Protein 7RD0 (pdb70)

Structure (mmCIF, N/CA/C/O backbone):
data_7RD0
#
_entry.id   7RD0
#
_cell.length_a   85.020
_cell.length_b   114.220
_cell.length_c   154.630
_cell.angle_alpha   90.000
_cell.angle_beta   90.000
_cell.angle_gamma   90.000
#
_symmetry.space_group_name_H-M   'C 2 2 21'
#
loop_
_entity.id
_entity.type
_entity.pdbx_description
1 polymer 'Penicillin-binding protein'
2 non-polymer GLYCEROL
3 non-polymer 'ZINC ION'
4 water water
#
loop_
_atom_site.group_PDB
_atom_site.id
_atom_site.type_symbol
_atom_site.label_atom_id
_atom_site.label_alt_id
_atom_site.label_comp_id
_atom_site.label_asym_id
_atom_site.label_entity_id
_atom_site.label_seq_id
_atom_site.pdbx_PDB_ins_code
_atom_site.Cartn_x
_atom_site.Cartn_y
_atom_site.Cartn_z
_atom_site.occupancy
_atom_site.B_iso_or_equiv
_atom_site.auth_seq_id
_atom_site.auth_comp_id
_atom_site.auth_asym_id
_atom_site.auth_atom_id
_atom_site.pdbx_PDB_model_num
ATOM 1 N N . GLU A 1 14 ? -31.175 1.562 35.705 1.00 94.23 55 GLU A N 1
ATOM 2 C CA . GLU A 1 14 ? -30.343 1.527 34.444 1.00 98.17 55 GLU A CA 1
ATOM 3 C C . GLU A 1 14 ? -28.905 1.051 34.756 1.00 94.38 55 GLU A C 1
ATOM 4 O O . GLU A 1 14 ? -28.211 1.692 35.579 1.00 77.71 55 GLU A O 1
ATOM 10 N N . LYS A 1 15 ? -28.463 -0.014 34.074 1.00 93.47 56 LYS A N 1
ATOM 11 C CA . LYS A 1 15 ? -27.136 -0.686 34.219 1.00 88.74 56 LYS A CA 1
ATOM 12 C C . LYS A 1 15 ? -26.090 0.016 33.335 1.00 78.33 56 LYS A C 1
ATOM 13 O O . LYS A 1 15 ? -26.337 0.166 32.122 1.00 75.83 56 LYS A O 1
ATOM 19 N N . VAL A 1 16 ? -24.968 0.453 33.910 1.00 70.37 57 VAL A N 1
ATOM 20 C CA . VAL A 1 16 ? -23.784 0.931 33.129 1.00 73.24 57 VAL A CA 1
ATOM 21 C C . VAL A 1 16 ? -22.703 -0.160 33.118 1.00 73.47 57 VAL A C 1
ATOM 22 O O . VAL A 1 16 ? -22.179 -0.476 34.214 1.00 68.14 57 VAL A O 1
ATOM 26 N N . GLU A 1 17 ? -22.379 -0.685 31.925 1.00 70.00 58 GLU A N 1
ATOM 27 C CA . GLU A 1 17 ? -21.408 -1.797 31.708 1.00 63.32 58 GLU A CA 1
ATOM 28 C C . GLU A 1 17 ? -19.994 -1.216 31.752 1.00 59.32 58 GLU A C 1
ATOM 29 O O . GLU A 1 17 ? -19.683 -0.363 30.910 1.00 61.64 58 GLU A O 1
ATOM 35 N N . LEU A 1 18 ? -19.184 -1.634 32.729 1.00 60.08 59 LEU A N 1
ATOM 36 C CA . LEU A 1 18 ? -17.772 -1.173 32.853 1.00 63.79 59 LEU A CA 1
ATOM 37 C C . LEU A 1 18 ? -16.802 -2.124 32.130 1.00 59.16 59 LEU A C 1
ATOM 38 O O . LEU A 1 18 ? -15.655 -1.701 31.892 1.00 60.80 59 LEU A O 1
ATOM 43 N N . ASN A 1 19 ? -17.254 -3.335 31.780 1.00 52.50 60 ASN A N 1
ATOM 44 C CA . ASN A 1 19 ? -16.519 -4.308 30.932 1.00 56.38 60 ASN A CA 1
ATOM 45 C C . ASN A 1 19 ? -17.580 -5.100 30.156 1.00 56.33 60 ASN A C 1
ATOM 46 O O . ASN A 1 19 ? -18.770 -4.830 30.404 1.00 55.34 60 ASN A O 1
ATOM 51 N N . SER A 1 20 ? -17.176 -6.025 29.271 1.00 47.54 61 SER A N 1
ATOM 52 C CA . SER A 1 20 ? -18.077 -6.927 28.507 1.00 43.11 61 SER A CA 1
ATOM 53 C C . SER A 1 20 ? -18.712 -7.979 29.412 1.00 44.29 61 SER A C 1
ATOM 54 O O . SER A 1 20 ? -19.509 -8.822 28.917 1.00 45.60 61 SER A O 1
ATOM 57 N N . GLY A 1 21 ? -18.286 -8.051 30.669 1.00 42.22 62 GLY A N 1
ATOM 58 C CA . GLY A 1 21 ? -18.789 -9.096 31.590 1.00 43.37 62 GLY A CA 1
ATOM 59 C C . GLY A 1 21 ? -18.098 -10.441 31.384 1.00 45.55 62 GLY A C 1
ATOM 60 O O . GLY A 1 21 ? -18.383 -11.380 32.159 1.00 41.29 62 GLY A O 1
ATOM 61 N N . ARG A 1 22 ? -17.204 -10.555 30.391 1.00 47.28 63 ARG A N 1
ATOM 62 C CA . ARG A 1 22 ? -16.597 -11.868 30.043 1.00 45.59 63 ARG A CA 1
ATOM 63 C C . ARG A 1 22 ? -15.223 -12.027 30.716 1.00 44.11 63 ARG A C 1
ATOM 64 O O . ARG A 1 22 ? -14.444 -11.048 30.792 1.00 40.14 63 ARG A O 1
ATOM 72 N N . GLY A 1 23 ? -14.954 -13.244 31.177 1.00 41.81 64 GLY A N 1
ATOM 73 C CA . GLY A 1 23 ? -13.627 -13.724 31.572 1.00 42.60 64 GLY A CA 1
ATOM 74 C C . GLY A 1 23 ? -12.559 -13.156 30.674 1.00 40.49 64 GLY A C 1
ATOM 75 O O . GLY A 1 23 ? -12.702 -13.232 29.443 1.00 42.59 64 GLY A O 1
ATOM 76 N N . ILE A 1 24 ? -11.520 -12.587 31.268 1.00 38.18 65 ILE A N 1
ATOM 77 C CA . ILE A 1 24 ? -10.313 -12.163 30.513 1.00 36.66 65 ILE A CA 1
ATOM 78 C C . ILE A 1 24 ? -9.637 -13.403 29.912 1.00 35.46 65 ILE A C 1
ATOM 79 O O . ILE A 1 24 ? -9.660 -14.499 30.519 1.00 36.08 65 ILE A O 1
ATOM 84 N N . ILE A 1 25 ? -9.044 -13.206 28.747 1.00 39.03 66 ILE A N 1
ATOM 85 C CA . ILE A 1 25 ? -8.184 -14.181 28.034 1.00 37.90 66 ILE A CA 1
ATOM 86 C C . ILE A 1 25 ? -6.735 -13.740 28.242 1.00 38.95 66 ILE A C 1
ATOM 87 O O . ILE A 1 25 ? -6.392 -12.577 27.875 1.00 42.13 66 ILE A O 1
ATOM 92 N N . TYR A 1 26 ? -5.936 -14.643 28.819 1.00 33.61 67 TYR A N 1
ATOM 93 C CA . TYR A 1 26 ? -4.519 -14.425 29.172 1.00 36.80 67 TYR A CA 1
ATOM 94 C C . TYR A 1 26 ? -3.641 -15.316 28.305 1.00 33.92 67 TYR A C 1
ATOM 95 O O . TYR A 1 26 ? -4.059 -16.391 27.913 1.00 36.79 67 TYR A O 1
ATOM 104 N N . ASP A 1 27 ? -2.410 -14.880 28.112 1.00 34.74 68 ASP A N 1
ATOM 105 C CA . ASP A 1 27 ? -1.286 -15.652 27.536 1.00 34.62 68 ASP A CA 1
ATOM 106 C C . ASP A 1 27 ? -0.642 -16.494 28.644 1.00 33.20 68 ASP A C 1
ATOM 107 O O . ASP A 1 27 ? -1.067 -16.362 29.806 1.00 37.27 68 ASP A O 1
ATOM 112 N N . ARG A 1 28 ? 0.318 -17.340 28.249 1.00 30.93 69 ARG A N 1
ATOM 113 C CA . ARG A 1 28 ? 0.982 -18.388 29.069 1.00 35.72 69 ARG A CA 1
ATOM 114 C C . ARG A 1 28 ? 1.741 -17.727 30.231 1.00 37.37 69 ARG A C 1
ATOM 115 O O . ARG A 1 28 ? 2.185 -18.458 31.131 1.00 38.91 69 ARG A O 1
ATOM 123 N N . ASN A 1 29 ? 1.935 -16.407 30.185 1.00 42.27 70 ASN A N 1
ATOM 124 C CA . ASN A 1 29 ? 2.774 -15.670 31.163 1.00 44.20 70 ASN A CA 1
ATOM 125 C C . ASN A 1 29 ? 1.895 -14.693 31.938 1.00 41.17 70 ASN A C 1
ATOM 126 O O . ASN A 1 29 ? 2.456 -13.787 32.539 1.00 43.64 70 ASN A O 1
ATOM 131 N N . ASN A 1 30 ? 0.578 -14.900 31.933 1.00 38.17 71 ASN A N 1
ATOM 132 C CA . ASN A 1 30 ? -0.398 -14.102 32.735 1.00 43.86 71 ASN A CA 1
ATOM 133 C C . ASN A 1 30 ? -0.452 -12.634 32.270 1.00 39.69 71 ASN A C 1
ATOM 134 O O . ASN A 1 30 ? -0.807 -11.815 33.079 1.00 41.13 71 ASN A O 1
ATOM 139 N N . LYS A 1 31 ? -0.188 -12.349 30.997 1.00 39.01 72 LYS A N 1
ATOM 140 C CA . LYS A 1 31 ? -0.417 -11.035 30.349 1.00 45.26 72 LYS A CA 1
ATOM 141 C C . LYS A 1 31 ? -1.762 -11.075 29.617 1.00 44.72 72 LYS A C 1
ATOM 142 O O . LYS A 1 31 ? -2.088 -12.089 29.037 1.00 40.09 72 LYS A O 1
ATOM 148 N N . LYS A 1 32 ? -2.530 -9.992 29.702 1.00 44.48 73 LYS A N 1
ATOM 149 C CA . LYS A 1 32 ? -3.894 -9.885 29.153 1.00 42.48 73 LYS A CA 1
ATOM 150 C C . LYS A 1 32 ? -3.819 -9.855 27.625 1.00 41.02 73 LYS A C 1
ATOM 151 O O . LYS A 1 32 ? -2.971 -9.116 27.131 1.00 37.45 73 LYS A O 1
ATOM 157 N N . LEU A 1 33 ? -4.714 -10.576 26.929 1.00 39.05 74 LEU A N 1
ATOM 158 C CA . LEU A 1 33 ? -4.873 -10.519 25.444 1.00 41.07 74 LEU A CA 1
ATOM 159 C C . LEU A 1 33 ? -6.213 -9.867 25.073 1.00 42.49 74 LEU A C 1
ATOM 160 O O . LEU A 1 33 ? -6.414 -9.491 23.901 1.00 48.35 74 LEU A O 1
ATOM 165 N N . THR A 1 34 ? -7.144 -9.849 26.016 1.00 44.56 75 THR A N 1
ATOM 166 C CA . THR A 1 34 ? -8.354 -9.001 25.991 1.00 41.31 75 THR A CA 1
ATOM 167 C C . THR A 1 34 ? -8.305 -8.074 27.218 1.00 49.96 75 THR A C 1
ATOM 168 O O . THR A 1 34 ? -7.482 -8.346 28.129 1.00 45.03 75 THR A O 1
ATOM 172 N N . ASP A 1 35 ? -9.138 -7.024 27.239 1.00 46.60 76 ASP A N 1
ATOM 173 C CA . ASP A 1 35 ? -9.392 -6.186 28.437 1.00 45.28 76 ASP A CA 1
ATOM 174 C C . ASP A 1 35 ? -8.104 -5.433 28.831 1.00 43.80 76 ASP A C 1
ATOM 175 O O . ASP A 1 35 ? -7.789 -5.380 30.021 1.00 47.51 76 ASP A O 1
ATOM 180 N N . THR A 1 36 ? -7.404 -4.834 27.867 1.00 46.48 77 THR A N 1
ATOM 181 C CA . THR A 1 36 ? -6.074 -4.191 28.041 1.00 51.39 77 THR A CA 1
ATOM 182 C C . THR A 1 36 ? -6.197 -2.663 28.052 1.00 57.20 77 THR A C 1
ATOM 183 O O . THR A 1 36 ? -5.543 -2.045 28.890 1.00 67.78 77 THR A O 1
ATOM 187 N N . SER A 1 37 ? -6.943 -2.070 27.113 1.00 66.03 78 SER A N 1
ATOM 188 C CA . SER A 1 37 ? -7.082 -0.596 26.958 1.00 71.78 78 SER A CA 1
ATOM 189 C C . SER A 1 37 ? -8.214 -0.077 27.869 1.00 77.91 78 SER A C 1
ATOM 190 O O . SER A 1 37 ? -9.420 -0.358 27.598 1.00 64.67 78 SER A O 1
ATOM 193 N N . LYS A 1 38 ? -7.819 0.622 28.940 1.00 85.60 79 LYS A N 1
ATOM 194 C CA . LYS A 1 38 ? -8.699 1.430 29.828 1.00 81.33 79 LYS A CA 1
ATOM 195 C C . LYS A 1 38 ? -9.250 2.624 29.043 1.00 72.09 79 LYS A C 1
ATOM 196 O O . LYS A 1 38 ? -8.504 3.268 28.270 1.00 69.28 79 LYS A O 1
ATOM 202 N N . SER A 1 39 ? -10.536 2.888 29.213 1.00 71.69 80 SER A N 1
ATOM 203 C CA . SER A 1 39 ? -11.225 4.072 28.644 1.00 73.07 80 SER A CA 1
ATOM 204 C C . SER A 1 39 ? -12.238 4.606 29.678 1.00 67.09 80 SER A C 1
ATOM 205 O O . SER A 1 39 ? -12.224 4.160 30.849 1.00 53.51 80 SER A O 1
ATOM 208 N N . GLN A 1 40 ? -13.097 5.540 29.279 1.00 67.46 81 GLN A N 1
ATOM 209 C CA . GLN A 1 40 ? -14.025 6.212 30.217 1.00 70.49 81 GLN A CA 1
ATOM 210 C C . GLN A 1 40 ? -15.426 6.207 29.611 1.00 65.92 81 GLN A C 1
ATOM 211 O O . GLN A 1 40 ? -15.546 6.297 28.378 1.00 69.11 81 GLN A O 1
ATOM 217 N N . VAL A 1 41 ? -16.430 6.035 30.467 1.00 57.64 82 VAL A N 1
ATOM 218 C CA . VAL A 1 41 ? -17.855 6.269 30.132 1.00 59.80 82 VAL A CA 1
ATOM 219 C C . VAL A 1 41 ? -18.335 7.437 31.003 1.00 65.53 82 VAL A C 1
ATOM 220 O O . VAL A 1 41 ? -18.403 7.302 32.238 1.00 65.65 82 VAL A O 1
ATOM 224 N N . LEU A 1 42 ? -18.570 8.572 30.353 1.00 64.64 83 LEU A N 1
ATOM 225 C CA . LEU A 1 42 ? -19.257 9.757 30.912 1.00 63.11 83 LEU A CA 1
ATOM 226 C C . LEU A 1 42 ? -20.757 9.492 30.854 1.00 56.70 83 LEU A C 1
ATOM 227 O O . LEU A 1 42 ? -21.220 9.085 29.783 1.00 59.84 83 LEU A O 1
ATOM 232 N N . ILE A 1 43 ? -21.451 9.652 31.982 1.00 55.68 84 ILE A N 1
ATOM 233 C CA . ILE A 1 43 ? -22.918 9.427 32.119 1.00 58.66 84 ILE A CA 1
ATOM 234 C C . ILE A 1 43 ? -23.573 10.764 32.492 1.00 66.70 84 ILE A C 1
ATOM 235 O O . ILE A 1 43 ? -23.091 11.435 33.438 1.00 62.85 84 ILE A O 1
ATOM 240 N N . VAL A 1 44 ? -24.631 11.127 31.755 1.00 67.60 85 VAL A N 1
ATOM 241 C CA . VAL A 1 44 ? -25.400 12.396 31.909 1.00 62.94 85 VAL A CA 1
ATOM 242 C C . VAL A 1 44 ? -26.886 12.108 31.686 1.00 58.78 85 VAL A C 1
ATOM 243 O O . VAL A 1 44 ? -27.218 11.274 30.819 1.00 52.21 85 VAL A O 1
ATOM 247 N N . GLU A 1 45 ? -27.741 12.800 32.435 1.00 63.52 86 GLU A N 1
ATOM 248 C CA . GLU A 1 45 ? -29.216 12.760 32.254 1.00 69.55 86 GLU A CA 1
ATOM 249 C C . GLU A 1 45 ? -29.549 13.430 30.915 1.00 61.22 86 GLU A C 1
ATOM 250 O O . GLU A 1 45 ? -29.008 14.515 30.670 1.00 59.17 86 GLU A O 1
ATOM 256 N N . LYS A 1 46 ? -30.388 12.798 30.088 1.00 60.83 87 LYS A N 1
ATOM 257 C CA . LYS A 1 46 ? -30.677 13.222 28.690 1.00 60.99 87 LYS A CA 1
ATOM 258 C C . LYS A 1 46 ? -31.348 14.606 28.666 1.00 61.29 87 LYS A C 1
ATOM 259 O O . LYS A 1 46 ? -30.942 15.455 27.838 1.00 58.99 87 LYS A O 1
ATOM 265 N N . GLU A 1 47 ? -32.342 14.824 29.531 1.00 67.35 88 GLU A N 1
ATOM 266 C CA . GLU A 1 47 ? -33.048 16.128 29.681 1.00 70.33 88 GLU A CA 1
ATOM 267 C C . GLU A 1 47 ? -32.033 17.231 29.990 1.00 62.93 88 GLU A C 1
ATOM 268 O O . GLU A 1 47 ? -32.145 18.323 29.407 1.00 71.81 88 GLU A O 1
ATOM 274 N N . LYS A 1 48 ? -31.077 16.957 30.869 1.00 56.89 89 LYS A N 1
ATOM 275 C CA . LYS A 1 48 ? -30.089 17.965 31.330 1.00 62.08 89 LYS A CA 1
ATOM 276 C C . LYS A 1 48 ? -29.234 18.375 30.134 1.00 64.09 89 LYS A C 1
ATOM 277 O O . LYS A 1 48 ? -29.024 19.582 29.941 1.00 75.84 89 LYS A O 1
ATOM 283 N N . LEU A 1 49 ? -28.757 17.389 29.373 1.00 63.20 90 LEU A N 1
ATOM 284 C CA . LEU A 1 49 ? -27.900 17.579 28.176 1.00 62.51 90 LEU A CA 1
ATOM 285 C C . LEU A 1 49 ? -28.665 18.377 27.110 1.00 60.11 90 LEU A C 1
ATOM 286 O O . LEU A 1 49 ? -28.084 19.305 26.531 1.00 57.92 90 LEU A O 1
ATOM 291 N N . ASN A 1 50 ? -29.931 18.046 26.867 1.00 59.32 91 ASN A N 1
ATOM 292 C CA . ASN A 1 50 ? -30.692 18.611 25.722 1.00 66.52 91 ASN A CA 1
ATOM 293 C C . ASN A 1 50 ? -31.186 20.035 26.012 1.00 69.36 91 ASN A C 1
ATOM 294 O O . ASN A 1 50 ? -31.457 20.731 25.027 1.00 61.88 91 ASN A O 1
ATOM 299 N N . ASN A 1 51 ? -31.273 20.455 27.283 1.00 70.43 92 ASN A N 1
ATOM 300 C CA . ASN A 1 51 ? -31.994 21.690 27.705 1.00 74.20 92 ASN A CA 1
ATOM 301 C C . ASN A 1 51 ? -31.052 22.695 28.397 1.00 67.70 92 ASN A C 1
ATOM 302 O O . ASN A 1 51 ? -31.548 23.718 28.914 1.00 63.36 92 ASN A O 1
ATOM 307 N N . ASN A 1 52 ? -29.736 22.486 28.350 1.00 60.95 93 ASN A N 1
ATOM 308 C CA . ASN A 1 52 ? -28.786 23.274 29.183 1.00 64.45 93 ASN A CA 1
ATOM 309 C C . ASN A 1 52 ? -27.409 23.337 28.502 1.00 63.26 93 ASN A C 1
ATOM 310 O O . ASN A 1 52 ? -26.598 22.425 28.730 1.00 72.34 93 ASN A O 1
ATOM 315 N N . TYR A 1 53 ? -27.141 24.389 27.716 1.00 66.90 94 TYR A N 1
ATOM 316 C CA . TYR A 1 53 ? -25.904 24.549 26.893 1.00 72.68 94 TYR A CA 1
ATOM 317 C C . TYR A 1 53 ? -24.659 24.464 27.797 1.00 70.51 94 TYR A C 1
ATOM 318 O O . TYR A 1 53 ? -23.574 24.109 27.309 1.00 65.88 94 TYR A O 1
ATOM 327 N N . LYS A 1 54 ? -24.781 24.821 29.076 1.00 70.42 95 LYS A N 1
ATOM 328 C CA . LYS A 1 54 ? -23.632 24.772 30.015 1.00 76.78 95 LYS A CA 1
ATOM 329 C C . LYS A 1 54 ? -23.137 23.321 30.068 1.00 70.56 95 LYS A C 1
ATOM 330 O O . LYS A 1 54 ? -21.929 23.088 29.974 1.00 58.50 95 LYS A O 1
ATOM 336 N N . ILE A 1 55 ? -24.063 22.376 30.184 1.00 63.66 96 ILE A N 1
ATOM 337 C CA . ILE A 1 55 ? -23.739 20.947 30.411 1.00 62.37 96 ILE A CA 1
ATOM 338 C C . ILE A 1 55 ? -23.185 20.366 29.109 1.00 64.71 96 ILE A C 1
ATOM 339 O O . ILE A 1 55 ? -22.153 19.669 29.168 1.00 58.36 96 ILE A O 1
ATOM 344 N N . LEU A 1 56 ? -23.807 20.689 27.976 1.00 65.60 97 LEU A N 1
ATOM 345 C CA . LEU A 1 56 ? -23.337 20.273 26.632 1.00 62.31 97 LEU A CA 1
ATOM 346 C C . LEU A 1 56 ? -21.882 20.723 26.455 1.00 64.55 97 LEU A C 1
ATOM 347 O O . LEU A 1 56 ? -21.040 19.873 26.114 1.00 64.17 97 LEU A O 1
ATOM 352 N N . GLU A 1 57 ? -21.593 22.001 26.712 1.00 67.13 98 GLU A N 1
ATOM 353 C CA . GLU A 1 57 ? -20.267 22.634 26.449 1.00 69.86 98 GLU A CA 1
ATOM 354 C C . GLU A 1 57 ? -19.225 22.127 27.459 1.00 65.54 98 GLU A C 1
ATOM 355 O O . GLU A 1 57 ? -18.030 22.126 27.116 1.00 64.07 98 GLU A O 1
ATOM 361 N N . LEU A 1 58 ? -19.667 21.704 28.644 1.00 61.04 99 LEU A N 1
ATOM 362 C CA . LEU A 1 58 ? -18.804 21.106 29.695 1.00 66.98 99 LEU A CA 1
ATOM 363 C C . LEU A 1 58 ? -18.340 19.705 29.256 1.00 66.91 99 LEU A C 1
ATOM 364 O O . LEU A 1 58 ? -17.139 19.401 29.377 1.00 66.33 99 LEU A O 1
ATOM 369 N N . ILE A 1 59 ? -19.271 18.881 28.773 1.00 60.49 100 ILE A N 1
ATOM 370 C CA . ILE A 1 59 ? -19.006 17.530 28.207 1.00 59.35 100 ILE A CA 1
ATOM 371 C C . ILE A 1 59 ? -18.078 17.669 26.994 1.00 62.83 100 ILE A C 1
ATOM 372 O O . ILE A 1 59 ? -17.036 17.001 26.998 1.00 64.44 100 ILE A O 1
ATOM 377 N N . LYS A 1 60 ? -18.381 18.577 26.059 1.00 64.42 101 LYS A N 1
ATOM 378 C CA . LYS A 1 60 ? -17.538 18.866 24.866 1.00 68.72 101 LYS A CA 1
ATOM 379 C C . LYS A 1 60 ? -16.088 19.188 25.274 1.00 72.01 101 LYS A C 1
ATOM 380 O O . LYS A 1 60 ? -15.163 18.733 24.571 1.00 70.41 101 LYS A O 1
ATOM 386 N N . LYS A 1 61 ? -15.889 19.989 26.323 1.00 72.49 102 LYS A N 1
ATOM 387 C CA . LYS A 1 61 ? -14.545 20.418 26.801 1.00 76.63 102 LYS A CA 1
ATOM 388 C C . LYS A 1 61 ? -13.785 19.178 27.304 1.00 72.11 102 LYS A C 1
ATOM 389 O O . LYS A 1 61 ? -12.689 18.910 26.805 1.00 66.83 102 LYS A O 1
ATOM 395 N N . ALA A 1 62 ? -14.384 18.434 28.232 1.00 63.43 103 ALA A N 1
ATOM 396 C CA . ALA A 1 62 ? -13.815 17.233 28.882 1.00 65.39 103 ALA A CA 1
ATOM 397 C C . ALA A 1 62 ? -13.528 16.118 27.865 1.00 68.78 103 ALA A C 1
ATOM 398 O O . ALA A 1 62 ? -12.465 15.496 27.994 1.00 73.90 103 ALA A O 1
ATOM 400 N N . THR A 1 63 ? -14.438 15.837 26.923 1.00 64.56 104 THR A N 1
ATOM 401 C CA . THR A 1 63 ? -14.303 14.712 25.958 1.00 60.02 104 THR A CA 1
ATOM 402 C C . THR A 1 63 ? -13.501 15.142 24.719 1.00 63.04 104 THR A C 1
ATOM 403 O O . THR A 1 63 ? -12.962 14.253 24.033 1.00 70.62 104 THR A O 1
ATOM 407 N N . LYS A 1 64 ? -13.444 16.437 24.416 1.00 69.94 105 LYS A N 1
ATOM 408 C CA . LYS A 1 64 ? -12.927 16.959 23.122 1.00 78.06 105 LYS A CA 1
ATOM 409 C C . LYS A 1 64 ? -13.823 16.476 21.963 1.00 74.05 105 LYS A C 1
ATOM 410 O O . LYS A 1 64 ? -13.388 16.541 20.799 1.00 69.79 105 LYS A O 1
ATOM 416 N N . MET A 1 65 ? -15.055 16.047 22.242 1.00 66.27 106 MET A N 1
ATOM 417 C CA . MET A 1 65 ? -16.046 15.713 21.183 1.00 65.03 106 MET A CA 1
ATOM 418 C C . MET A 1 65 ? -16.674 17.008 20.637 1.00 64.33 106 MET A C 1
ATOM 419 O O . MET A 1 65 ? -16.425 18.102 21.194 1.00 65.25 106 MET A O 1
ATOM 424 N N . ASN A 1 66 ? -17.463 16.896 19.567 1.00 66.10 107 ASN A N 1
ATOM 425 C CA . ASN A 1 66 ? -18.283 18.014 19.028 1.00 56.81 107 ASN A CA 1
ATOM 426 C C . ASN A 1 66 ? -19.769 17.613 19.040 1.00 57.38 107 ASN A C 1
ATOM 427 O O . ASN A 1 66 ? -20.118 16.503 19.543 1.00 52.12 107 ASN A O 1
ATOM 432 N N . ASP A 1 67 ? -20.631 18.509 18.545 1.00 55.45 108 ASP A N 1
ATOM 433 C CA . ASP A 1 67 ? -22.103 18.359 18.627 1.00 55.97 108 ASP A CA 1
ATOM 434 C C . ASP A 1 67 ? -22.489 17.099 17.860 1.00 53.82 108 ASP A C 1
ATOM 435 O O . ASP A 1 67 ? -23.277 16.311 18.404 1.00 54.50 108 ASP A O 1
ATOM 440 N N . LEU A 1 68 ? -21.931 16.921 16.664 1.00 50.93 109 LEU A N 1
ATOM 441 C CA . LEU A 1 68 ? -22.175 15.724 15.815 1.00 57.89 109 LEU A CA 1
ATOM 442 C C . LEU A 1 68 ? -21.868 14.442 16.605 1.00 52.22 109 LEU A C 1
ATOM 443 O O . LEU A 1 68 ? -22.731 13.507 16.606 1.00 53.09 109 LEU A O 1
ATOM 448 N N . ASP A 1 69 ? -20.728 14.385 17.288 1.00 49.50 110 ASP A N 1
ATOM 449 C CA . ASP A 1 69 ? -20.350 13.161 18.052 1.00 53.86 110 ASP A CA 1
ATOM 450 C C . ASP A 1 69 ? -21.369 12.959 19.179 1.00 54.26 110 ASP A C 1
ATOM 451 O O . ASP A 1 69 ? -21.912 11.822 19.315 1.00 54.87 110 ASP A O 1
ATOM 456 N N . ILE A 1 70 ? -21.687 14.034 19.913 1.00 51.05 111 ILE A N 1
ATOM 457 C CA . ILE A 1 70 ? -22.593 13.966 21.103 1.00 49.13 111 ILE A CA 1
ATOM 458 C C . ILE A 1 70 ? -23.965 13.451 20.659 1.00 44.98 111 ILE A C 1
ATOM 459 O O . ILE A 1 70 ? -24.468 12.484 21.250 1.00 49.55 111 ILE A O 1
ATOM 464 N N . TYR A 1 71 ? -24.556 14.082 19.653 1.00 44.18 112 TYR A N 1
ATOM 465 C CA . TYR A 1 71 ? -25.968 13.856 19.258 1.00 50.83 112 TYR A CA 1
ATOM 466 C C . TYR A 1 71 ? -26.050 12.580 18.416 1.00 50.62 112 TYR A C 1
ATOM 467 O O . TYR A 1 71 ? -27.150 12.055 18.254 1.00 54.09 112 TYR A O 1
ATOM 476 N N . LYS A 1 72 ? -24.932 12.066 17.904 1.00 57.05 113 LYS A N 1
ATOM 477 C CA . LYS A 1 72 ? -24.931 10.683 17.379 1.00 59.36 113 LYS A CA 1
ATOM 478 C C . LYS A 1 72 ? -25.190 9.751 18.564 1.00 55.49 113 LYS A C 1
ATOM 479 O O . LYS A 1 72 ? -26.143 8.912 18.510 1.00 56.57 113 LYS A O 1
ATOM 485 N N . ALA A 1 73 ? -24.393 9.892 19.618 1.00 55.40 114 ALA A N 1
ATOM 486 C CA . ALA A 1 73 ? -24.577 9.089 20.851 1.00 57.93 114 ALA A CA 1
ATOM 487 C C . ALA A 1 73 ? -26.021 9.256 21.337 1.00 56.87 114 ALA A C 1
ATOM 488 O O . ALA A 1 73 ? -26.695 8.208 21.617 1.00 54.74 114 ALA A O 1
ATOM 490 N N . VAL A 1 74 ? -26.511 10.503 21.387 1.00 53.88 115 VAL A N 1
ATOM 491 C CA . VAL A 1 74 ? -27.892 10.772 21.883 1.00 54.94 115 VAL A CA 1
ATOM 492 C C . VAL A 1 74 ? -28.861 9.972 21.011 1.00 56.96 115 VAL A C 1
ATOM 493 O O . VAL A 1 74 ? -29.780 9.345 21.583 1.00 58.04 115 VAL A O 1
ATOM 497 N N . GLN A 1 75 ? -28.693 10.014 19.683 1.00 54.32 116 GLN A N 1
ATOM 498 C CA . GLN A 1 75 ? -29.683 9.396 18.764 1.00 59.09 116 GLN A CA 1
ATOM 499 C C . GLN A 1 75 ? -29.677 7.873 18.945 1.00 56.67 116 GLN A C 1
ATOM 500 O O . GLN A 1 75 ? -30.781 7.271 18.930 1.00 56.95 116 GLN A O 1
ATOM 506 N N . GLU A 1 76 ? -28.502 7.265 19.116 1.00 62.54 117 GLU A N 1
ATOM 507 C CA . GLU A 1 76 ? -28.385 5.790 19.347 1.00 68.95 117 GLU A CA 1
ATOM 508 C C . GLU A 1 76 ? -29.112 5.389 20.647 1.00 67.76 117 GLU A C 1
ATOM 509 O O . GLU A 1 76 ? -29.672 4.281 20.692 1.00 72.22 117 GLU A O 1
ATOM 515 N N . GLN A 1 77 ? -29.124 6.260 21.659 1.00 61.92 118 GLN A N 1
ATOM 516 C CA . GLN A 1 77 ? -29.736 5.989 22.981 1.00 59.16 118 GLN A CA 1
ATOM 517 C C . GLN A 1 77 ? -30.975 6.870 23.144 1.00 63.24 118 GLN A C 1
ATOM 518 O O . GLN A 1 77 ? -31.247 7.276 24.269 1.00 63.16 118 GLN A O 1
ATOM 524 N N . LEU A 1 78 ? -31.669 7.167 22.041 1.00 62.20 119 LEU A N 1
ATOM 525 C CA . LEU A 1 78 ? -32.823 8.098 21.991 1.00 71.76 119 LEU A CA 1
ATOM 526 C C . LEU A 1 78 ? -33.797 7.806 23.143 1.00 75.79 119 LEU A C 1
ATOM 527 O O . LEU A 1 78 ? -34.200 8.761 23.820 1.00 79.08 119 LEU A O 1
ATOM 532 N N . THR A 1 79 ? -34.129 6.530 23.352 1.00 82.12 120 THR A N 1
ATOM 533 C CA . THR A 1 79 ? -35.213 6.046 24.243 1.00 82.64 120 THR A CA 1
ATOM 534 C C . THR A 1 79 ? -34.786 6.122 25.716 1.00 84.28 120 THR A C 1
ATOM 535 O O . THR A 1 79 ? -35.675 6.218 26.561 1.00 86.28 120 THR A O 1
ATOM 539 N N . ARG A 1 80 ? -33.487 6.053 26.014 1.00 85.47 121 ARG A N 1
ATOM 540 C CA . ARG A 1 80 ? -32.956 5.945 27.401 1.00 83.80 121 ARG A CA 1
ATOM 541 C C . ARG A 1 80 ? -33.062 7.298 28.106 1.00 83.19 121 ARG A C 1
ATOM 542 O O . ARG A 1 80 ? -32.810 8.336 27.500 1.00 76.76 121 ARG A O 1
ATOM 550 N N . PRO A 1 81 ? -33.410 7.339 29.417 1.00 85.36 122 PRO A N 1
ATOM 551 C CA . PRO A 1 81 ? -33.421 8.589 30.182 1.00 82.90 122 PRO A CA 1
ATOM 552 C C . PRO A 1 81 ? -32.014 9.078 30.564 1.00 79.54 122 PRO A C 1
ATOM 553 O O . PRO A 1 81 ? -31.872 10.258 30.849 1.00 83.68 122 PRO A O 1
ATOM 557 N N . ILE A 1 82 ? -31.020 8.177 30.578 1.00 76.87 123 ILE A N 1
ATOM 558 C CA . ILE A 1 82 ? -29.583 8.525 30.805 1.00 73.17 123 ILE A CA 1
ATOM 559 C C . ILE A 1 82 ? -28.795 8.171 29.543 1.00 62.85 123 ILE A C 1
ATOM 560 O O . ILE A 1 82 ? -29.071 7.117 28.946 1.00 72.24 123 ILE A O 1
ATOM 565 N N . ILE A 1 83 ? -27.868 9.048 29.165 1.00 54.03 124 ILE A N 1
ATOM 566 C CA . ILE A 1 83 ? -26.992 8.936 27.965 1.00 57.47 124 ILE A CA 1
ATOM 567 C C . ILE A 1 83 ? -25.597 8.564 28.461 1.00 54.16 124 ILE A C 1
ATOM 568 O O . ILE A 1 83 ? -25.169 9.205 29.416 1.00 46.80 124 ILE A O 1
ATOM 573 N N . GLN A 1 84 ? -24.938 7.580 27.825 1.00 57.66 125 GLN A N 1
ATOM 574 C CA . GLN A 1 84 ? -23.539 7.141 28.113 1.00 56.63 125 GLN A CA 1
ATOM 575 C C . GLN A 1 84 ? -22.636 7.507 26.930 1.00 51.29 125 GLN A C 1
ATOM 576 O O . GLN A 1 84 ? -22.961 7.133 25.803 1.00 63.43 125 GLN A O 1
ATOM 582 N N . ILE A 1 85 ? -21.567 8.247 27.171 1.00 47.22 126 ILE A N 1
ATOM 583 C CA . ILE A 1 85 ? -20.609 8.682 26.121 1.00 55.87 126 ILE A CA 1
ATOM 584 C C . ILE A 1 85 ? -19.302 7.919 26.379 1.00 68.16 126 ILE A C 1
ATOM 585 O O . ILE A 1 85 ? -18.803 7.986 27.524 1.00 68.48 126 ILE A O 1
ATOM 590 N N . GLN A 1 86 ? -18.769 7.217 25.371 1.00 63.78 127 GLN A N 1
ATOM 591 C CA . GLN A 1 86 ? -17.418 6.605 25.426 1.00 59.40 127 GLN A CA 1
ATOM 592 C C . GLN A 1 86 ? -16.409 7.728 25.188 1.00 58.72 127 GLN A C 1
ATOM 593 O O . GLN A 1 86 ? -16.620 8.513 24.255 1.00 63.39 127 GLN A O 1
ATOM 599 N N . THR A 1 87 ? -15.396 7.828 26.048 1.00 59.53 128 THR A N 1
ATOM 600 C CA . THR A 1 87 ? -14.317 8.853 26.012 1.00 61.01 128 THR A CA 1
ATOM 601 C C . THR A 1 87 ? -13.138 8.323 26.835 1.00 64.76 128 THR A C 1
ATOM 602 O O . THR A 1 87 ? -13.164 7.148 27.208 1.00 64.74 128 THR A O 1
ATOM 606 N N . LYS A 1 88 ? -12.159 9.179 27.118 1.00 74.25 129 LYS A N 1
ATOM 607 C CA . LYS A 1 88 ? -10.888 8.820 27.789 1.00 77.14 129 LYS A CA 1
ATOM 608 C C . LYS A 1 88 ? -10.199 10.110 28.249 1.00 73.73 129 LYS A C 1
ATOM 609 O O . LYS A 1 88 ? -10.660 11.192 27.859 1.00 67.26 129 LYS A O 1
ATOM 615 N N . ASN A 1 89 ? -9.165 9.980 29.084 1.00 77.51 130 ASN A N 1
ATOM 616 C CA . ASN A 1 89 ? -8.198 11.058 29.415 1.00 82.77 130 ASN A CA 1
ATOM 617 C C . ASN A 1 89 ? -8.944 12.226 30.060 1.00 77.01 130 ASN A C 1
ATOM 618 O O . ASN A 1 89 ? -8.731 13.371 29.642 1.00 86.96 130 ASN A O 1
ATOM 623 N N . ILE A 1 90 ? -9.807 11.933 31.027 1.00 78.04 131 ILE A N 1
ATOM 624 C CA . ILE A 1 90 ? -10.445 12.975 31.882 1.00 86.01 131 ILE A CA 1
ATOM 625 C C . ILE A 1 90 ? -9.724 12.943 33.235 1.00 87.11 131 ILE A C 1
ATOM 626 O O . ILE A 1 90 ? -9.949 11.966 33.988 1.00 71.24 131 ILE A O 1
ATOM 631 N N . ASP A 1 91 ? -8.867 13.953 33.481 1.00 90.54 132 ASP A N 1
ATOM 632 C CA . ASP A 1 91 ? -8.032 14.124 34.705 1.00 91.39 132 ASP A CA 1
ATOM 633 C C . ASP A 1 91 ? -8.962 14.363 35.903 1.00 88.86 132 ASP A C 1
ATOM 634 O O . ASP A 1 91 ? -10.184 14.234 35.724 1.00 81.51 132 ASP A O 1
ATOM 639 N N . LYS A 1 92 ? -8.418 14.688 37.079 1.00 97.95 133 LYS A N 1
ATOM 640 C CA . LYS A 1 92 ? -9.184 14.648 38.356 1.00 104.65 133 LYS A CA 1
ATOM 641 C C . LYS A 1 92 ? -10.016 15.928 38.545 1.00 98.51 133 LYS A C 1
ATOM 642 O O . LYS A 1 92 ? -11.173 15.788 38.980 1.00 95.42 133 LYS A O 1
ATOM 648 N N . SER A 1 93 ? -9.487 17.122 38.243 1.00 103.63 134 SER A N 1
ATOM 649 C CA . SER A 1 93 ? -10.238 18.401 38.403 1.00 102.23 134 SER A CA 1
ATOM 650 C C . SER A 1 93 ? -11.504 18.337 37.534 1.00 96.91 134 SER A C 1
ATOM 651 O O . SER A 1 93 ? -12.614 18.440 38.110 1.00 91.35 134 SER A O 1
ATOM 654 N N . MET A 1 94 ? -11.347 18.080 36.229 1.00 85.60 135 MET A N 1
ATOM 655 C CA . MET A 1 94 ? -12.464 17.921 35.250 1.00 80.73 135 MET A CA 1
ATOM 656 C C . MET A 1 94 ? -13.483 16.867 35.732 1.00 79.03 135 MET A C 1
ATOM 657 O O . MET A 1 94 ? -14.668 17.020 35.438 1.00 69.44 135 MET A O 1
ATOM 662 N N . LYS A 1 95 ? -13.057 15.856 36.492 1.00 79.99 136 LYS A N 1
ATOM 663 C CA . LYS A 1 95 ? -13.929 14.766 37.009 1.00 82.65 136 LYS A CA 1
ATOM 664 C C . LYS A 1 95 ? -14.832 15.293 38.142 1.00 84.33 136 LYS A C 1
ATOM 665 O O . LYS A 1 95 ? -16.044 14.998 38.121 1.00 70.05 136 LYS A O 1
ATOM 671 N N . LYS A 1 96 ? -14.277 16.024 39.116 1.00 98.65 137 LYS A N 1
ATOM 672 C CA . LYS A 1 96 ? -15.047 16.557 40.281 1.00 101.03 137 LYS A CA 1
ATOM 673 C C . LYS A 1 96 ? -15.972 17.656 39.764 1.00 92.12 137 LYS A C 1
ATOM 674 O O . LYS A 1 96 ? -17.178 17.619 40.092 1.00 91.40 137 LYS A O 1
ATOM 680 N N . GLU A 1 97 ? -15.403 18.566 38.965 1.00 80.48 138 GLU A N 1
ATOM 681 C CA . GLU A 1 97 ? -16.123 19.590 38.164 1.00 82.11 138 GLU A CA 1
ATOM 682 C C . GLU A 1 97 ? -17.404 18.966 37.576 1.00 83.71 138 GLU A C 1
ATOM 683 O O . GLU A 1 97 ? -18.498 19.444 37.929 1.00 89.29 138 GLU A O 1
ATOM 689 N N . LEU A 1 98 ? -17.288 17.913 36.757 1.00 74.72 139 LEU A N 1
ATOM 690 C CA . LEU A 1 98 ? -18.444 17.285 36.064 1.00 70.34 139 LEU A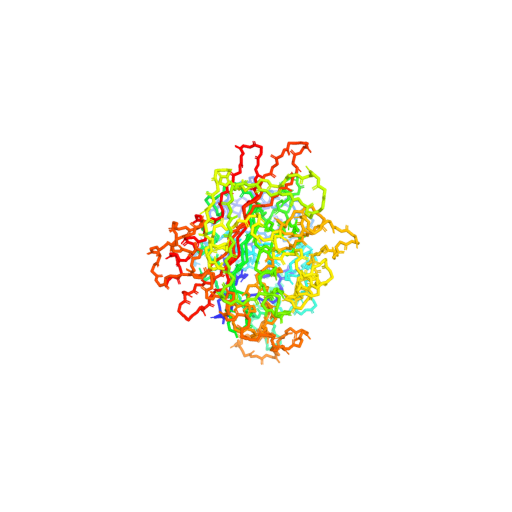 CA 1
ATOM 691 C C . LEU A 1 98 ? -19.420 16.719 37.095 1.00 71.79 139 LEU A C 1
ATOM 692 O O . LEU A 1 98 ? -20.640 16.722 36.811 1.00 63.23 139 LEU A O 1
ATOM 697 N N . GLU A 1 99 ? -18.924 16.219 38.231 1.00 74.16 140 GLU A N 1
ATOM 698 C CA . GLU A 1 99 ? -19.803 15.599 39.262 1.00 82.34 140 GLU A CA 1
ATOM 699 C C . GLU A 1 99 ? -20.588 16.706 39.993 1.00 80.88 140 GLU A C 1
ATOM 700 O O . GLU A 1 99 ? -21.738 16.442 40.392 1.00 73.11 140 GLU A O 1
ATOM 706 N N . LYS A 1 100 ? -20.028 17.916 40.114 1.00 76.95 141 LYS A N 1
ATOM 707 C CA . LYS A 1 100 ? -20.763 19.108 40.623 1.00 82.02 141 LYS A CA 1
ATOM 708 C C . LYS A 1 100 ? -21.982 19.365 39.729 1.00 87.07 141 LYS A C 1
ATOM 709 O O . LYS A 1 100 ? -22.990 19.864 40.263 1.00 88.69 141 LYS A O 1
ATOM 715 N N . ASN A 1 101 ? -21.915 1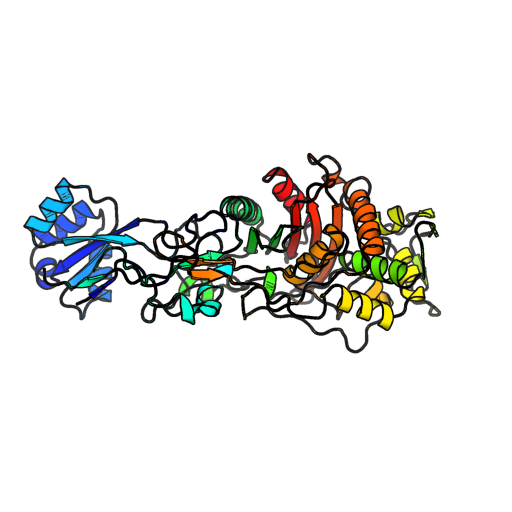9.005 38.438 1.00 77.99 142 ASN A N 1
ATOM 716 C CA . ASN A 1 101 ? -22.998 19.258 37.450 1.00 64.97 142 ASN A CA 1
ATOM 717 C C . ASN A 1 101 ? -23.839 17.992 37.221 1.00 66.91 142 ASN A C 1
ATOM 718 O O . ASN A 1 101 ? -24.506 17.895 36.162 1.00 64.61 142 ASN A O 1
ATOM 723 N N . GLY A 1 102 ? -23.844 17.066 38.183 1.00 67.19 143 GLY A N 1
ATOM 724 C CA . GLY A 1 102 ? -24.613 15.808 38.099 1.00 73.44 143 GLY A CA 1
ATOM 725 C C . GLY A 1 102 ? -24.079 14.836 37.048 1.00 72.54 143 GLY A C 1
ATOM 726 O O . GLY A 1 102 ? -24.785 13.861 36.775 1.00 76.04 143 GLY A O 1
ATOM 727 N N . ILE A 1 103 ? -22.870 15.047 36.508 1.00 67.08 144 ILE A N 1
ATOM 728 C CA . ILE A 1 103 ? -22.269 14.196 35.431 1.00 72.69 144 ILE A CA 1
ATOM 729 C C . ILE A 1 103 ? -21.185 13.274 36.019 1.00 73.10 144 ILE A C 1
ATOM 730 O O . ILE A 1 103 ? -20.046 13.750 36.247 1.00 68.90 144 ILE A O 1
ATOM 735 N N . MET A 1 104 ? -21.498 11.990 36.208 1.00 78.89 145 MET A N 1
ATOM 736 C CA . MET A 1 104 ? -20.548 11.007 36.795 1.00 82.91 145 MET A CA 1
ATOM 737 C C . MET A 1 104 ? -19.716 10.377 35.670 1.00 77.46 145 MET A C 1
ATOM 738 O O . MET A 1 104 ? -20.268 10.179 34.576 1.00 80.46 145 MET A O 1
ATOM 743 N N . VAL A 1 105 ? -18.416 10.163 35.915 1.00 74.15 146 VAL A N 1
ATOM 744 C CA . VAL A 1 105 ? -17.438 9.534 34.972 1.00 72.83 146 VAL A CA 1
ATOM 745 C C . VAL A 1 105 ? -16.886 8.252 35.607 1.00 71.98 146 VAL A C 1
ATOM 746 O O . VAL A 1 105 ? -16.455 8.310 36.776 1.00 65.13 146 VAL A O 1
ATOM 750 N N . GLU A 1 106 ? -16.906 7.137 34.866 1.00 74.53 147 GLU A N 1
ATOM 751 C CA . GLU A 1 106 ? -16.461 5.806 35.359 1.00 72.54 147 GLU A CA 1
ATOM 752 C C . GLU A 1 106 ? -15.347 5.266 34.461 1.00 69.70 147 GLU A C 1
ATOM 753 O O . GLU A 1 106 ? -15.383 5.506 33.239 1.00 72.00 147 GLU A O 1
ATOM 759 N N . GLU A 1 107 ? -14.369 4.592 35.074 1.00 85.89 148 GLU A N 1
ATOM 760 C CA . GLU A 1 107 ? -13.261 3.884 34.375 1.00 78.97 148 GLU A CA 1
ATOM 761 C C . GLU A 1 107 ? -13.859 2.602 33.795 1.00 68.12 148 GLU A C 1
ATOM 762 O O . GLU A 1 107 ? -14.608 1.910 34.516 1.00 55.35 148 GLU A O 1
ATOM 768 N N . LYS A 1 108 ? -13.599 2.356 32.514 1.00 63.10 149 LYS A N 1
ATOM 769 C CA . LYS A 1 108 ? -14.200 1.252 31.720 1.00 68.42 149 LYS A CA 1
ATOM 770 C C . LYS A 1 108 ? -13.062 0.412 31.110 1.00 67.44 149 LYS A C 1
ATOM 771 O O . LYS A 1 108 ? -11.942 0.951 30.956 1.00 67.43 149 LYS A O 1
ATOM 777 N N . THR A 1 109 ? -13.331 -0.839 30.724 1.00 54.77 150 THR A N 1
ATOM 778 C CA . THR A 1 109 ? -12.397 -1.665 29.916 1.00 51.54 150 THR A CA 1
ATOM 779 C C . THR A 1 109 ? -13.114 -2.233 28.686 1.00 46.36 150 THR A C 1
ATOM 780 O O . THR A 1 109 ? -14.047 -3.049 28.853 1.00 50.97 150 THR A O 1
ATOM 784 N N . MET A 1 110 ? -12.634 -1.879 27.501 1.00 47.17 151 MET A N 1
ATOM 785 C CA . MET A 1 110 ? -13.079 -2.461 26.203 1.00 52.57 151 MET A CA 1
ATOM 786 C C . MET A 1 110 ? -12.497 -3.872 26.062 1.00 51.86 151 MET A C 1
ATOM 787 O O . MET A 1 110 ? -11.314 -4.065 26.461 1.00 42.62 151 MET A O 1
ATOM 792 N N . ARG A 1 111 ? -13.255 -4.796 25.455 1.00 52.34 152 ARG A N 1
ATOM 793 C CA . ARG A 1 111 ? -12.817 -6.198 25.223 1.00 51.44 152 ARG A CA 1
ATOM 794 C C . ARG A 1 111 ? -11.558 -6.248 24.356 1.00 52.63 152 ARG A C 1
ATOM 795 O O . ARG A 1 111 ? -10.578 -6.856 24.813 1.00 59.08 152 ARG A O 1
ATOM 803 N N . TYR A 1 112 ? -11.561 -5.669 23.156 1.00 54.32 153 TYR A N 1
ATOM 804 C CA . TYR A 1 112 ? -10.412 -5.760 22.212 1.00 52.44 153 TYR A CA 1
ATOM 805 C C . TYR A 1 112 ? -9.718 -4.407 22.118 1.00 61.59 153 TYR A C 1
ATOM 806 O O . TYR A 1 112 ? -10.446 -3.395 21.931 1.00 61.09 153 TYR A O 1
ATOM 815 N N . ALA A 1 113 ? -8.381 -4.394 22.205 1.00 76.65 154 ALA A N 1
ATOM 816 C CA . ALA A 1 113 ? -7.532 -3.190 21.971 1.00 92.17 154 ALA A CA 1
ATOM 817 C C . ALA A 1 113 ? -7.812 -2.598 20.570 1.00 97.58 154 ALA A C 1
ATOM 818 O O . ALA A 1 113 ? -8.793 -3.014 19.919 1.00 86.97 154 ALA A O 1
ATOM 820 N N . LYS A 1 114 ? -7.010 -1.627 20.121 1.00 101.40 155 LYS A N 1
ATOM 821 C CA . LYS A 1 114 ? -6.948 -1.209 18.692 1.00 97.84 155 LYS A CA 1
ATOM 822 C C . LYS A 1 114 ? -5.881 -2.078 18.021 1.00 89.44 155 LYS A C 1
ATOM 823 O O . LYS A 1 114 ? -6.125 -2.507 16.868 1.00 78.27 155 LYS A O 1
ATOM 829 N N . ASP A 1 115 ? -4.772 -2.333 18.740 1.00 88.73 156 ASP A N 1
ATOM 830 C CA . ASP A 1 115 ? -3.689 -3.295 18.371 1.00 98.89 156 ASP A CA 1
ATOM 831 C C . ASP A 1 115 ? -4.335 -4.518 17.703 1.00 85.37 156 ASP A C 1
ATOM 832 O O . ASP A 1 115 ? -3.965 -4.842 16.561 1.00 77.58 156 ASP A O 1
ATOM 837 N N . GLY A 1 116 ? -5.292 -5.152 18.381 1.00 74.73 157 GLY A N 1
ATOM 838 C CA . GLY A 1 116 ? -6.098 -6.242 17.802 1.00 75.47 157 GLY A CA 1
ATOM 839 C C . GLY A 1 116 ? -5.280 -7.505 17.606 1.00 63.12 157 GLY A C 1
ATOM 840 O O . GLY A 1 116 ? -5.481 -8.227 16.580 1.00 62.76 157 GLY A O 1
ATOM 841 N N . LEU A 1 117 ? -4.411 -7.806 18.567 1.00 55.76 158 LEU A N 1
ATOM 842 C CA . LEU A 1 117 ? -3.538 -9.004 18.493 1.00 50.38 158 LEU A CA 1
ATOM 843 C C . LEU A 1 117 ? -4.444 -10.242 18.585 1.00 45.52 158 LEU A C 1
ATOM 844 O O . LEU A 1 117 ? -5.419 -10.186 19.336 1.00 47.28 158 LEU A O 1
ATOM 849 N N . LEU A 1 118 ? -4.264 -11.236 17.713 1.00 42.75 159 LEU A N 1
ATOM 850 C CA . LEU A 1 118 ? -4.838 -12.609 17.862 1.00 44.28 159 LEU A CA 1
ATOM 851 C C . LEU A 1 118 ? -6.317 -12.644 17.442 1.00 44.12 159 LEU A C 1
ATOM 852 O O . LEU A 1 118 ? -7.092 -13.553 17.878 1.00 46.00 159 LEU A O 1
ATOM 857 N N . SER A 1 119 ? -6.692 -11.732 16.552 1.00 47.87 160 SER A N 1
ATOM 858 C CA . SER A 1 119 ? -8.082 -11.465 16.101 1.00 41.37 160 SER A CA 1
ATOM 859 C C . SER A 1 119 ? -8.826 -12.764 15.820 1.00 39.43 160 SER A C 1
ATOM 860 O O . SER A 1 119 ? -9.860 -12.998 16.458 1.00 39.92 160 SER A O 1
ATOM 863 N N . HIS A 1 120 ? -8.364 -13.555 14.848 1.00 41.84 161 HIS A N 1
ATOM 864 C CA . HIS A 1 120 ? -9.131 -14.730 14.337 1.00 45.66 161 HIS A CA 1
ATOM 865 C C . HIS A 1 120 ? -9.210 -15.802 15.418 1.00 45.42 161 HIS A C 1
ATOM 866 O O . HIS A 1 120 ? -10.241 -16.457 15.512 1.00 46.69 161 HIS A O 1
ATOM 873 N N . THR A 1 121 ? -8.134 -15.984 16.186 1.00 49.43 162 THR A N 1
ATOM 874 C CA . THR A 1 121 ? -8.077 -17.009 17.260 1.00 45.06 162 THR A CA 1
ATOM 875 C C . THR A 1 121 ? -9.034 -16.567 18.368 1.00 42.65 162 THR A C 1
ATOM 876 O O . THR A 1 121 ? -9.892 -17.377 18.799 1.00 40.28 162 THR A O 1
ATOM 880 N N . ILE A 1 122 ? -8.988 -15.302 18.760 1.00 44.78 163 ILE A N 1
ATOM 881 C CA . ILE A 1 122 ? -9.876 -14.822 19.863 1.00 43.89 163 ILE A CA 1
ATOM 882 C C . ILE A 1 122 ? -11.324 -14.791 19.380 1.00 42.09 163 ILE A C 1
ATOM 883 O O . ILE A 1 122 ? -12.225 -15.291 20.115 1.00 43.25 163 ILE A O 1
ATOM 888 N N . GLY A 1 123 ? -11.546 -14.266 18.174 1.00 44.81 164 GLY A N 1
ATOM 889 C CA . GLY A 1 123 ? -12.907 -14.107 17.609 1.00 46.75 164 GLY A CA 1
ATOM 890 C C . GLY A 1 123 ? -13.532 -12.776 18.018 1.00 46.57 164 GLY A C 1
ATOM 891 O O . GLY A 1 123 ? -12.785 -11.784 18.217 1.00 43.41 164 GLY A O 1
ATOM 892 N N . TYR A 1 124 ? -14.855 -12.761 18.176 1.00 44.63 165 TYR A N 1
ATOM 893 C CA . TYR A 1 124 ? -15.662 -11.547 18.454 1.00 43.66 165 TYR A CA 1
ATOM 894 C C . TYR A 1 124 ? -16.969 -11.972 19.138 1.00 42.22 165 TYR A C 1
ATOM 895 O O . TYR A 1 124 ? -17.336 -13.189 19.176 1.00 43.69 165 TYR A O 1
ATOM 904 N N . ILE A 1 125 ? -17.634 -10.991 19.737 1.00 43.68 166 ILE A N 1
ATOM 905 C CA . ILE A 1 125 ? -18.893 -11.178 20.519 1.00 53.58 166 ILE A CA 1
ATOM 906 C C . ILE A 1 125 ? -19.959 -10.270 19.900 1.00 59.79 166 ILE A C 1
ATOM 907 O O . ILE A 1 125 ? -19.563 -9.253 19.291 1.00 49.00 166 ILE A O 1
ATOM 912 N N . LYS A 1 126 ? -21.239 -10.621 20.068 1.00 73.03 167 LYS A N 1
ATOM 913 C CA . LYS A 1 126 ? -22.388 -9.722 19.773 1.00 80.24 167 LYS A CA 1
ATOM 914 C C . LYS A 1 126 ? -22.541 -8.736 20.943 1.00 76.94 167 LYS A C 1
ATOM 915 O O . LYS A 1 126 ? -22.465 -9.186 22.121 1.00 72.61 167 LYS A O 1
ATOM 921 N N . GLU A 1 127 ? -22.760 -7.449 20.638 1.00 83.78 168 GLU A N 1
ATOM 922 C CA . GLU A 1 127 ? -22.716 -6.334 21.627 1.00 83.04 168 GLU A CA 1
ATOM 923 C C . GLU A 1 127 ? -23.906 -6.394 22.602 1.00 79.07 168 GLU A C 1
ATOM 924 O O . GLU A 1 127 ? -23.686 -6.155 23.780 1.00 75.85 168 GLU A O 1
ATOM 930 N N . ASP A 1 128 ? -25.118 -6.709 22.147 1.00 86.60 169 ASP A N 1
ATOM 931 C CA . ASP A 1 128 ? -26.309 -6.847 23.034 1.00 89.25 169 ASP A CA 1
ATOM 932 C C . ASP A 1 128 ? -26.102 -8.041 23.976 1.00 76.97 169 ASP A C 1
ATOM 933 O O . ASP A 1 128 ? -26.143 -7.858 25.193 1.00 80.09 169 ASP A O 1
ATOM 938 N N . ASP A 1 129 ? -25.855 -9.206 23.385 1.00 75.86 170 ASP A N 1
ATOM 939 C CA . ASP A 1 129 ? -25.829 -10.573 23.976 1.00 72.60 170 ASP A CA 1
ATOM 940 C C . ASP A 1 129 ? -24.543 -10.784 24.815 1.00 74.69 170 ASP A C 1
ATOM 941 O O . ASP A 1 129 ? -24.597 -11.513 25.839 1.00 62.72 170 ASP A O 1
ATOM 946 N N . LYS A 1 130 ? -23.407 -10.230 24.360 1.00 69.93 171 LYS A N 1
ATOM 947 C CA . LYS A 1 130 ? -22.027 -10.523 24.855 1.00 77.53 171 LYS A CA 1
ATOM 948 C C . LYS A 1 130 ? -21.606 -11.960 24.492 1.00 72.45 171 LYS A C 1
ATOM 949 O O . LYS A 1 130 ? -20.519 -12.366 24.910 1.00 73.30 171 LYS A O 1
ATOM 955 N N . SER A 1 131 ? -22.423 -12.698 23.738 1.00 64.48 172 SER A N 1
ATOM 956 C CA . SER A 1 131 ? -22.198 -14.119 23.371 1.00 60.10 172 SER A CA 1
ATOM 957 C C . SER A 1 131 ? -21.034 -14.211 22.377 1.00 51.30 172 SER A C 1
ATOM 958 O O . SER A 1 131 ? -20.878 -13.283 21.533 1.00 54.40 172 SER A O 1
ATOM 961 N N . GLY A 1 132 ? -20.274 -15.300 22.474 1.00 47.57 173 GLY A N 1
ATOM 962 C CA . GLY A 1 132 ? -19.151 -15.616 21.576 1.00 51.78 173 GLY A CA 1
ATOM 963 C C . GLY A 1 132 ? -19.625 -16.011 20.195 1.00 46.35 173 GLY A C 1
ATOM 964 O O . GLY A 1 132 ? -20.424 -16.929 20.118 1.00 54.26 173 GLY A O 1
ATOM 965 N N . GLN A 1 133 ? -19.094 -15.371 19.153 1.00 46.36 174 GLN A N 1
ATOM 966 C CA . GLN A 1 133 ? -19.540 -15.549 17.746 1.00 51.50 174 GLN A CA 1
ATOM 967 C C . GLN A 1 133 ? -18.544 -16.410 16.937 1.00 58.64 174 GLN A C 1
ATOM 968 O O . GLN A 1 133 ? -18.966 -16.996 15.908 1.00 63.54 174 GLN A O 1
ATOM 974 N N . SER A 1 134 ? -17.275 -16.488 17.355 1.00 56.89 175 SER A N 1
ATOM 975 C CA . SER A 1 134 ? -16.190 -17.247 16.677 1.00 49.03 175 SER A CA 1
ATOM 976 C C . SER A 1 134 ? -14.989 -17.419 17.616 1.00 54.24 175 SER A C 1
ATOM 977 O O . SER A 1 134 ? -15.010 -16.862 18.725 1.00 57.27 175 SER A O 1
ATOM 980 N N . GLY A 1 135 ? -13.983 -18.181 17.173 1.00 49.69 176 GLY A N 1
ATOM 981 C CA . GLY A 1 135 ? -12.730 -18.409 17.907 1.00 44.70 176 GLY A CA 1
ATOM 982 C C . GLY A 1 135 ? -12.957 -18.838 19.350 1.00 43.39 176 GLY A C 1
ATOM 983 O O . GLY A 1 135 ? -13.968 -19.507 19.650 1.00 45.83 176 GLY A O 1
ATOM 984 N N . ILE A 1 136 ? -12.037 -18.448 20.233 1.00 43.65 177 ILE A N 1
ATOM 985 C CA . ILE A 1 136 ? -12.078 -18.790 21.680 1.00 39.09 177 ILE A CA 1
ATOM 986 C C . ILE A 1 136 ? -13.415 -18.316 22.272 1.00 37.56 177 ILE A C 1
ATOM 987 O O . ILE A 1 136 ? -14.032 -19.066 23.052 1.00 36.76 177 ILE A O 1
ATOM 992 N N . GLU A 1 137 ? -13.830 -17.094 21.939 1.00 41.66 178 GLU A N 1
ATOM 993 C CA . GLU A 1 137 ? -15.053 -16.450 22.510 1.00 43.87 178 GLU A CA 1
ATOM 994 C C . GLU A 1 137 ? -16.232 -17.413 22.365 1.00 46.58 178 GLU A C 1
ATOM 995 O O . GLU A 1 137 ? -16.981 -17.601 23.353 1.00 52.25 178 GLU A O 1
ATOM 1001 N N . LYS A 1 138 ? -16.372 -18.049 21.193 1.00 51.43 179 LYS A N 1
ATOM 1002 C CA . LYS A 1 138 ? -17.437 -19.058 20.967 1.00 50.37 179 LYS A CA 1
ATOM 1003 C C . LYS A 1 138 ? -17.053 -20.418 21.571 1.00 46.77 179 LYS A C 1
ATOM 1004 O O . LYS A 1 138 ? -17.899 -21.000 22.283 1.00 41.59 179 LYS A O 1
ATOM 1010 N N . SER A 1 139 ? -15.869 -20.974 21.295 1.00 45.04 180 SER A N 1
ATOM 1011 C CA . SER A 1 139 ? -15.534 -22.340 21.802 1.00 47.00 180 SER A CA 1
ATOM 1012 C C . SER A 1 139 ? -15.603 -22.388 23.328 1.00 48.17 180 SER A C 1
ATOM 1013 O O . SER A 1 139 ? -15.894 -23.469 23.874 1.00 48.99 180 SER A O 1
ATOM 1016 N N . MET A 1 140 ? -15.346 -21.275 24.012 1.00 45.80 181 MET A N 1
ATOM 1017 C CA . MET A 1 140 ? -15.265 -21.293 25.497 1.00 51.66 181 MET A CA 1
ATOM 1018 C C . MET A 1 140 ? -16.260 -20.287 26.069 1.00 52.28 181 MET A C 1
ATOM 1019 O O . MET A 1 140 ? -16.084 -19.882 27.232 1.00 51.14 181 MET A O 1
ATOM 1024 N N . ASP A 1 141 ? -17.290 -19.961 25.287 1.00 54.82 182 ASP A N 1
ATOM 1025 C CA . ASP A 1 141 ? -18.420 -19.103 25.722 1.00 53.28 182 ASP A CA 1
ATOM 1026 C C . ASP A 1 141 ? -19.049 -19.655 27.008 1.00 49.63 182 ASP A C 1
ATOM 1027 O O . ASP A 1 141 ? -19.371 -18.872 27.893 1.00 45.29 182 ASP A O 1
ATOM 1032 N N . SER A 1 142 ? -19.222 -20.963 27.143 1.00 49.59 183 SER A N 1
ATOM 1033 C CA . SER A 1 142 ? -19.885 -21.523 28.349 1.00 49.47 183 SER A CA 1
ATOM 1034 C C . SER A 1 142 ? -19.135 -21.119 29.630 1.00 52.72 183 SER A C 1
ATOM 1035 O O . SER A 1 142 ? -19.816 -21.074 30.653 1.00 59.31 183 SER A O 1
ATOM 1038 N N . VAL A 1 143 ? -17.809 -20.857 29.611 1.00 52.84 184 VAL A N 1
ATOM 1039 C CA . VAL A 1 143 ? -17.034 -20.543 30.859 1.00 54.39 184 VAL A CA 1
ATOM 1040 C C . VAL A 1 143 ? -16.743 -19.049 30.948 1.00 52.21 184 VAL A C 1
ATOM 1041 O O . VAL A 1 143 ? -16.532 -18.603 32.090 1.00 47.19 184 VAL A O 1
ATOM 1045 N N . LEU A 1 144 ? -16.726 -18.317 29.829 1.00 48.31 185 LEU A N 1
ATOM 1046 C CA . LEU A 1 144 ? -16.290 -16.888 29.825 1.00 52.19 185 LEU A CA 1
ATOM 1047 C C . LEU A 1 144 ? -17.473 -15.918 29.984 1.00 52.29 185 LEU A C 1
ATOM 1048 O O . LEU A 1 144 ? -17.240 -14.859 30.558 1.00 51.99 185 LEU A O 1
ATOM 1053 N N . ARG A 1 145 ? -18.674 -16.253 29.487 1.00 55.93 186 ARG A N 1
ATOM 1054 C CA . ARG A 1 145 ? -19.864 -15.353 29.479 1.00 59.11 186 ARG A CA 1
ATOM 1055 C C . ARG A 1 145 ? -20.345 -15.088 30.915 1.00 53.79 186 ARG A C 1
ATOM 1056 O O . ARG A 1 145 ? -20.583 -16.064 31.685 1.00 50.06 186 ARG A O 1
ATOM 1064 N N . ASN A 1 146 ? -20.435 -13.804 31.272 1.00 53.50 187 ASN A N 1
ATOM 1065 C CA . ASN A 1 146 ? -20.858 -13.312 32.617 1.00 59.91 187 ASN A CA 1
ATOM 1066 C C . ASN A 1 146 ? -19.976 -13.907 33.725 1.00 56.12 187 ASN A C 1
ATOM 1067 O O . ASN A 1 146 ? -20.457 -13.993 34.873 1.00 58.71 187 ASN A O 1
ATOM 1072 N N . SER A 1 147 ? -18.726 -14.271 33.417 1.00 52.24 188 SER A N 1
ATOM 1073 C CA . SER A 1 147 ? -17.755 -14.854 34.388 1.00 51.80 188 SER A CA 1
ATOM 1074 C C . SER A 1 147 ? -16.891 -13.741 35.000 1.00 45.83 188 SER A C 1
ATOM 1075 O O . SER A 1 147 ? -16.128 -14.054 35.900 1.00 48.63 188 SER A O 1
ATOM 1078 N N . ASN A 1 148 ? -17.009 -12.501 34.519 1.00 44.13 189 ASN A N 1
ATOM 1079 C CA . ASN A 1 148 ? -16.167 -11.352 34.939 1.00 47.34 189 ASN A CA 1
ATOM 1080 C C . ASN A 1 148 ? -16.999 -10.050 34.840 1.00 47.18 189 ASN A C 1
ATOM 1081 O O . ASN A 1 148 ? -16.560 -9.063 34.185 1.00 47.36 189 ASN A O 1
ATOM 1086 N N . GLU A 1 149 ? -18.155 -10.018 35.509 1.00 52.29 190 GLU A N 1
ATOM 1087 C CA . GLU A 1 149 ? -19.147 -8.905 35.404 1.00 51.84 190 GLU A CA 1
ATOM 1088 C C . GLU A 1 149 ? -18.702 -7.715 36.246 1.00 50.39 190 GLU A C 1
ATOM 1089 O O . GLU A 1 149 ? -18.662 -7.848 37.459 1.00 45.87 190 GLU A O 1
ATOM 1095 N N . LYS A 1 150 ? -18.372 -6.605 35.595 1.00 59.63 191 LYS A N 1
ATOM 1096 C CA . LYS A 1 150 ? -18.102 -5.302 36.244 1.00 63.87 191 LYS A CA 1
ATOM 1097 C C . LYS A 1 150 ? -19.096 -4.256 35.704 1.00 70.78 191 LYS A C 1
ATOM 1098 O O . LYS A 1 150 ? -19.034 -3.935 34.496 1.00 63.27 191 LYS A O 1
ATOM 1104 N N . TYR A 1 151 ? -19.973 -3.739 36.580 1.00 79.59 192 TYR A N 1
ATOM 1105 C CA . TYR A 1 151 ? -21.027 -2.735 36.272 1.00 78.54 192 TYR A CA 1
ATOM 1106 C C . TYR A 1 151 ? -21.458 -1.956 37.523 1.00 76.76 192 TYR A C 1
ATOM 1107 O O . TYR A 1 151 ? -21.352 -2.501 38.646 1.00 71.68 192 TYR A O 1
ATOM 1116 N N . ILE A 1 152 ? -21.989 -0.741 37.307 1.00 82.31 193 ILE A N 1
ATOM 1117 C CA . ILE A 1 152 ? -22.716 0.107 38.309 1.00 81.19 193 ILE A CA 1
ATOM 1118 C C . ILE A 1 152 ? -24.181 0.238 37.880 1.00 79.38 193 ILE A C 1
ATOM 1119 O O . ILE A 1 152 ? -24.483 0.115 36.670 1.00 68.32 193 ILE A O 1
ATOM 1124 N N . SER A 1 153 ? -25.055 0.516 38.847 1.00 89.38 194 SER A N 1
ATOM 1125 C CA . SER A 1 153 ? -26.437 1.015 38.619 1.00 90.38 194 SER A CA 1
ATOM 1126 C C . SER A 1 153 ? -26.432 2.553 38.683 1.00 91.19 194 SER A C 1
ATOM 1127 O O . SER A 1 153 ? -25.657 3.105 39.498 1.00 85.54 194 SER A O 1
ATOM 1130 N N . ALA A 1 154 ? -27.220 3.207 37.815 1.00 100.54 195 ALA A N 1
ATOM 1131 C CA . ALA A 1 154 ? -27.241 4.674 37.579 1.00 104.10 195 ALA A CA 1
ATOM 1132 C C . ALA A 1 154 ? -28.479 5.320 38.229 1.00 107.75 195 ALA A C 1
ATOM 1133 O O . ALA A 1 154 ? -29.164 4.664 39.026 1.00 105.41 195 ALA A O 1
ATOM 1135 N N . PHE A 1 155 ? -28.573 6.632 38.013 1.00 126.43 196 PHE A N 1
ATOM 1136 C CA . PHE A 1 155 ? -29.519 7.610 38.617 1.00 136.79 196 PHE A CA 1
ATOM 1137 C C . PHE A 1 155 ? -28.954 7.982 39.994 1.00 142.20 196 PHE A C 1
ATOM 1138 O O . PHE A 1 155 ? -29.674 7.991 40.997 1.00 143.35 196 PHE A O 1
ATOM 1146 N N . LYS A 1 156 ? -27.652 8.271 39.982 1.00 139.38 197 LYS A N 1
ATOM 1147 C CA . LYS A 1 156 ? -26.773 8.628 41.125 1.00 128.24 197 LYS A CA 1
ATOM 1148 C C . LYS A 1 156 ? -26.434 10.123 41.039 1.00 118.23 197 LYS A C 1
ATOM 1149 O O . LYS A 1 156 ? -26.868 10.773 40.065 1.00 109.76 197 LYS A O 1
ATOM 1155 N N . THR A 1 175 ? -21.548 -4.602 41.653 1.00 109.91 216 THR A N 1
ATOM 1156 C CA . THR A 1 175 ? -20.340 -3.891 42.165 1.00 110.99 216 THR A CA 1
ATOM 1157 C C . THR A 1 175 ? -19.316 -3.787 41.023 1.00 116.32 216 THR A C 1
ATOM 1158 O O . THR A 1 175 ? -19.424 -4.566 40.037 1.00 102.23 216 THR A O 1
ATOM 1162 N N . VAL A 1 176 ? -18.362 -2.859 41.163 1.00 122.79 217 VAL A N 1
ATOM 1163 C CA . VAL A 1 176 ? -17.408 -2.435 40.092 1.00 126.06 217 VAL A CA 1
ATOM 1164 C C . VAL A 1 176 ? -16.149 -3.313 40.113 1.00 129.39 217 VAL A C 1
ATOM 1165 O O . VAL A 1 176 ? -15.577 -3.526 39.026 1.00 131.24 217 VAL A O 1
ATOM 1169 N N . ASP A 1 177 ? -15.727 -3.786 41.293 1.00 130.17 218 ASP A N 1
ATOM 1170 C CA . ASP A 1 177 ? -14.394 -4.410 41.525 1.00 123.68 218 ASP A CA 1
ATOM 1171 C C . ASP A 1 177 ? -14.520 -5.944 41.496 1.00 119.79 218 ASP A C 1
ATOM 1172 O O . ASP A 1 177 ? -15.618 -6.464 41.147 1.00 103.29 218 ASP A O 1
ATOM 1177 N N . ASN A 1 178 ? -13.419 -6.622 41.855 1.00 114.62 219 ASN A N 1
ATOM 1178 C CA . ASN A 1 178 ? -13.205 -8.096 41.832 1.00 104.05 219 ASN A CA 1
ATOM 1179 C C . ASN A 1 178 ? -14.276 -8.832 42.655 1.00 91.75 219 ASN A C 1
ATOM 1180 O O . ASN A 1 178 ? -14.774 -8.254 43.629 1.00 108.58 219 ASN A O 1
ATOM 1185 N N . LYS A 1 179 ? -14.591 -10.074 42.269 1.00 95.04 220 LYS A N 1
ATOM 1186 C CA . LYS A 1 179 ? -15.421 -11.050 43.033 1.00 96.52 220 LYS A CA 1
ATOM 1187 C C . LYS A 1 179 ? -14.691 -12.400 43.041 1.00 88.09 220 LYS A C 1
ATOM 1188 O O . LYS A 1 179 ? -14.005 -12.692 42.045 1.00 78.84 220 LYS A O 1
ATOM 1194 N N . ASP A 1 180 ? -14.841 -13.190 44.112 1.00 84.02 221 ASP A N 1
ATOM 1195 C CA . ASP A 1 180 ? -14.043 -14.425 44.365 1.00 88.99 221 ASP A CA 1
ATOM 1196 C C . ASP A 1 180 ? -14.414 -15.508 43.329 1.00 84.28 221 ASP A C 1
ATOM 1197 O O . ASP A 1 180 ? -13.585 -16.433 43.117 1.00 84.85 221 ASP A O 1
ATOM 1202 N N . LYS A 1 181 ? -15.561 -15.357 42.652 1.00 71.73 222 LYS A N 1
ATOM 1203 C CA . LYS A 1 181 ? -16.135 -16.366 41.720 1.00 76.86 222 LYS A CA 1
ATOM 1204 C C . LYS A 1 181 ? -15.878 -15.970 40.254 1.00 60.87 222 LYS A C 1
ATOM 1205 O O . LYS A 1 181 ? -16.288 -16.741 39.336 1.00 55.73 222 LYS A O 1
ATOM 1211 N N . ASP A 1 182 ? -15.239 -14.818 40.031 1.00 47.62 223 ASP A N 1
ATOM 1212 C CA . ASP A 1 182 ? -14.717 -14.391 38.708 1.00 47.60 223 ASP A CA 1
ATOM 1213 C C . ASP A 1 182 ? -13.826 -15.487 38.117 1.00 46.20 223 ASP A C 1
ATOM 1214 O O . ASP A 1 182 ? -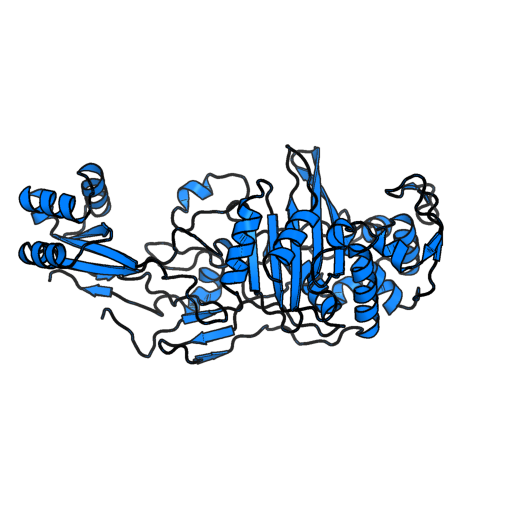13.000 -16.072 38.862 1.00 42.14 223 ASP A O 1
ATOM 1219 N N . ARG A 1 183 ? -13.988 -15.751 36.819 1.00 41.19 224 ARG A N 1
ATOM 1220 C CA . ARG A 1 183 ? -13.193 -16.772 36.109 1.00 37.90 224 ARG A CA 1
ATOM 1221 C C . ARG A 1 183 ? -12.610 -16.152 34.844 1.00 39.94 224 ARG A C 1
ATOM 1222 O O . ARG A 1 183 ? -13.321 -15.338 34.172 1.00 41.89 224 ARG A O 1
ATOM 1230 N N . HIS A 1 184 ? -11.361 -16.524 34.542 1.00 36.24 225 HIS A N 1
ATOM 1231 C CA . HIS A 1 184 ? -10.612 -16.071 33.348 1.00 36.21 225 HIS A CA 1
ATOM 1232 C C . HIS A 1 184 ? -9.928 -17.272 32.708 1.00 34.61 225 HIS A C 1
ATOM 1233 O O . HIS A 1 184 ? -9.711 -18.284 33.401 1.00 33.78 225 HIS A O 1
ATOM 1240 N N . LEU A 1 185 ? -9.561 -17.142 31.441 1.00 33.83 226 LEU A N 1
ATOM 1241 C CA . LEU A 1 185 ? -9.028 -18.285 30.672 1.00 34.70 226 LEU A CA 1
ATOM 1242 C C . LEU A 1 185 ? -7.567 -17.995 30.383 1.00 36.36 226 LEU A C 1
ATOM 1243 O O . LEU A 1 185 ? -7.274 -16.898 29.875 1.00 36.35 226 LEU A O 1
ATOM 1248 N N . LYS A 1 186 ? -6.690 -18.932 30.712 1.00 32.16 227 LYS A N 1
ATOM 1249 C CA . LYS A 1 186 ? -5.266 -18.762 30.388 1.00 33.68 227 LYS A CA 1
ATOM 1250 C C . LYS A 1 186 ? -4.951 -19.704 29.241 1.00 32.00 227 LYS A C 1
ATOM 1251 O O . LYS A 1 186 ? -5.259 -20.880 29.373 1.00 35.59 227 LYS A O 1
ATOM 1257 N N . THR A 1 187 ? -4.295 -19.181 28.206 1.00 34.43 228 THR A N 1
ATOM 1258 C CA . THR A 1 187 ? -4.014 -19.856 26.920 1.00 32.87 228 THR A CA 1
ATOM 1259 C C . THR A 1 187 ? -2.530 -20.209 26.878 1.00 37.93 228 THR A C 1
ATOM 1260 O O . THR A 1 187 ? -1.791 -19.747 27.774 1.00 35.19 228 THR A O 1
ATOM 1264 N N . THR A 1 188 ? -2.100 -20.908 25.821 1.00 32.25 229 THR A N 1
ATOM 1265 C CA . THR A 1 188 ? -0.685 -21.265 25.598 1.00 30.24 229 THR A CA 1
ATOM 1266 C C . THR A 1 188 ? 0.069 -20.140 24.893 1.00 29.89 229 THR A C 1
ATOM 1267 O O . THR A 1 188 ? 1.283 -20.236 24.780 1.00 30.42 229 THR A O 1
ATOM 1271 N N . ILE A 1 189 ? -0.621 -19.144 24.370 1.00 30.05 230 ILE A N 1
ATOM 1272 C CA . ILE A 1 189 ? -0.013 -18.115 23.483 1.00 31.61 230 ILE A CA 1
ATOM 1273 C C . ILE A 1 189 ? 1.059 -17.345 24.268 1.00 34.17 230 ILE A C 1
ATOM 1274 O O . ILE A 1 189 ? 0.862 -17.079 25.480 1.00 33.58 230 ILE A O 1
ATOM 1279 N N . ASP A 1 190 ? 2.149 -16.982 23.609 1.00 36.47 231 ASP A N 1
ATOM 1280 C CA . ASP A 1 190 ? 3.143 -16.023 24.152 1.00 38.49 231 ASP A CA 1
ATOM 1281 C C . ASP A 1 190 ? 2.908 -14.681 23.475 1.00 38.60 231 ASP A C 1
ATOM 1282 O O . ASP A 1 190 ? 3.153 -14.623 22.274 1.00 39.76 231 ASP A O 1
ATOM 1287 N N . TYR A 1 191 ? 2.441 -13.683 24.223 1.00 42.95 232 TYR A N 1
ATOM 1288 C CA . TYR A 1 191 ? 2.097 -12.323 23.735 1.00 48.20 232 TYR A CA 1
ATOM 1289 C C . TYR A 1 191 ? 3.219 -11.787 22.848 1.00 45.62 232 TYR A C 1
ATOM 1290 O O . TYR A 1 191 ? 2.887 -11.265 21.790 1.00 51.82 232 TYR A O 1
ATOM 1299 N N . ASN A 1 192 ? 4.480 -11.933 23.263 1.00 46.82 233 ASN A N 1
ATOM 1300 C CA . ASN A 1 192 ? 5.662 -11.362 22.555 1.00 51.61 233 ASN A CA 1
ATOM 1301 C C . ASN A 1 192 ? 5.889 -12.073 21.221 1.00 51.28 233 ASN A C 1
ATOM 1302 O O . ASN A 1 192 ? 6.198 -11.392 20.235 1.00 49.87 233 ASN A O 1
ATOM 1307 N N . ILE A 1 193 ? 5.759 -13.394 21.198 1.00 43.60 234 ILE A N 1
ATOM 1308 C CA . ILE A 1 193 ? 5.949 -14.164 19.944 1.00 42.93 234 ILE A CA 1
ATOM 1309 C C . ILE A 1 193 ? 4.798 -13.820 19.008 1.00 40.43 234 ILE A C 1
ATOM 1310 O O . ILE A 1 193 ? 5.078 -13.603 17.825 1.00 42.10 234 ILE A O 1
ATOM 1315 N N . GLN A 1 194 ? 3.582 -13.694 19.543 1.00 39.93 235 GLN A N 1
ATOM 1316 C CA . GLN A 1 194 ? 2.385 -13.350 18.743 1.00 40.78 235 GLN A CA 1
ATOM 1317 C C . GLN A 1 194 ? 2.629 -11.972 18.130 1.00 44.67 235 GLN A C 1
ATOM 1318 O O . GLN A 1 194 ? 2.428 -11.842 16.931 1.00 47.82 235 GLN A O 1
ATOM 1324 N N . LYS A 1 195 ? 3.119 -11.011 18.911 1.00 49.12 236 LYS A N 1
ATOM 1325 C CA . LYS A 1 195 ? 3.348 -9.623 18.437 1.00 50.32 236 LYS A CA 1
ATOM 1326 C C . LYS A 1 195 ? 4.348 -9.631 17.284 1.00 44.68 236 LYS A C 1
ATOM 1327 O O . LYS A 1 195 ? 4.017 -9.110 16.224 1.00 48.29 236 LYS A O 1
ATOM 1333 N N . LYS A 1 196 ? 5.522 -10.214 17.488 1.00 45.76 237 LYS A N 1
ATOM 1334 C CA . LYS A 1 196 ? 6.564 -10.342 16.441 1.00 46.04 237 LYS A CA 1
ATOM 1335 C C . LYS A 1 196 ? 5.960 -10.948 15.173 1.00 48.63 237 LYS A C 1
ATOM 1336 O O . LYS A 1 196 ? 6.243 -10.431 14.099 1.00 56.50 237 LYS A O 1
ATOM 1342 N N . LEU A 1 197 ? 5.136 -11.986 15.288 1.00 46.65 238 LEU A N 1
ATOM 1343 C CA . LEU A 1 197 ? 4.595 -12.685 14.097 1.00 49.01 238 LEU A CA 1
ATOM 1344 C C . LEU A 1 197 ? 3.641 -11.739 13.357 1.00 47.25 238 LEU A C 1
ATOM 1345 O O . LEU A 1 197 ? 3.686 -11.710 12.147 1.00 47.17 238 LEU A O 1
ATOM 1350 N N . GLU A 1 198 ? 2.799 -11.005 14.079 1.00 46.72 239 GLU A N 1
ATOM 1351 C CA . GLU A 1 198 ? 1.831 -10.062 13.474 1.00 48.72 239 GLU A CA 1
ATOM 1352 C C . GLU A 1 198 ? 2.602 -8.916 12.817 1.00 50.51 239 GLU A C 1
ATOM 1353 O O . GLU A 1 198 ? 2.225 -8.545 11.708 1.00 51.32 239 GLU A O 1
ATOM 1359 N N . GLN A 1 199 ? 3.691 -8.448 13.423 1.00 53.59 240 GLN A N 1
ATOM 1360 C CA . GLN A 1 199 ? 4.559 -7.423 12.796 1.00 57.09 240 GLN A CA 1
ATOM 1361 C C . GLN A 1 199 ? 5.017 -7.952 11.434 1.00 57.67 240 GLN A C 1
ATOM 1362 O O . GLN A 1 199 ? 4.901 -7.221 10.437 1.00 65.30 240 GLN A O 1
ATOM 1368 N N . ILE A 1 200 ? 5.445 -9.208 11.376 1.00 56.11 241 ILE A N 1
ATOM 1369 C CA . ILE A 1 200 ? 5.999 -9.806 10.136 1.00 46.11 241 ILE A CA 1
ATOM 1370 C C . ILE A 1 200 ? 4.900 -9.978 9.086 1.00 51.42 241 ILE A C 1
ATOM 1371 O O . ILE A 1 200 ? 5.105 -9.499 7.954 1.00 58.40 241 ILE A O 1
ATOM 1376 N N . LEU A 1 201 ? 3.764 -10.584 9.433 1.00 50.93 242 LEU A N 1
ATOM 1377 C CA . LEU A 1 201 ? 2.695 -10.868 8.446 1.00 51.47 242 LEU A CA 1
ATOM 1378 C C . LEU A 1 201 ? 2.013 -9.566 8.022 1.00 54.74 242 LEU A C 1
ATOM 1379 O O . LEU A 1 201 ? 1.450 -9.539 6.926 1.00 53.50 242 LEU A O 1
ATOM 1384 N N . ASN A 1 202 ? 2.066 -8.526 8.846 1.00 53.79 243 ASN A N 1
ATOM 1385 C CA . ASN A 1 202 ? 1.518 -7.195 8.490 1.00 55.34 243 ASN A CA 1
ATOM 1386 C C . ASN A 1 202 ? 2.296 -6.586 7.298 1.00 57.00 243 ASN A C 1
ATOM 1387 O O . ASN A 1 202 ? 1.719 -5.763 6.599 1.00 53.46 243 ASN A O 1
ATOM 1392 N N . LYS A 1 203 ? 3.539 -6.995 7.040 1.00 64.03 244 LYS A N 1
ATOM 1393 C CA . LYS A 1 203 ? 4.371 -6.471 5.918 1.00 61.07 244 LYS A CA 1
ATOM 1394 C C . LYS A 1 203 ? 4.103 -7.252 4.626 1.00 61.68 244 LYS A C 1
ATOM 1395 O O . LYS A 1 203 ? 4.543 -6.788 3.587 1.00 63.43 244 LYS A O 1
ATOM 1401 N N . GLU A 1 204 ? 3.409 -8.391 4.693 1.00 64.17 245 GLU A N 1
ATOM 1402 C CA . GLU A 1 204 ? 3.068 -9.231 3.520 1.00 58.76 245 GLU A CA 1
ATOM 1403 C C . GLU A 1 204 ? 1.667 -8.867 3.021 1.00 66.11 245 GLU A C 1
ATOM 1404 O O . GLU A 1 204 ? 0.718 -8.924 3.823 1.00 66.42 245 GLU A O 1
ATOM 1410 N N . GLU A 1 205 ? 1.530 -8.510 1.742 1.00 69.14 246 GLU A N 1
ATOM 1411 C CA . GLU A 1 205 ? 0.210 -8.163 1.148 1.00 71.42 246 GLU A CA 1
ATOM 1412 C C . GLU A 1 205 ? -0.519 -9.458 0.771 1.00 63.59 246 GLU A C 1
ATOM 1413 O O . GLU A 1 205 ? -1.754 -9.457 0.776 1.00 54.62 246 GLU A O 1
ATOM 1419 N N . ASN A 1 206 ? 0.207 -10.534 0.461 1.00 59.80 247 ASN A N 1
ATOM 1420 C CA . ASN A 1 206 ? -0.431 -11.838 0.128 1.00 60.62 247 ASN A CA 1
ATOM 1421 C C . ASN A 1 206 ? -1.089 -12.421 1.381 1.00 62.40 247 ASN A C 1
ATOM 1422 O O . ASN A 1 206 ? -0.608 -12.256 2.506 1.00 53.04 247 ASN A O 1
ATOM 1427 N N . PRO A 1 207 ? -2.226 -13.127 1.226 1.00 56.59 248 PRO A N 1
ATOM 1428 C CA . PRO A 1 207 ? -2.839 -13.834 2.340 1.00 48.87 248 PRO A CA 1
ATOM 1429 C C . PRO A 1 207 ? -1.813 -14.845 2.864 1.00 54.58 248 PRO A C 1
ATOM 1430 O O . PRO A 1 207 ? -1.119 -15.402 2.068 1.00 50.34 248 PRO A O 1
ATOM 1434 N N . THR A 1 208 ? -1.728 -15.027 4.184 1.00 53.25 249 THR A N 1
ATOM 1435 C CA . THR A 1 208 ? -0.732 -15.894 4.850 1.00 45.50 249 THR A CA 1
ATOM 1436 C C . THR A 1 208 ? -1.389 -16.656 5.999 1.00 47.10 249 THR A C 1
ATOM 1437 O O . THR A 1 208 ? -2.399 -16.186 6.569 1.00 44.96 249 THR A O 1
ATOM 1441 N N . ALA A 1 209 ? -0.763 -17.746 6.404 1.00 43.09 250 ALA A N 1
ATOM 1442 C CA . ALA A 1 209 ? -1.116 -18.495 7.623 1.00 40.31 250 ALA A CA 1
ATOM 1443 C C . ALA A 1 209 ? 0.193 -18.894 8.284 1.00 40.81 250 ALA A C 1
ATOM 1444 O O . ALA A 1 209 ? 1.107 -19.349 7.581 1.00 39.93 250 ALA A O 1
ATOM 1446 N N . ALA A 1 210 ? 0.291 -18.685 9.590 1.00 43.17 251 ALA A N 1
ATOM 1447 C CA . ALA A 1 210 ? 1.529 -18.898 10.354 1.00 39.49 251 ALA A CA 1
ATOM 1448 C C . ALA A 1 210 ? 1.165 -19.418 11.736 1.00 38.96 251 ALA A C 1
ATOM 1449 O O . ALA A 1 210 ? 0.272 -18.876 12.374 1.00 41.83 251 ALA A O 1
ATOM 1451 N N . ILE A 1 211 ? 1.848 -20.451 12.165 1.00 37.70 252 ILE A N 1
ATOM 1452 C CA . ILE A 1 211 ? 1.657 -21.010 13.518 1.00 38.57 252 ILE A CA 1
ATOM 1453 C C . ILE A 1 211 ? 3.051 -21.363 14.014 1.00 39.23 252 ILE A C 1
ATOM 1454 O O . ILE A 1 211 ? 3.890 -21.827 13.207 1.00 37.53 252 ILE A O 1
ATOM 1459 N N . ILE A 1 212 ? 3.277 -21.093 15.291 1.00 39.06 253 ILE A N 1
ATOM 1460 C CA . ILE A 1 212 ? 4.529 -21.396 16.024 1.00 37.88 253 ILE A CA 1
ATOM 1461 C C . ILE A 1 212 ? 4.092 -22.143 17.268 1.00 36.97 253 ILE A C 1
ATOM 1462 O O . ILE A 1 212 ? 3.258 -21.590 18.009 1.00 37.40 253 ILE A O 1
ATOM 1467 N N . SER A 1 213 ? 4.637 -23.331 17.488 1.00 36.30 254 SER A N 1
ATOM 1468 C CA . SER A 1 213 ? 4.304 -24.166 18.667 1.00 36.71 254 SER A CA 1
ATOM 1469 C C . SER A 1 213 ? 5.591 -24.685 19.339 1.00 34.46 254 SER A C 1
ATOM 1470 O O . SER A 1 213 ? 6.654 -24.643 18.727 1.00 33.68 254 SER A O 1
ATOM 1473 N N . GLU A 1 214 ? 5.490 -25.080 20.598 1.00 32.73 255 GLU A N 1
ATOM 1474 C CA . GLU A 1 214 ? 6.618 -25.523 21.435 1.00 38.57 255 GLU A CA 1
ATOM 1475 C C . GLU A 1 214 ? 6.887 -26.974 21.052 1.00 38.40 255 GLU A C 1
ATOM 1476 O O . GLU A 1 214 ? 5.961 -27.793 21.127 1.00 37.57 255 GLU A O 1
ATOM 1482 N N . ALA A 1 215 ? 8.081 -27.267 20.550 1.00 37.74 256 ALA A N 1
ATOM 1483 C CA . ALA A 1 215 ? 8.449 -28.609 20.046 1.00 37.89 256 ALA A CA 1
ATOM 1484 C C . ALA A 1 215 ? 8.100 -29.685 21.070 1.00 36.00 256 ALA A C 1
ATOM 1485 O O . ALA A 1 215 ? 7.521 -30.712 20.695 1.00 42.93 256 ALA A O 1
ATOM 1487 N N . SER A 1 216 ? 8.434 -29.456 22.332 1.00 38.80 257 SER A N 1
ATOM 1488 C CA . SER A 1 216 ? 8.450 -30.493 23.394 1.00 41.81 257 SER A CA 1
ATOM 1489 C C . SER A 1 216 ? 7.098 -30.619 24.111 1.00 40.89 257 SER A C 1
ATOM 1490 O O . SER A 1 216 ? 6.983 -31.599 24.881 1.00 42.19 257 SER A O 1
ATOM 1493 N N . THR A 1 217 ? 6.139 -29.701 23.909 1.00 35.00 258 THR A N 1
ATOM 1494 C CA . THR A 1 217 ? 4.840 -29.695 24.654 1.00 35.13 258 THR A CA 1
ATOM 1495 C C . THR A 1 217 ? 3.624 -29.563 23.740 1.00 35.85 258 THR A C 1
ATOM 1496 O O . THR A 1 217 ? 2.547 -29.866 24.211 1.00 41.84 258 THR A O 1
ATOM 1500 N N . GLY A 1 218 ? 3.776 -29.128 22.495 1.00 33.38 259 GLY A N 1
ATOM 1501 C CA . GLY A 1 218 ? 2.635 -28.918 21.587 1.00 35.70 259 GLY A CA 1
ATOM 1502 C C . GLY A 1 218 ? 1.875 -27.640 21.906 1.00 38.62 259 GLY A C 1
ATOM 1503 O O . GLY A 1 218 ? 0.909 -27.352 21.222 1.00 45.65 259 GLY A O 1
ATOM 1504 N N . GLU A 1 219 ? 2.325 -26.857 22.874 1.00 37.86 260 GLU A N 1
ATOM 1505 C CA . GLU A 1 219 ? 1.585 -25.653 23.288 1.00 36.09 260 GLU A CA 1
ATOM 1506 C C . GLU A 1 219 ? 1.686 -24.657 22.126 1.00 35.88 260 GLU A C 1
ATOM 1507 O O . GLU A 1 219 ? 2.755 -24.539 21.555 1.00 35.95 260 GLU A O 1
ATOM 1513 N N . ILE A 1 220 ? 0.589 -24.007 21.749 1.00 34.74 261 ILE A N 1
ATOM 1514 C CA . ILE A 1 220 ? 0.569 -23.062 20.605 1.00 33.20 261 ILE A CA 1
ATOM 1515 C C . ILE A 1 220 ? 0.954 -21.680 21.125 1.00 32.93 261 ILE A C 1
ATOM 1516 O O . ILE A 1 220 ? 0.193 -21.089 21.936 1.00 34.00 261 ILE A O 1
ATOM 1521 N N . LEU A 1 221 ? 2.111 -21.213 20.671 1.00 33.22 262 LEU A N 1
ATOM 1522 C CA . LEU A 1 221 ? 2.770 -19.959 21.107 1.00 32.90 262 LEU A CA 1
ATOM 1523 C C . LEU A 1 221 ? 2.233 -18.806 20.271 1.00 33.86 262 LEU A C 1
ATOM 1524 O O . LEU A 1 221 ? 2.192 -17.683 20.806 1.00 36.11 262 LEU A O 1
ATOM 1529 N N . ALA A 1 222 ? 1.811 -19.073 19.029 1.00 35.78 263 ALA A N 1
ATOM 1530 C CA . ALA A 1 222 ? 1.315 -18.024 18.119 1.00 33.33 263 ALA A CA 1
ATOM 1531 C C . ALA A 1 222 ? 0.593 -18.620 16.932 1.00 35.58 263 ALA A C 1
ATOM 1532 O O . ALA A 1 222 ? 1.050 -19.621 16.396 1.00 38.12 263 ALA A O 1
ATOM 1534 N N . MET A 1 223 ? -0.441 -17.914 16.482 1.00 39.20 264 MET A N 1
ATOM 1535 C CA . MET A 1 223 ? -1.237 -18.263 15.287 1.00 42.64 264 MET A CA 1
ATOM 1536 C C . MET A 1 223 ? -1.671 -16.954 14.630 1.00 43.28 264 MET A C 1
ATOM 1537 O O . MET A 1 223 ? -2.236 -16.075 15.315 1.00 42.01 264 MET A O 1
ATOM 1542 N N . CYS A 1 224 ? -1.463 -16.833 13.332 1.00 46.95 265 CYS A N 1
ATOM 1543 C CA . CYS A 1 224 ? -1.850 -15.598 12.620 1.00 49.11 265 CYS A CA 1
ATOM 1544 C C . CYS A 1 224 ? -2.326 -15.930 11.213 1.00 44.26 265 CYS A C 1
ATOM 1545 O O . CYS A 1 224 ? -1.665 -16.742 10.542 1.00 46.41 265 CYS A O 1
ATOM 1548 N N . SER A 1 225 ? -3.461 -15.354 10.830 1.00 45.31 266 SER A N 1
ATOM 1549 C CA . SER A 1 225 ? -4.045 -15.462 9.477 1.00 49.03 266 SER A CA 1
ATOM 1550 C C . SER A 1 225 ? -4.227 -14.056 8.906 1.00 52.69 266 SER A C 1
ATOM 1551 O O . SER A 1 225 ? -4.576 -13.131 9.678 1.00 59.21 266 SER A O 1
ATOM 1554 N N . ARG A 1 226 ? -3.902 -13.887 7.624 1.00 50.92 267 ARG A N 1
ATOM 1555 C CA . ARG A 1 226 ? -4.138 -12.634 6.849 1.00 52.57 267 ARG A CA 1
ATOM 1556 C C . ARG A 1 226 ? -4.863 -12.992 5.567 1.00 53.23 267 ARG A C 1
ATOM 1557 O O . ARG A 1 226 ? -4.513 -13.975 4.937 1.00 57.63 267 ARG A O 1
ATOM 1565 N N . PRO A 1 227 ? -5.817 -12.167 5.096 1.00 58.58 268 PRO A N 1
ATOM 1566 C CA . PRO A 1 227 ? -6.043 -10.836 5.663 1.00 53.12 268 PRO A CA 1
ATOM 1567 C C . PRO A 1 227 ? -6.826 -10.793 6.977 1.00 49.08 268 PRO A C 1
ATOM 1568 O O . PRO A 1 227 ? -7.496 -11.749 7.337 1.00 51.22 268 PRO A O 1
ATOM 1572 N N . ASN A 1 228 ? -6.731 -9.643 7.638 1.00 51.67 269 ASN A N 1
ATOM 1573 C CA . ASN A 1 228 ? -7.243 -9.404 9.009 1.00 53.72 269 ASN A CA 1
ATOM 1574 C C . ASN A 1 228 ? -8.677 -8.883 8.930 1.00 59.00 269 ASN A C 1
ATOM 1575 O O . ASN A 1 228 ? -9.098 -8.478 7.839 1.00 56.24 269 ASN A O 1
ATOM 1580 N N . PHE A 1 229 ? -9.398 -8.941 10.052 1.00 62.11 270 PHE A N 1
ATOM 1581 C CA . PHE A 1 229 ? -10.688 -8.245 10.260 1.00 55.94 270 PHE A CA 1
ATOM 1582 C C . PHE A 1 229 ? -10.588 -7.405 11.529 1.00 61.76 270 PHE A C 1
ATOM 1583 O O . PHE A 1 229 ? -9.587 -7.539 12.266 1.00 61.03 270 PHE A O 1
ATOM 1591 N N . ASP A 1 230 ? -11.565 -6.520 11.727 1.00 64.18 271 ASP A N 1
ATOM 1592 C CA . ASP A 1 230 ? -11.632 -5.590 12.879 1.00 64.17 271 ASP A CA 1
ATOM 1593 C C . ASP A 1 230 ? -12.698 -6.147 13.807 1.00 64.86 271 ASP A C 1
ATOM 1594 O O . ASP A 1 230 ? -13.854 -6.209 13.355 1.00 54.91 271 ASP A O 1
ATOM 1599 N N . GLN A 1 231 ? -12.316 -6.557 15.023 1.00 57.93 272 GLN A N 1
ATOM 1600 C CA . GLN A 1 231 ? -13.249 -7.168 16.013 1.00 54.90 272 GLN A CA 1
ATOM 1601 C C . GLN A 1 231 ? -14.251 -6.119 16.536 1.00 54.72 272 GLN A C 1
ATOM 1602 O O . GLN A 1 231 ? -15.2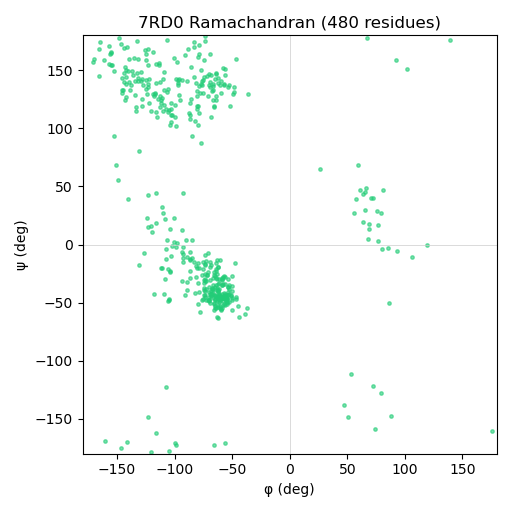67 -6.520 17.199 1.00 50.91 272 GLN A O 1
ATOM 1608 N N . ASN A 1 232 ? -13.962 -4.834 16.301 1.00 54.65 273 ASN A N 1
ATOM 1609 C CA . ASN A 1 232 ? -14.782 -3.677 16.750 1.00 65.91 273 ASN A CA 1
ATOM 1610 C C . ASN A 1 232 ? -15.660 -3.112 15.630 1.00 72.12 273 ASN A C 1
ATOM 1611 O O . ASN A 1 232 ? -16.362 -2.126 15.917 1.00 69.04 273 ASN A O 1
ATOM 1616 N N . ASP A 1 233 ? -15.631 -3.717 14.433 1.00 78.14 274 ASP A N 1
ATOM 1617 C CA . ASP A 1 233 ? -16.347 -3.245 13.215 1.00 75.89 274 ASP A CA 1
ATOM 1618 C C . ASP A 1 233 ? -16.692 -4.452 12.336 1.00 65.97 274 ASP A C 1
ATOM 1619 O O . ASP A 1 233 ? -16.139 -4.570 11.234 1.00 54.64 274 ASP A O 1
ATOM 1624 N N . ILE A 1 234 ? -17.607 -5.302 12.795 1.00 72.91 275 ILE A N 1
ATOM 1625 C CA . ILE A 1 234 ? -17.978 -6.574 12.103 1.00 79.35 275 ILE A CA 1
ATOM 1626 C C . ILE A 1 234 ? -18.631 -6.250 10.751 1.00 90.86 275 ILE A C 1
ATOM 1627 O O . ILE A 1 234 ? -18.542 -7.094 9.848 1.00 86.86 275 ILE A O 1
ATOM 1632 N N . SER A 1 235 ? -19.255 -5.070 10.626 1.00 105.94 276 SER A N 1
ATOM 1633 C CA . SER A 1 235 ? -19.927 -4.554 9.402 1.00 100.67 276 SER A CA 1
ATOM 1634 C C . SER A 1 235 ? -18.922 -4.382 8.261 1.00 92.41 276 SER A C 1
ATOM 1635 O O . SER A 1 235 ? -19.102 -5.076 7.246 1.00 90.91 276 SER A O 1
ATOM 1638 N N . LYS A 1 236 ? -17.934 -3.486 8.427 1.00 85.33 277 LYS A N 1
ATOM 1639 C CA . LYS A 1 236 ? -16.981 -3.051 7.362 1.00 99.00 277 LYS A CA 1
ATOM 1640 C C . LYS A 1 236 ? -16.250 -4.258 6.755 1.00 105.48 277 LYS A C 1
ATOM 1641 O O . LYS A 1 236 ? -15.920 -4.208 5.549 1.00 110.76 277 LYS A O 1
ATOM 1647 N N . SER A 1 237 ? -15.978 -5.284 7.566 1.00 108.06 278 SER A N 1
ATOM 1648 C CA . SER A 1 237 ? -15.210 -6.495 7.176 1.00 108.62 278 SER A CA 1
ATOM 1649 C C . SER A 1 237 ? -16.110 -7.443 6.377 1.00 106.50 278 SER A C 1
ATOM 1650 O O . SER A 1 237 ? -15.608 -8.014 5.391 1.00 114.61 278 SER A O 1
ATOM 1653 N N . LEU A 1 238 ? -17.378 -7.595 6.790 1.00 96.79 279 LEU A N 1
ATOM 1654 C CA . LEU A 1 238 ? -18.351 -8.578 6.223 1.00 103.18 279 LEU A CA 1
ATOM 1655 C C . LEU A 1 238 ? -18.608 -8.288 4.738 1.00 96.91 279 LEU A C 1
ATOM 1656 O O . LEU A 1 238 ? -18.904 -9.267 4.004 1.00 94.22 279 LEU A O 1
ATOM 1661 N N . LYS A 1 239 ? -18.502 -7.020 4.315 1.00 99.51 280 LYS A N 1
ATOM 1662 C CA . LYS A 1 239 ? -18.685 -6.593 2.896 1.00 110.80 280 LYS A CA 1
ATOM 1663 C C . LYS A 1 239 ? -17.444 -7.004 2.095 1.00 107.92 280 LYS A C 1
ATOM 1664 O O . LYS A 1 239 ? -17.611 -7.332 0.897 1.00 99.39 280 LYS A O 1
ATOM 1670 N N . GLY A 1 240 ? -16.266 -6.990 2.742 1.00 107.03 281 GLY A N 1
ATOM 1671 C CA . GLY A 1 240 ? -14.977 -7.488 2.211 1.00 100.07 281 GLY A CA 1
ATOM 1672 C C . GLY A 1 240 ? -15.127 -8.855 1.562 1.00 89.20 281 GLY A C 1
ATOM 1673 O O . GLY A 1 240 ? -16.117 -9.548 1.854 1.00 79.47 281 GLY A O 1
ATOM 1674 N N . LYS A 1 241 ? -14.181 -9.237 0.704 1.00 88.56 282 LYS A N 1
ATOM 1675 C CA . LYS A 1 241 ? -14.386 -10.310 -0.306 1.00 92.44 282 LYS A CA 1
ATOM 1676 C C . LYS A 1 241 ? -13.294 -11.392 -0.218 1.00 88.70 282 LYS A C 1
ATOM 1677 O O . LYS A 1 241 ? -13.439 -12.400 -0.937 1.00 73.18 282 LYS A O 1
ATOM 1683 N N . ASN A 1 242 ? -12.242 -11.213 0.595 1.00 84.56 283 ASN A N 1
ATOM 1684 C CA . ASN A 1 242 ? -10.974 -11.994 0.476 1.00 82.30 283 ASN A CA 1
ATOM 1685 C C . ASN A 1 242 ? -10.825 -12.991 1.642 1.00 69.46 283 ASN A C 1
ATOM 1686 O O . ASN A 1 242 ? -9.707 -13.452 1.880 1.00 59.61 283 ASN A O 1
ATOM 1691 N N . GLY A 1 243 ? -11.914 -13.369 2.308 1.00 68.08 284 GLY A N 1
ATOM 1692 C CA . GLY A 1 243 ? -11.869 -14.226 3.511 1.00 69.29 284 GLY A CA 1
ATOM 1693 C C . GLY A 1 243 ? -11.193 -13.519 4.681 1.00 63.42 284 GLY A C 1
ATOM 1694 O O . GLY A 1 243 ? -10.330 -14.139 5.325 1.00 66.88 284 GLY A O 1
ATOM 1695 N N . GLU A 1 244 ? -11.593 -12.278 4.966 1.00 57.02 285 GLU A N 1
ATOM 1696 C CA . GLU A 1 244 ? -11.078 -11.459 6.096 1.00 61.56 285 GLU A CA 1
ATOM 1697 C C . GLU A 1 244 ? -11.410 -12.138 7.432 1.00 57.73 285 GLU A C 1
ATOM 1698 O O . GLU A 1 244 ? -10.745 -11.792 8.409 1.00 61.95 285 GLU A O 1
ATOM 1704 N N . PHE A 1 245 ? -12.387 -13.053 7.461 1.00 52.61 286 PHE A N 1
ATOM 1705 C CA . PHE A 1 245 ? -12.878 -13.776 8.660 1.00 54.65 286 PHE A CA 1
ATOM 1706 C C . PHE A 1 245 ? -12.411 -15.237 8.668 1.00 58.12 286 PHE A C 1
ATOM 1707 O O . PHE A 1 245 ? -12.804 -15.951 9.599 1.00 55.75 286 PHE A O 1
ATOM 1715 N N . GLU A 1 246 ? -11.590 -15.662 7.701 1.00 55.06 287 GLU A N 1
ATOM 1716 C CA . GLU A 1 246 ? -11.047 -17.046 7.652 1.00 54.62 287 GLU A CA 1
ATOM 1717 C C . GLU A 1 246 ? -9.771 -17.136 8.492 1.00 48.59 287 GLU A C 1
ATOM 1718 O O . GLU A 1 246 ? -8.783 -16.388 8.235 1.00 54.65 287 GLU A O 1
ATOM 1724 N N . ASN A 1 247 ? -9.819 -18.034 9.467 1.00 43.48 288 ASN A N 1
ATOM 1725 C CA . ASN A 1 247 ? -8.634 -18.562 10.176 1.00 46.77 288 ASN A CA 1
ATOM 1726 C C . ASN A 1 247 ? -7.971 -19.600 9.244 1.00 43.77 288 ASN A C 1
ATOM 1727 O O . ASN A 1 247 ? -8.303 -20.800 9.315 1.00 48.01 288 ASN A O 1
ATOM 1732 N N . ARG A 1 248 ? -7.087 -19.147 8.365 1.00 38.02 289 ARG A N 1
ATOM 1733 C CA . ARG A 1 248 ? -6.406 -20.006 7.364 1.00 45.77 289 ARG A CA 1
ATOM 1734 C C . ARG A 1 248 ? -5.537 -21.053 8.067 1.00 45.98 289 ARG A C 1
ATOM 1735 O O . ARG A 1 248 ? -5.291 -22.098 7.484 1.00 55.89 289 ARG A O 1
ATOM 1743 N N . VAL A 1 249 ? -5.086 -20.789 9.282 1.00 43.91 290 VAL A N 1
ATOM 1744 C CA . VAL A 1 249 ? -4.283 -21.774 10.048 1.00 41.49 290 VAL A CA 1
ATOM 1745 C C . VAL A 1 249 ? -5.128 -23.046 10.261 1.00 40.86 290 VAL A C 1
ATOM 1746 O O . VAL A 1 249 ? -4.590 -24.145 10.027 1.00 45.15 290 VAL A O 1
ATOM 1750 N N . ILE A 1 250 ? -6.392 -22.933 10.677 1.00 37.99 291 ILE A N 1
ATOM 1751 C CA . ILE A 1 250 ? -7.166 -24.108 11.164 1.00 43.83 291 ILE A CA 1
ATOM 1752 C C . ILE A 1 250 ? -8.258 -24.561 10.171 1.00 45.08 291 ILE A C 1
ATOM 1753 O O . ILE A 1 250 ? -8.791 -25.664 10.369 1.00 49.95 291 ILE A O 1
ATOM 1758 N N . LYS A 1 251 ? -8.583 -23.778 9.144 1.00 49.73 292 LYS A N 1
ATOM 1759 C CA . LYS A 1 251 ? -9.786 -23.993 8.286 1.00 55.27 292 LYS A CA 1
ATOM 1760 C C . LYS A 1 251 ? -9.385 -24.267 6.833 1.00 55.79 292 LYS A C 1
ATOM 1761 O O . LYS A 1 251 ? -10.024 -25.126 6.210 1.00 65.57 292 LYS A O 1
ATOM 1767 N N . ALA A 1 252 ? -8.410 -23.522 6.303 1.00 51.30 293 ALA A N 1
ATOM 1768 C CA . ALA A 1 252 ? -7.977 -23.576 4.892 1.00 46.85 293 ALA A CA 1
ATOM 1769 C C . ALA A 1 252 ? -7.060 -24.785 4.693 1.00 49.35 293 ALA A C 1
ATOM 1770 O O . ALA A 1 252 ? -5.988 -24.841 5.344 1.00 52.29 293 ALA A O 1
ATOM 1772 N N . THR A 1 253 ? -7.454 -25.714 3.826 1.00 44.19 294 THR A N 1
ATOM 1773 C CA . THR A 1 253 ? -6.597 -26.844 3.396 1.00 48.94 294 THR A CA 1
ATOM 1774 C C . THR A 1 253 ? -5.922 -26.468 2.080 1.00 48.92 294 THR A C 1
ATOM 1775 O O . THR A 1 253 ? -6.538 -25.762 1.311 1.00 50.59 294 THR A O 1
ATOM 1779 N N . TYR A 1 254 ? -4.666 -26.876 1.906 1.00 50.56 295 TYR A N 1
ATOM 1780 C CA . TYR A 1 254 ? -3.852 -26.702 0.684 1.00 48.15 295 TYR A CA 1
ATOM 1781 C C . TYR A 1 254 ? -3.101 -27.996 0.397 1.00 52.84 295 TYR A C 1
ATOM 1782 O O . TYR A 1 254 ? -2.759 -28.738 1.322 1.00 48.00 295 TYR A O 1
ATOM 1791 N N . PRO A 1 255 ? -2.833 -28.306 -0.898 1.00 54.76 296 PRO A N 1
ATOM 1792 C CA . PRO A 1 255 ? -1.909 -29.377 -1.270 1.00 45.45 296 PRO A CA 1
ATOM 1793 C C . PRO A 1 255 ? -0.545 -29.135 -0.657 1.00 44.53 296 PRO A C 1
ATOM 1794 O O . PRO A 1 255 ? -0.041 -28.009 -0.713 1.00 43.32 296 PRO A O 1
ATOM 1798 N N . PRO A 1 256 ? 0.107 -30.180 -0.111 1.00 42.06 297 PRO A N 1
ATOM 1799 C CA . PRO A 1 256 ? 1.410 -30.027 0.532 1.00 44.44 297 PRO A CA 1
ATOM 1800 C C . PRO A 1 256 ? 2.621 -29.813 -0.381 1.00 50.28 297 PRO A C 1
ATOM 1801 O O . PRO A 1 256 ? 3.679 -29.473 0.133 1.00 52.56 297 PRO A O 1
ATOM 1805 N N . GLY A 1 257 ? 2.502 -30.122 -1.670 1.00 55.11 298 GLY A N 1
ATOM 1806 C CA . GLY A 1 257 ? 3.684 -30.186 -2.557 1.00 48.35 298 GLY A CA 1
ATOM 1807 C C . GLY A 1 257 ? 4.810 -30.970 -1.911 1.00 42.66 298 GLY A C 1
ATOM 1808 O O . GLY A 1 257 ? 4.538 -31.964 -1.255 1.00 46.69 298 GLY A O 1
ATOM 1809 N N . SER A 1 258 ? 6.047 -30.504 -2.029 1.00 45.56 299 SER A N 1
ATOM 1810 C CA . SER A 1 258 ? 7.244 -31.231 -1.544 1.00 46.79 299 SER A CA 1
ATOM 1811 C C . SER A 1 258 ? 7.231 -31.392 -0.004 1.00 46.22 299 SER A C 1
ATOM 1812 O O . SER A 1 258 ? 7.991 -32.242 0.511 1.00 47.76 299 SER A O 1
ATOM 1815 N N . VAL A 1 259 ? 6.415 -30.640 0.746 1.00 43.19 300 VAL A N 1
ATOM 1816 C CA . VAL A 1 259 ? 6.254 -30.870 2.214 1.00 41.77 300 VAL A CA 1
ATOM 1817 C C . VAL A 1 259 ? 5.905 -32.342 2.441 1.00 41.80 300 VAL A C 1
ATOM 1818 O O . VAL A 1 259 ? 6.436 -32.923 3.411 1.00 39.19 300 VAL A O 1
ATOM 1822 N N . PHE A 1 260 ? 5.141 -32.954 1.521 1.00 44.38 301 PHE A N 1
ATOM 1823 C CA . PHE A 1 260 ? 4.707 -34.378 1.620 1.00 46.31 301 PHE A CA 1
ATOM 1824 C C . PHE A 1 260 ? 5.917 -35.333 1.566 1.00 45.95 301 PHE A C 1
ATOM 1825 O O . PHE A 1 260 ? 5.839 -36.488 2.081 1.00 43.63 301 PHE A O 1
ATOM 1833 N N . LYS A 1 261 ? 7.052 -34.877 1.036 1.00 45.50 302 LYS A N 1
ATOM 1834 C CA . LYS A 1 261 ? 8.276 -35.713 0.997 1.00 47.15 302 LYS A CA 1
ATOM 1835 C C . LYS A 1 261 ? 8.721 -36.036 2.430 1.00 47.08 302 LYS A C 1
ATOM 1836 O O . LYS A 1 261 ? 9.430 -37.032 2.588 1.00 45.56 302 LYS A O 1
ATOM 1842 N N . MET A 1 262 ? 8.288 -35.289 3.453 1.00 42.64 303 MET A N 1
ATOM 1843 C CA . MET A 1 262 ? 8.543 -35.704 4.862 1.00 43.01 303 MET A CA 1
ATOM 1844 C C . MET A 1 262 ? 7.841 -37.054 5.103 1.00 42.17 303 MET A C 1
ATOM 1845 O O . MET A 1 262 ? 8.448 -37.943 5.746 1.00 38.36 303 MET A O 1
ATOM 1850 N N . VAL A 1 263 ? 6.626 -37.232 4.573 1.00 40.68 304 VAL A N 1
ATOM 1851 C CA . VAL A 1 263 ? 5.793 -38.444 4.833 1.00 44.87 304 VAL A CA 1
ATOM 1852 C C . VAL A 1 263 ? 6.348 -39.599 3.997 1.00 46.42 304 VAL A C 1
ATOM 1853 O O . VAL A 1 263 ? 6.555 -40.680 4.556 1.00 46.67 304 VAL A O 1
ATOM 1857 N N . VAL A 1 264 ? 6.612 -39.370 2.710 1.00 47.05 305 VAL A N 1
ATOM 1858 C CA . VAL A 1 264 ? 7.129 -40.451 1.823 1.00 47.63 305 VAL A CA 1
ATOM 1859 C C . VAL A 1 264 ? 8.467 -40.904 2.394 1.00 44.82 305 VAL A C 1
ATOM 1860 O O . VAL A 1 264 ? 8.724 -42.129 2.432 1.00 47.13 305 VAL A O 1
ATOM 1864 N N . LEU A 1 265 ? 9.249 -39.959 2.896 1.00 42.40 306 LEU A N 1
ATOM 1865 C CA . LEU A 1 265 ? 10.594 -40.274 3.419 1.00 43.95 306 LEU A CA 1
ATOM 1866 C C . LEU A 1 265 ? 10.410 -41.098 4.696 1.00 46.04 306 LEU A C 1
ATOM 1867 O O . LEU A 1 265 ? 11.123 -42.125 4.850 1.00 50.02 306 LEU A O 1
ATOM 1872 N N . PHE A 1 266 ? 9.479 -40.679 5.556 1.00 45.06 307 PHE A N 1
ATOM 1873 C CA . PHE A 1 266 ? 9.117 -41.379 6.816 1.00 43.93 307 PHE A CA 1
ATOM 1874 C C . PHE A 1 266 ? 8.655 -42.802 6.477 1.00 43.77 307 PHE A C 1
ATOM 1875 O O . PHE A 1 266 ? 9.176 -43.742 7.078 1.00 44.02 307 PHE A O 1
ATOM 1883 N N . SER A 1 267 ? 7.667 -42.934 5.592 1.00 42.74 308 SER A N 1
ATOM 1884 C CA . SER A 1 267 ? 7.040 -44.214 5.157 1.00 47.72 308 SER A CA 1
ATOM 1885 C C . SER A 1 267 ? 8.099 -45.205 4.639 1.00 51.23 308 SER A C 1
ATOM 1886 O O . SER A 1 267 ? 8.121 -46.381 5.059 1.00 45.79 308 SER A O 1
ATOM 1889 N N . ALA A 1 268 ? 8.960 -44.734 3.744 1.00 53.40 309 ALA A N 1
ATOM 1890 C CA . ALA A 1 268 ? 10.038 -45.534 3.132 1.00 53.33 309 ALA A CA 1
ATOM 1891 C C . ALA A 1 268 ? 10.961 -46.087 4.218 1.00 51.21 309 ALA A C 1
ATOM 1892 O O . ALA A 1 268 ? 11.277 -47.282 4.151 1.00 60.08 309 ALA A O 1
ATOM 1894 N N . LEU A 1 269 ? 11.417 -45.254 5.148 1.00 47.85 310 LEU A N 1
ATOM 1895 C CA . LEU A 1 269 ? 12.399 -45.684 6.176 1.00 51.76 310 LEU A CA 1
ATOM 1896 C C . LEU A 1 269 ? 11.692 -46.570 7.220 1.00 53.56 310 LEU A C 1
ATOM 1897 O O . LEU A 1 269 ? 12.348 -47.452 7.781 1.00 57.01 310 LEU A O 1
ATOM 1902 N N . GLU A 1 270 ? 10.407 -46.349 7.486 1.00 55.33 311 GLU A N 1
ATOM 1903 C CA . GLU A 1 270 ? 9.673 -47.121 8.520 1.00 57.99 311 GLU A CA 1
ATOM 1904 C C . GLU A 1 270 ? 9.394 -48.498 7.914 1.00 59.27 311 GLU A C 1
ATOM 1905 O O . GLU A 1 270 ? 9.724 -49.484 8.585 1.00 60.38 311 GLU A O 1
ATOM 1911 N N . ASN A 1 271 ? 8.907 -48.568 6.671 1.00 55.45 312 ASN A N 1
ATOM 1912 C CA . ASN A 1 271 ? 8.605 -49.866 6.002 1.00 59.27 312 ASN A CA 1
ATOM 1913 C C . ASN A 1 271 ? 9.892 -50.612 5.581 1.00 57.08 312 ASN A C 1
ATOM 1914 O O . ASN A 1 271 ? 9.775 -51.781 5.195 1.00 64.65 312 ASN A O 1
ATOM 1919 N N . GLY A 1 272 ? 11.081 -50.011 5.670 1.00 58.17 313 GLY A N 1
ATOM 1920 C CA . GLY A 1 272 ? 12.364 -50.698 5.380 1.00 61.45 313 GLY A CA 1
ATOM 1921 C C . GLY A 1 272 ? 12.637 -50.864 3.883 1.00 58.88 313 GLY A C 1
ATOM 1922 O O . GLY A 1 272 ? 13.542 -51.620 3.516 1.00 69.87 313 GLY A O 1
ATOM 1923 N N . VAL A 1 273 ? 11.911 -50.101 3.070 1.00 59.79 314 VAL A N 1
ATOM 1924 C CA . VAL A 1 273 ? 12.004 -50.106 1.583 1.00 60.97 314 VAL A CA 1
ATOM 1925 C C . VAL A 1 273 ? 13.300 -49.417 1.138 1.00 62.70 314 VAL A C 1
ATOM 1926 O O . VAL A 1 273 ? 13.807 -49.759 0.079 1.00 61.81 314 VAL A O 1
ATOM 1930 N N . ILE A 1 274 ? 13.766 -48.429 1.894 1.00 54.56 315 ILE A N 1
ATOM 1931 C CA . ILE A 1 274 ? 15.092 -47.770 1.686 1.00 55.87 315 ILE A CA 1
ATOM 1932 C C . ILE A 1 274 ? 15.796 -47.687 3.044 1.00 51.65 315 ILE A C 1
ATOM 1933 O O . ILE A 1 274 ? 15.202 -48.086 4.023 1.00 56.48 315 ILE A O 1
ATOM 1938 N N . ASP A 1 275 ? 17.036 -47.215 3.061 1.00 53.31 316 ASP A N 1
ATOM 1939 C CA . ASP A 1 275 ? 17.865 -46.986 4.271 1.00 57.85 316 ASP A CA 1
ATOM 1940 C C . ASP A 1 275 ? 18.738 -45.755 3.989 1.00 59.37 316 ASP A C 1
ATOM 1941 O O . ASP A 1 275 ? 18.560 -45.146 2.918 1.00 59.57 316 ASP A O 1
ATOM 1946 N N . GLU A 1 276 ? 19.643 -45.404 4.902 1.00 58.69 317 GLU A N 1
ATOM 1947 C CA . GLU A 1 276 ? 20.519 -44.207 4.781 1.00 63.58 317 GLU A CA 1
ATOM 1948 C C . GLU A 1 276 ? 21.412 -44.306 3.522 1.00 62.45 317 GLU A C 1
ATOM 1949 O O . GLU A 1 276 ? 21.984 -43.265 3.142 1.00 63.90 317 GLU A O 1
ATOM 1955 N N . ASN A 1 277 ? 21.513 -45.477 2.872 1.00 65.33 318 ASN A N 1
ATOM 1956 C CA . ASN A 1 277 ? 22.489 -45.751 1.773 1.00 64.51 318 ASN A CA 1
ATOM 1957 C C . ASN A 1 277 ? 21.837 -45.614 0.399 1.00 60.83 318 ASN A C 1
ATOM 1958 O O . ASN A 1 277 ? 22.542 -45.784 -0.590 1.00 65.56 318 ASN A O 1
ATOM 1963 N N . TYR A 1 278 ? 20.537 -45.336 0.341 1.00 63.64 319 TYR A N 1
ATOM 1964 C CA . TYR A 1 278 ? 19.812 -45.065 -0.921 1.00 59.84 319 TYR A CA 1
ATOM 1965 C C . TYR A 1 278 ? 20.611 -44.045 -1.738 1.00 66.58 319 TYR A C 1
ATOM 1966 O O . TYR A 1 278 ? 21.039 -42.980 -1.190 1.00 67.08 319 TYR A O 1
ATOM 1975 N N . THR A 1 279 ? 20.793 -44.382 -3.015 1.00 65.38 320 THR A N 1
ATOM 1976 C CA . THR A 1 279 ? 21.311 -43.503 -4.089 1.00 64.58 320 THR A CA 1
ATOM 1977 C C . THR A 1 279 ? 20.279 -43.499 -5.211 1.00 58.33 320 THR A C 1
ATOM 1978 O O . THR A 1 279 ? 19.701 -44.579 -5.442 1.00 61.09 320 THR A O 1
ATOM 1982 N N . TYR A 1 280 ? 20.057 -42.344 -5.852 1.00 50.98 321 TYR A N 1
ATOM 1983 C CA . TYR A 1 280 ? 19.247 -42.213 -7.092 1.00 51.39 321 TYR A CA 1
ATOM 1984 C C . TYR A 1 280 ? 19.931 -41.250 -8.074 1.00 54.54 321 TYR A C 1
ATOM 1985 O O . TYR A 1 280 ? 20.440 -40.165 -7.647 1.00 51.30 321 TYR A O 1
ATOM 1994 N N . ASN A 1 281 ? 19.941 -41.645 -9.356 1.00 55.09 322 ASN A N 1
ATOM 1995 C CA . ASN A 1 281 ? 20.536 -40.868 -10.470 1.00 51.75 322 ASN A CA 1
ATOM 1996 C C . ASN A 1 281 ? 19.414 -40.121 -11.179 1.00 50.91 322 ASN A C 1
ATOM 1997 O O . ASN A 1 281 ? 18.657 -40.725 -11.983 1.00 49.50 322 ASN A O 1
ATOM 2002 N N . CYS A 1 282 ? 19.320 -38.834 -10.885 1.00 48.90 323 CYS A N 1
ATOM 2003 C CA . CYS A 1 282 ? 18.338 -37.948 -11.529 1.00 46.89 323 CYS A CA 1
ATOM 2004 C C . CYS A 1 282 ? 18.959 -37.426 -12.827 1.00 51.25 323 CYS A C 1
ATOM 2005 O O . CYS A 1 282 ? 19.941 -36.647 -12.742 1.00 47.97 323 CYS A O 1
ATOM 2008 N N . THR A 1 283 ? 18.417 -37.866 -13.962 1.00 53.90 324 THR A N 1
ATOM 2009 C CA . THR A 1 283 ? 18.791 -37.415 -15.332 1.00 60.44 324 THR A CA 1
ATOM 2010 C C . THR A 1 283 ? 17.887 -36.266 -15.771 1.00 62.16 324 THR A C 1
ATOM 2011 O O . THR A 1 283 ? 18.114 -35.742 -16.878 1.00 66.27 324 THR A O 1
ATOM 2015 N N . GLY A 1 284 ? 16.918 -35.896 -14.929 1.00 58.93 325 GLY A N 1
ATOM 2016 C CA . GLY A 1 284 ? 16.010 -34.759 -15.177 1.00 64.64 325 GLY A CA 1
ATOM 2017 C C . GLY A 1 284 ? 14.608 -35.204 -15.560 1.00 63.42 325 GLY A C 1
ATOM 2018 O O . GLY A 1 284 ? 13.709 -34.348 -15.613 1.00 60.51 325 GLY A O 1
ATOM 2019 N N . LYS A 1 285 ? 14.419 -36.492 -15.838 1.00 69.97 326 LYS A N 1
ATOM 2020 C CA . LYS A 1 285 ? 13.089 -37.055 -16.172 1.00 76.38 326 LYS A CA 1
ATOM 2021 C C . LYS A 1 285 ? 13.074 -38.541 -15.837 1.00 66.68 326 LYS A C 1
ATOM 2022 O O . LYS A 1 285 ? 14.149 -39.134 -15.691 1.00 64.61 326 LYS A O 1
ATOM 2028 N N . THR A 1 286 ? 11.887 -39.128 -15.789 1.00 67.76 327 THR A N 1
ATOM 2029 C CA . THR A 1 286 ? 11.735 -40.584 -15.565 1.00 75.99 327 THR A CA 1
ATOM 2030 C C . THR A 1 286 ? 10.393 -41.033 -16.162 1.00 77.28 327 THR A C 1
ATOM 2031 O O . THR A 1 286 ? 9.507 -40.189 -16.346 1.00 78.02 327 THR A O 1
ATOM 2035 N N . LYS A 1 287 ? 10.285 -42.307 -16.531 1.00 91.18 328 LYS A N 1
ATOM 2036 C CA . LYS A 1 287 ? 8.994 -42.952 -16.880 1.00 94.29 328 LYS A CA 1
ATOM 2037 C C . LYS A 1 287 ? 8.243 -43.236 -15.567 1.00 91.85 328 LYS A C 1
ATOM 2038 O O . LYS A 1 287 ? 8.867 -43.668 -14.565 1.00 76.27 328 LYS A O 1
ATOM 2044 N N . VAL A 1 288 ? 6.942 -42.968 -15.560 1.00 85.97 329 VAL A N 1
ATOM 2045 C CA . VAL A 1 288 ? 6.037 -43.262 -14.415 1.00 82.60 329 VAL A CA 1
ATOM 2046 C C . VAL A 1 288 ? 5.687 -44.754 -14.477 1.00 79.90 329 VAL A C 1
ATOM 2047 O O . VAL A 1 288 ? 4.869 -45.128 -15.333 1.00 72.11 329 VAL A O 1
ATOM 2051 N N . GLY A 1 289 ? 6.314 -45.567 -13.622 1.00 92.03 330 GLY A N 1
ATOM 2052 C CA . GLY A 1 289 ? 6.165 -47.037 -13.606 1.00 103.68 330 GLY A CA 1
ATOM 2053 C C . GLY A 1 289 ? 6.433 -47.661 -14.971 1.00 110.71 330 GLY A C 1
ATOM 2054 O O . GLY A 1 289 ? 7.601 -47.617 -15.428 1.00 102.94 330 GLY A O 1
ATOM 2055 N N . ASN A 1 290 ? 5.378 -48.197 -15.601 1.00 120.35 331 ASN A N 1
ATOM 2056 C CA . ASN A 1 290 ? 5.425 -49.071 -16.808 1.00 119.61 331 ASN A CA 1
ATOM 2057 C C . ASN A 1 290 ? 4.967 -48.302 -18.054 1.00 117.52 331 ASN A C 1
ATOM 2058 O O . ASN A 1 290 ? 5.307 -48.748 -19.163 1.00 120.65 331 ASN A O 1
ATOM 2063 N N . THR A 1 291 ? 4.219 -47.206 -17.881 1.00 110.91 332 THR A N 1
ATOM 2064 C CA . THR A 1 291 ? 3.697 -46.347 -18.977 1.00 106.96 332 THR A CA 1
ATOM 2065 C C . THR A 1 291 ? 4.836 -45.513 -19.580 1.00 105.59 332 THR A C 1
ATOM 2066 O O . THR A 1 291 ? 5.972 -45.591 -19.072 1.00 89.85 332 THR A O 1
ATOM 2070 N N . ASN A 1 292 ? 4.525 -44.772 -20.649 1.00 117.96 333 ASN A N 1
ATOM 2071 C CA . ASN A 1 292 ? 5.429 -43.807 -21.330 1.00 119.85 333 ASN A CA 1
ATOM 2072 C C . ASN A 1 292 ? 5.000 -42.383 -20.938 1.00 114.80 333 ASN A C 1
ATOM 2073 O O . ASN A 1 292 ? 5.452 -41.416 -21.595 1.00 112.26 333 ASN A O 1
ATOM 2078 N N . GLU A 1 293 ? 4.145 -42.266 -19.913 1.00 110.48 334 GLU A N 1
ATOM 2079 C CA . GLU A 1 293 ? 3.912 -41.021 -19.132 1.00 113.05 334 GLU A CA 1
ATOM 2080 C C . GLU A 1 293 ? 5.247 -40.605 -18.495 1.00 105.18 334 GLU A C 1
ATOM 2081 O O . GLU A 1 293 ? 5.906 -41.482 -17.906 1.00 99.89 334 GLU A O 1
ATOM 2087 N N . ILE A 1 294 ? 5.648 -39.334 -18.632 1.00 103.30 335 ILE A N 1
ATOM 2088 C CA . ILE A 1 294 ? 7.007 -38.825 -18.256 1.00 104.59 335 ILE A CA 1
ATOM 2089 C C . ILE A 1 294 ? 6.848 -37.776 -17.142 1.00 96.25 335 ILE A C 1
ATOM 2090 O O . ILE A 1 294 ? 6.047 -36.835 -17.339 1.00 86.00 335 ILE A O 1
ATOM 2095 N N . LEU A 1 295 ? 7.581 -37.937 -16.025 1.00 87.27 336 LEU A N 1
ATOM 2096 C CA . LEU A 1 295 ? 7.690 -36.941 -14.914 1.00 84.77 336 LEU A CA 1
ATOM 2097 C C . LEU A 1 295 ? 9.064 -36.257 -14.981 1.00 80.72 336 LEU A C 1
ATOM 2098 O O . LEU A 1 295 ? 10.082 -36.942 -14.701 1.00 68.77 336 LEU A O 1
ATOM 2103 N N . ARG A 1 296 ? 9.071 -34.965 -15.266 1.00 80.08 337 ARG A N 1
ATOM 2104 C CA . ARG A 1 296 ? 10.351 -34.241 -15.293 1.00 81.59 337 ARG A CA 1
ATOM 2105 C C . ARG A 1 296 ? 10.692 -33.773 -13.881 1.00 79.85 337 ARG A C 1
ATOM 2106 O O . ARG A 1 296 ? 9.793 -33.591 -13.068 1.00 75.64 337 ARG A O 1
ATOM 2114 N N . CYS A 1 297 ? 11.985 -33.626 -13.626 1.00 74.64 338 CYS A N 1
ATOM 2115 C CA . CYS A 1 297 ? 12.542 -32.992 -12.404 1.00 69.38 338 CYS A CA 1
ATOM 2116 C C . CYS A 1 297 ? 12.459 -31.476 -12.598 1.00 72.12 338 CYS A C 1
ATOM 2117 O O . CYS A 1 297 ? 12.326 -31.036 -13.764 1.00 82.47 338 CYS A O 1
ATOM 2120 N N . ASN A 1 298 ? 12.533 -30.707 -11.512 1.00 80.05 339 ASN A N 1
ATOM 2121 C CA . ASN A 1 298 ? 12.535 -29.220 -11.566 1.00 85.78 339 ASN A CA 1
ATOM 2122 C C . ASN A 1 298 ? 13.874 -28.744 -12.127 1.00 84.33 339 ASN A C 1
ATOM 2123 O O . ASN A 1 298 ? 13.871 -27.662 -12.723 1.00 90.01 339 ASN A O 1
ATOM 2128 N N . LYS A 1 299 ? 14.951 -29.529 -11.982 1.00 88.94 340 LYS A N 1
ATOM 2129 C CA . LYS A 1 299 ? 16.285 -29.168 -12.535 1.00 92.82 340 LYS A CA 1
ATOM 2130 C C . LYS A 1 299 ? 16.262 -29.357 -14.065 1.00 96.54 340 LYS A C 1
ATOM 2131 O O . LYS A 1 299 ? 16.798 -28.478 -14.771 1.00 112.77 340 LYS A O 1
ATOM 2137 N N . ARG A 1 300 ? 15.625 -30.418 -14.569 1.00 93.15 341 ARG A N 1
ATOM 2138 C CA . ARG A 1 300 ? 15.341 -30.650 -16.021 1.00 97.60 341 ARG A CA 1
ATOM 2139 C C . ARG A 1 300 ? 16.551 -31.331 -16.680 1.00 85.76 341 ARG A C 1
ATOM 2140 O O . ARG A 1 300 ? 16.336 -32.358 -17.351 1.00 88.77 341 ARG A O 1
ATOM 2148 N N . ASP A 1 301 ? 17.760 -30.790 -16.485 1.00 77.78 342 ASP A N 1
ATOM 2149 C CA . ASP A 1 301 ? 19.059 -31.415 -16.879 1.00 75.66 342 ASP A CA 1
ATOM 2150 C C . ASP A 1 301 ? 19.576 -32.352 -15.776 1.00 73.11 342 ASP A C 1
ATOM 2151 O O . ASP A 1 301 ? 20.627 -32.973 -16.003 1.00 67.08 342 ASP A O 1
ATOM 2156 N N . GLY A 1 302 ? 18.916 -32.400 -14.607 1.00 68.05 343 GLY A N 1
ATOM 2157 C CA . GLY A 1 302 ? 19.105 -33.450 -13.585 1.00 65.32 343 GLY A CA 1
ATOM 2158 C C . GLY A 1 302 ? 19.970 -33.016 -12.407 1.00 63.22 343 GLY A C 1
ATOM 2159 O O . GLY A 1 302 ? 20.838 -32.139 -12.583 1.00 58.33 343 GLY A O 1
ATOM 2160 N N . HIS A 1 303 ? 19.719 -33.615 -11.235 1.00 54.95 344 HIS A N 1
ATOM 2161 C CA . HIS A 1 303 ? 20.516 -33.452 -9.992 1.00 52.17 344 HIS A CA 1
ATOM 2162 C C . HIS A 1 303 ? 21.748 -34.362 -10.067 1.00 53.35 344 HIS A C 1
ATOM 2163 O O . HIS A 1 303 ? 22.686 -34.126 -9.298 1.00 50.03 344 HIS A O 1
ATOM 2170 N N . GLY A 1 304 ? 21.735 -35.370 -10.943 1.00 49.10 345 GLY A N 1
ATOM 2171 C CA . GLY A 1 304 ? 22.792 -36.395 -11.008 1.00 51.95 345 GLY A CA 1
ATOM 2172 C C . GLY A 1 304 ? 22.671 -37.364 -9.845 1.00 56.08 345 GLY A C 1
ATOM 2173 O O . GLY A 1 304 ? 21.566 -37.477 -9.289 1.00 55.41 345 GLY A O 1
ATOM 2174 N N . PHE A 1 305 ? 23.756 -38.064 -9.511 1.00 57.32 346 PHE A N 1
ATOM 2175 C CA . PHE A 1 305 ? 23.800 -39.055 -8.407 1.00 61.72 346 PHE A CA 1
ATOM 2176 C C . PHE A 1 305 ? 23.547 -38.344 -7.078 1.00 61.03 346 PHE A C 1
ATOM 2177 O O . PHE A 1 305 ? 24.241 -37.378 -6.764 1.00 55.63 346 PHE A O 1
ATOM 2185 N N . GLN A 1 306 ? 22.549 -38.817 -6.339 1.00 58.58 347 GLN A N 1
ATOM 2186 C CA . GLN A 1 306 ? 22.110 -38.202 -5.067 1.00 54.70 347 GLN A CA 1
ATOM 2187 C C . GLN A 1 306 ? 22.090 -39.306 -4.024 1.00 52.25 347 GLN A C 1
ATOM 2188 O O . GLN A 1 306 ? 21.623 -40.420 -4.354 1.00 49.90 347 GLN A O 1
ATOM 2194 N N . ASN A 1 307 ? 22.577 -39.013 -2.823 1.00 55.43 348 ASN A N 1
ATOM 2195 C CA . ASN A 1 307 ? 22.250 -39.829 -1.619 1.00 57.31 348 ASN A CA 1
ATOM 2196 C C . ASN A 1 307 ? 20.885 -39.350 -1.067 1.00 55.16 348 ASN A C 1
ATOM 2197 O O . ASN A 1 307 ? 20.362 -38.314 -1.552 1.00 51.73 348 ASN A O 1
ATOM 2202 N N . LEU A 1 308 ? 20.304 -40.081 -0.110 1.00 57.12 349 LEU A N 1
ATOM 2203 C CA . LEU A 1 308 ? 18.979 -39.757 0.488 1.00 52.54 349 LEU A CA 1
ATOM 2204 C C . LEU A 1 308 ? 18.931 -38.285 0.928 1.00 48.29 349 LEU A C 1
ATOM 2205 O O . LEU A 1 308 ? 17.967 -37.576 0.565 1.00 51.45 349 LEU A O 1
ATOM 2210 N N . ARG A 1 309 ? 19.948 -37.816 1.635 1.00 46.81 350 ARG A N 1
ATOM 2211 C CA . ARG A 1 309 ? 20.018 -36.406 2.099 1.00 49.16 350 ARG A CA 1
ATOM 2212 C C . ARG A 1 309 ? 19.853 -35.469 0.897 1.00 48.89 350 ARG A C 1
ATOM 2213 O O . ARG A 1 309 ? 19.053 -34.518 0.980 1.00 52.42 350 ARG A O 1
ATOM 2221 N N . GLN A 1 310 ? 20.549 -35.723 -0.211 1.00 56.43 351 GLN A N 1
ATOM 2222 C CA . GLN A 1 310 ? 20.545 -34.778 -1.359 1.00 56.12 351 GLN A CA 1
ATOM 2223 C C . GLN A 1 310 ? 19.208 -34.881 -2.094 1.00 51.94 351 GLN A C 1
ATOM 2224 O O . GLN A 1 310 ? 18.645 -33.809 -2.452 1.00 47.47 351 GLN A O 1
ATOM 2230 N N . ALA A 1 311 ? 18.720 -36.101 -2.317 1.00 49.97 352 ALA A N 1
ATOM 2231 C CA . ALA A 1 311 ? 17.404 -36.354 -2.955 1.00 54.48 352 ALA A CA 1
ATOM 2232 C C . ALA A 1 311 ? 16.317 -35.569 -2.202 1.00 57.16 352 ALA A C 1
ATOM 2233 O O . ALA A 1 311 ? 15.549 -34.813 -2.841 1.00 52.50 352 ALA A O 1
ATOM 2235 N N . PHE A 1 312 ? 16.296 -35.694 -0.869 1.00 53.55 353 PHE A N 1
ATOM 2236 C CA . PHE A 1 312 ? 15.366 -34.948 0.014 1.00 53.80 353 PHE A CA 1
ATOM 2237 C C . PHE A 1 312 ? 15.636 -33.439 -0.048 1.00 47.66 353 PHE A C 1
ATOM 2238 O O . PHE A 1 312 ? 14.664 -32.718 -0.314 1.00 45.42 353 PHE A O 1
ATOM 2246 N N . SER A 1 313 ? 16.870 -32.980 0.206 1.00 46.16 354 SER A N 1
ATOM 2247 C CA . SER A 1 313 ? 17.255 -31.533 0.160 1.00 50.90 354 SER A CA 1
ATOM 2248 C C . SER A 1 313 ? 16.920 -30.907 -1.205 1.00 48.17 354 SER A C 1
ATOM 2249 O O . SER A 1 313 ? 16.389 -29.782 -1.234 1.00 48.57 354 SER A O 1
ATOM 2252 N N . ASN A 1 314 ? 17.224 -31.600 -2.304 1.00 51.26 355 ASN A N 1
ATOM 2253 C CA . ASN A 1 314 ? 16.992 -31.088 -3.684 1.00 56.73 355 ASN A CA 1
ATOM 2254 C C . ASN A 1 314 ? 15.505 -31.167 -4.041 1.00 58.13 355 ASN A C 1
ATOM 2255 O O . ASN A 1 314 ? 15.103 -30.536 -5.078 1.00 59.36 355 ASN A O 1
ATOM 2260 N N . SER A 1 315 ? 14.715 -31.922 -3.265 1.00 51.16 356 SER A N 1
ATOM 2261 C CA . SER A 1 315 ? 13.251 -32.018 -3.498 1.00 54.94 356 SER A CA 1
ATOM 2262 C C . SER A 1 315 ? 13.031 -32.676 -4.876 1.00 49.60 356 SER A C 1
ATOM 2263 O O . SER A 1 315 ? 12.157 -32.227 -5.645 1.00 48.52 356 SER A O 1
ATOM 2266 N N . CYS A 1 316 ? 13.792 -33.729 -5.179 1.00 51.42 357 CYS A N 1
ATOM 2267 C CA . CYS A 1 316 ? 13.896 -34.323 -6.545 1.00 53.38 357 CYS A CA 1
ATOM 2268 C C . CYS A 1 316 ? 12.703 -35.266 -6.759 1.00 57.93 357 CYS A C 1
ATOM 2269 O O . CYS A 1 316 ? 12.671 -36.377 -6.130 1.00 61.04 357 CYS A O 1
ATOM 2272 N N . ASN A 1 317 ? 11.745 -34.824 -7.576 1.00 55.33 358 ASN A N 1
ATOM 2273 C CA . ASN A 1 317 ? 10.471 -35.537 -7.853 1.00 54.04 358 ASN A CA 1
ATOM 2274 C C . ASN A 1 317 ? 10.769 -36.942 -8.368 1.00 54.80 358 ASN A C 1
ATOM 2275 O O . ASN A 1 317 ? 10.220 -37.905 -7.836 1.00 54.04 358 ASN A O 1
ATOM 2280 N N . PRO A 1 318 ? 11.617 -37.123 -9.412 1.00 61.61 359 PRO A N 1
ATOM 2281 C CA . PRO A 1 318 ? 11.974 -38.466 -9.879 1.00 55.79 359 PRO A CA 1
ATOM 2282 C C . PRO A 1 318 ? 12.502 -39.398 -8.778 1.00 48.78 359 PRO A C 1
ATOM 2283 O O . PRO A 1 318 ? 12.137 -40.547 -8.775 1.00 53.06 359 PRO A O 1
ATOM 2287 N N . ALA A 1 319 ? 13.369 -38.924 -7.885 1.00 48.82 360 ALA A N 1
ATOM 2288 C CA . ALA A 1 319 ? 13.866 -39.772 -6.773 1.00 51.84 360 ALA A CA 1
ATOM 2289 C C . ALA A 1 319 ? 12.686 -40.189 -5.874 1.00 51.96 360 ALA A C 1
ATOM 2290 O O . ALA A 1 319 ? 12.648 -41.372 -5.440 1.00 47.94 360 ALA A O 1
ATOM 2292 N N . PHE A 1 320 ? 11.730 -39.287 -5.617 1.00 51.36 361 PHE A N 1
ATOM 2293 C CA . PHE A 1 320 ? 10.612 -39.564 -4.663 1.00 54.91 361 PHE A CA 1
ATOM 2294 C C . PHE A 1 320 ? 9.522 -40.417 -5.334 1.00 51.72 361 PHE A C 1
ATOM 2295 O O . PHE A 1 320 ? 8.971 -41.298 -4.625 1.00 50.81 361 PHE A O 1
ATOM 2303 N N . LEU A 1 321 ? 9.282 -40.271 -6.644 1.00 55.64 362 LEU A N 1
ATOM 2304 C CA . LEU A 1 321 ? 8.464 -41.274 -7.378 1.00 57.69 362 LEU A CA 1
ATOM 2305 C C . LEU A 1 321 ? 9.123 -42.654 -7.237 1.00 57.85 362 LEU A C 1
ATOM 2306 O O . LEU A 1 321 ? 8.410 -43.617 -6.873 1.00 61.14 362 LEU A O 1
ATOM 2311 N N . ASP A 1 322 ? 10.442 -42.740 -7.438 1.00 51.54 363 ASP A N 1
ATOM 2312 C CA . ASP A 1 322 ? 11.188 -44.018 -7.300 1.00 53.74 363 ASP A CA 1
ATOM 2313 C C . ASP A 1 322 ? 10.914 -44.576 -5.901 1.00 52.66 363 ASP A C 1
ATOM 2314 O O . ASP A 1 322 ? 10.583 -45.762 -5.790 1.00 53.44 363 ASP A O 1
ATOM 2319 N N . ILE A 1 323 ? 10.998 -43.738 -4.868 1.00 55.71 364 ILE A N 1
ATOM 2320 C CA . ILE A 1 323 ? 10.816 -44.201 -3.459 1.00 55.49 364 ILE A CA 1
ATOM 2321 C C . ILE A 1 323 ? 9.349 -44.618 -3.264 1.00 52.31 364 ILE A C 1
ATOM 2322 O O . ILE A 1 323 ? 9.128 -45.680 -2.665 1.00 52.41 364 ILE A O 1
ATOM 2327 N N . ALA A 1 324 ? 8.401 -43.836 -3.790 1.00 48.43 365 ALA A N 1
ATOM 2328 C CA . ALA A 1 324 ? 6.944 -44.012 -3.604 1.00 51.34 365 ALA A CA 1
ATOM 2329 C C . ALA A 1 324 ? 6.493 -45.326 -4.244 1.00 57.88 365 ALA A C 1
ATOM 2330 O O . ALA A 1 324 ? 5.673 -46.080 -3.627 1.00 56.15 365 ALA A O 1
ATOM 2332 N N . MET A 1 325 ? 7.004 -45.583 -5.448 1.00 59.66 366 MET A N 1
ATOM 2333 C CA . MET A 1 325 ? 6.684 -46.794 -6.237 1.00 63.54 366 MET A CA 1
ATOM 2334 C C . MET A 1 325 ? 7.059 -48.021 -5.403 1.00 56.63 366 MET A C 1
ATOM 2335 O O . MET A 1 325 ? 6.329 -49.017 -5.464 1.00 61.60 366 MET A O 1
ATOM 2340 N N . LYS A 1 326 ? 8.112 -47.939 -4.589 1.00 55.27 367 LYS A N 1
ATOM 2341 C CA . LYS A 1 326 ? 8.536 -49.081 -3.735 1.00 58.13 367 LYS A CA 1
ATOM 2342 C C . LYS A 1 326 ? 7.571 -49.295 -2.560 1.00 60.89 367 LYS A C 1
ATOM 2343 O O . LYS A 1 326 ? 7.696 -50.340 -1.905 1.00 67.04 367 LYS A O 1
ATOM 2349 N N . LEU A 1 327 ? 6.695 -48.330 -2.254 1.00 57.64 368 LEU A N 1
ATOM 2350 C CA . LEU A 1 327 ? 5.822 -48.375 -1.053 1.00 53.40 368 LEU A CA 1
ATOM 2351 C C . LEU A 1 327 ? 4.401 -48.703 -1.477 1.00 49.75 368 LEU A C 1
ATOM 2352 O O . LEU A 1 327 ? 3.797 -49.549 -0.835 1.00 50.86 368 LEU A O 1
ATOM 2357 N N . GLY A 1 328 ? 3.890 -48.003 -2.484 1.00 47.75 369 GLY A N 1
ATOM 2358 C CA . GLY A 1 328 ? 2.474 -48.082 -2.883 1.00 53.88 369 GLY A CA 1
ATOM 2359 C C . GLY A 1 328 ? 1.642 -47.025 -2.175 1.00 62.35 369 GLY A C 1
ATOM 2360 O O . GLY A 1 328 ? 2.096 -46.506 -1.136 1.00 66.53 369 GLY A O 1
ATOM 2361 N N . LYS A 1 329 ? 0.487 -46.699 -2.755 1.00 69.78 370 LYS A N 1
ATOM 2362 C CA . LYS A 1 329 ? -0.553 -45.783 -2.217 1.00 72.05 370 LYS A CA 1
ATOM 2363 C C . LYS A 1 329 ? -0.811 -46.085 -0.723 1.00 72.02 370 LYS A C 1
ATOM 2364 O O . LYS A 1 329 ? -0.687 -45.142 0.087 1.00 70.46 370 LYS A O 1
ATOM 2370 N N . GLU A 1 330 ? -1.096 -47.333 -0.337 1.00 67.64 371 GLU A N 1
ATOM 2371 C CA . GLU A 1 330 ? -1.697 -47.643 0.995 1.00 74.98 371 GLU A CA 1
ATOM 2372 C C . GLU A 1 330 ? -0.667 -47.470 2.115 1.00 69.23 371 GLU A C 1
ATOM 2373 O O . GLU A 1 330 ? -1.050 -47.012 3.215 1.00 62.92 371 GLU A O 1
ATOM 2379 N N . LYS A 1 331 ? 0.586 -47.840 1.881 1.00 62.37 372 LYS A N 1
ATOM 2380 C CA . LYS A 1 331 ? 1.626 -47.695 2.921 1.00 64.09 372 LYS A CA 1
ATOM 2381 C C . LYS A 1 331 ? 1.861 -46.196 3.178 1.00 63.96 372 LYS A C 1
ATOM 2382 O O . LYS A 1 331 ? 2.127 -45.815 4.346 1.00 53.73 372 LYS A O 1
ATOM 2388 N N . ILE A 1 332 ? 1.757 -45.368 2.137 1.00 53.06 373 ILE A N 1
ATOM 2389 C CA . ILE A 1 332 ? 2.073 -43.915 2.240 1.00 54.56 373 ILE A CA 1
ATOM 2390 C C . ILE A 1 332 ? 0.923 -43.268 3.005 1.00 51.08 373 ILE A C 1
ATOM 2391 O O . ILE A 1 332 ? 1.194 -42.481 3.921 1.00 52.57 373 ILE A O 1
ATOM 2396 N N . LEU A 1 333 ? -0.312 -43.610 2.659 1.00 54.08 374 LEU A N 1
ATOM 2397 C CA . LEU A 1 333 ? -1.497 -43.061 3.360 1.00 54.10 374 LEU A CA 1
ATOM 2398 C C . LEU A 1 333 ? -1.467 -43.506 4.821 1.00 50.92 374 LEU A C 1
ATOM 2399 O O . LEU A 1 333 ? -1.785 -42.678 5.656 1.00 51.15 374 LEU A O 1
ATOM 2404 N N . LYS A 1 334 ? -1.063 -44.737 5.124 1.00 55.10 375 LYS A N 1
ATOM 2405 C CA . LYS A 1 334 ? -1.079 -45.235 6.527 1.00 61.58 375 LYS A CA 1
ATOM 2406 C C . LYS A 1 334 ? -0.035 -44.435 7.309 1.00 57.70 375 LYS A C 1
ATOM 2407 O O . LYS A 1 334 ? -0.318 -44.075 8.461 1.00 60.19 375 LYS A O 1
ATOM 2413 N N . SER A 1 335 ? 1.103 -44.138 6.677 1.00 57.60 376 SER A N 1
ATOM 2414 C CA . SER A 1 335 ? 2.194 -43.304 7.241 1.00 52.46 376 SER A CA 1
ATOM 2415 C C . SER A 1 335 ? 1.674 -41.876 7.502 1.00 46.49 376 SER A C 1
ATOM 2416 O O . SER A 1 335 ? 1.977 -41.328 8.573 1.00 45.87 376 SER A O 1
ATOM 2419 N N . ALA A 1 336 ? 0.873 -41.318 6.594 1.00 43.45 377 ALA A N 1
ATOM 2420 C CA . ALA A 1 336 ? 0.252 -39.982 6.748 1.00 49.74 377 ALA A CA 1
ATOM 2421 C C . ALA A 1 336 ? -0.686 -40.002 7.955 1.00 51.01 377 ALA A C 1
ATOM 2422 O O . ALA A 1 336 ? -0.583 -39.112 8.824 1.00 49.00 377 ALA A O 1
ATOM 2424 N N . GLU A 1 337 ? -1.536 -41.021 8.008 1.00 52.25 378 GLU A N 1
ATOM 2425 C CA . GLU A 1 337 ? -2.475 -41.267 9.120 1.00 49.75 378 GLU A CA 1
ATOM 2426 C C . GLU A 1 337 ? -1.698 -41.347 10.429 1.00 47.16 378 GLU A C 1
ATOM 2427 O O . GLU A 1 337 ? -2.111 -40.680 11.368 1.00 43.60 378 GLU A O 1
ATOM 2433 N N . LYS A 1 338 ? -0.621 -42.133 10.473 1.00 42.78 379 LYS A N 1
ATOM 2434 C CA . LYS A 1 338 ? 0.236 -42.322 11.665 1.00 42.26 379 LYS A CA 1
ATOM 2435 C C . LYS A 1 338 ? 0.849 -40.986 12.158 1.00 52.63 379 LYS A C 1
ATOM 2436 O O . LYS A 1 338 ? 1.121 -40.869 13.394 1.00 50.11 379 LYS A O 1
ATOM 2442 N N . LEU A 1 339 ? 1.109 -40.036 11.245 1.00 47.06 380 LEU A N 1
ATOM 2443 C CA . LEU A 1 339 ? 1.667 -38.689 11.543 1.00 49.89 380 LEU A CA 1
ATOM 2444 C C . LEU A 1 339 ? 0.540 -37.664 11.714 1.00 51.52 380 LEU A C 1
ATOM 2445 O O . LEU A 1 339 ? 0.852 -36.455 11.723 1.00 51.17 380 LEU A O 1
ATOM 2450 N N . HIS A 1 340 ? -0.711 -38.113 11.838 1.00 47.74 381 HIS A N 1
ATOM 2451 C CA . HIS A 1 340 ? -1.841 -37.288 12.343 1.00 46.54 381 HIS A CA 1
ATOM 2452 C C . HIS A 1 340 ? -2.292 -36.303 11.256 1.00 44.65 381 HIS A C 1
ATOM 2453 O O . HIS A 1 340 ? -2.887 -35.256 11.582 1.00 50.26 381 HIS A O 1
ATOM 2460 N N . LEU A 1 341 ? -2.118 -36.655 9.989 1.00 44.78 382 LEU A N 1
ATOM 2461 C CA . LEU A 1 341 ? -2.515 -35.757 8.881 1.00 43.74 382 LEU A CA 1
ATOM 2462 C C . LEU A 1 341 ? -3.937 -36.064 8.423 1.00 47.25 382 LEU A C 1
ATOM 2463 O O . LEU A 1 341 ? -4.462 -35.241 7.647 1.00 55.04 382 LEU A O 1
ATOM 2468 N N . PHE A 1 342 ? -4.547 -37.173 8.854 1.00 48.85 383 PHE A N 1
ATOM 2469 C CA . PHE A 1 342 ? -5.942 -37.506 8.447 1.00 56.28 383 PHE A CA 1
ATOM 2470 C C . PHE A 1 342 ? -6.856 -37.517 9.677 1.00 60.55 383 PHE A C 1
ATOM 2471 O O . PHE A 1 342 ? -7.716 -38.427 9.797 1.00 61.07 383 PHE A O 1
ATOM 2479 N N . GLU A 1 343 ? -6.708 -36.517 10.541 1.00 51.75 384 GLU A N 1
ATOM 2480 C CA . GLU A 1 343 ? -7.654 -36.291 11.666 1.00 53.84 384 GLU A CA 1
ATOM 2481 C C . GLU A 1 343 ? -7.503 -34.850 12.176 1.00 54.72 384 GLU A C 1
ATOM 2482 O O . GLU A 1 343 ? -6.484 -34.215 11.869 1.00 55.44 384 GLU A O 1
ATOM 2488 N N . LYS A 1 344 ? -8.528 -34.334 12.861 1.00 54.75 385 LYS A N 1
ATOM 2489 C CA . LYS A 1 344 ? -8.535 -32.965 13.436 1.00 49.45 385 LYS A CA 1
ATOM 2490 C C . LYS A 1 344 ? -7.452 -32.909 14.508 1.00 45.80 385 LYS A C 1
ATOM 2491 O O . LYS A 1 344 ? -7.235 -33.916 15.209 1.00 39.62 385 LYS A O 1
ATOM 2497 N N . VAL A 1 345 ? -6.758 -31.786 14.605 1.00 43.37 386 VAL A N 1
ATOM 2498 C CA . VAL A 1 345 ? -5.712 -31.619 15.653 1.00 42.12 386 VAL A CA 1
ATOM 2499 C C . VAL A 1 345 ? -6.417 -31.440 17.010 1.00 42.60 386 VAL A C 1
ATOM 2500 O O . VAL A 1 345 ? -5.858 -31.955 18.024 1.00 39.90 386 VAL A O 1
ATOM 2504 N N . ASP A 1 346 ? -7.624 -30.827 17.009 1.00 40.75 387 ASP A N 1
ATOM 2505 C CA . ASP A 1 346 ? -8.516 -30.613 18.193 1.00 43.87 387 ASP A CA 1
ATOM 2506 C C . ASP A 1 346 ? -7.767 -29.782 19.249 1.00 41.56 387 ASP A C 1
ATOM 2507 O O . ASP A 1 346 ? -7.408 -30.333 20.292 1.00 42.03 387 ASP A O 1
ATOM 2512 N N . ILE A 1 347 ? -7.501 -28.509 18.951 1.00 37.45 388 ILE A N 1
ATOM 2513 C CA . ILE A 1 347 ? -6.651 -27.616 19.794 1.00 42.64 388 ILE A CA 1
ATOM 2514 C C . ILE A 1 347 ? -7.507 -26.825 20.797 1.00 42.51 388 ILE A C 1
ATOM 2515 O O . ILE A 1 347 ? -6.909 -26.139 21.644 1.00 40.29 388 ILE A O 1
ATOM 2520 N N . GLY A 1 348 ? -8.836 -26.898 20.687 1.00 44.63 389 GLY A N 1
ATOM 2521 C CA . GLY A 1 348 ? -9.800 -26.177 21.546 1.00 42.90 389 GLY A CA 1
ATOM 2522 C C . GLY A 1 348 ? -10.671 -25.228 20.737 1.00 43.68 389 GLY A C 1
ATOM 2523 O O . GLY A 1 348 ? -11.503 -24.542 21.354 1.00 46.74 389 GLY A O 1
ATOM 2524 N N . LEU A 1 349 ? -10.480 -25.155 19.414 1.00 42.12 390 LEU A N 1
ATOM 2525 C CA . LEU A 1 349 ? -11.301 -24.309 18.492 1.00 43.93 390 LEU A CA 1
ATOM 2526 C C . LEU A 1 349 ? -12.151 -25.207 17.571 1.00 49.74 390 LEU A C 1
ATOM 2527 O O . LEU A 1 349 ? -11.571 -26.027 16.819 1.00 46.45 390 LEU A O 1
ATOM 2532 N N . ASP A 1 350 ? -13.472 -25.043 17.602 1.00 54.51 391 ASP A N 1
ATOM 2533 C CA . ASP A 1 350 ? -14.448 -26.033 17.075 1.00 57.98 391 ASP A CA 1
ATOM 2534 C C . ASP A 1 350 ? -14.554 -25.868 15.552 1.00 54.13 391 ASP A C 1
ATOM 2535 O O . ASP A 1 350 ? -14.921 -26.832 14.889 1.00 52.01 391 ASP A O 1
ATOM 2540 N N . GLU A 1 351 ? -14.159 -24.718 15.012 1.00 47.83 392 GLU A N 1
ATOM 2541 C CA . GLU A 1 351 ? -14.325 -24.410 13.569 1.00 51.56 392 GLU A CA 1
ATOM 2542 C C . GLU A 1 351 ? -13.169 -24.970 12.717 1.00 48.12 392 GLU A C 1
ATOM 2543 O O . GLU A 1 351 ? -13.143 -24.698 11.503 1.00 49.37 392 GLU A O 1
ATOM 2549 N N . GLU A 1 352 ? -12.233 -25.704 13.304 1.00 42.94 393 GLU A N 1
ATOM 2550 C CA . GLU A 1 352 ? -11.238 -26.490 12.543 1.00 44.69 393 GLU A CA 1
ATOM 2551 C C . GLU A 1 352 ? -11.966 -27.319 11.467 1.00 50.20 393 GLU A C 1
ATOM 2552 O O . GLU A 1 352 ? -12.959 -28.048 11.787 1.00 46.69 393 GLU A O 1
ATOM 2558 N N . LYS A 1 353 ? -11.481 -27.215 10.234 1.00 49.37 394 LYS A N 1
ATOM 2559 C CA . LYS A 1 353 ? -11.923 -28.039 9.086 1.00 55.10 394 LYS A CA 1
ATOM 2560 C C . LYS A 1 353 ? -10.742 -28.880 8.623 1.00 53.52 394 LYS A C 1
ATOM 2561 O O . LYS A 1 353 ? -9.593 -28.467 8.834 1.00 57.56 394 LYS A O 1
ATOM 2567 N N . ILE A 1 354 ? -11.024 -30.007 7.990 1.00 56.13 395 ILE A N 1
ATOM 2568 C CA . ILE A 1 354 ? -9.997 -30.876 7.353 1.00 54.23 395 ILE A CA 1
ATOM 2569 C C . ILE A 1 354 ? -10.574 -31.469 6.074 1.00 58.00 395 ILE A C 1
ATOM 2570 O O . ILE A 1 354 ? -11.790 -31.359 5.856 1.00 59.25 395 ILE A O 1
ATOM 2575 N N . ARG A 1 355 ? -9.721 -32.090 5.269 1.00 62.24 396 ARG A N 1
ATOM 2576 C CA . ARG A 1 355 ? -10.137 -32.782 4.035 1.00 59.46 396 ARG A CA 1
ATOM 2577 C C . ARG A 1 355 ? -9.814 -34.260 4.185 1.00 55.08 396 ARG A C 1
ATOM 2578 O O . ARG A 1 355 ? -8.684 -34.561 4.518 1.00 51.67 396 ARG A O 1
ATOM 2586 N N . GLU A 1 356 ? -10.774 -35.145 3.915 1.00 69.70 397 GLU A N 1
ATOM 2587 C CA . GLU A 1 356 ? -10.583 -36.616 4.035 1.00 68.75 397 GLU A CA 1
ATOM 2588 C C . GLU A 1 356 ? -9.414 -37.050 3.136 1.00 63.62 397 GLU A C 1
ATOM 2589 O O . GLU A 1 356 ? -9.113 -36.363 2.111 1.00 58.29 397 GLU A O 1
ATOM 2595 N N . ALA A 1 357 ? -8.749 -38.134 3.533 1.00 58.88 398 ALA A N 1
ATOM 2596 C CA . ALA A 1 357 ? -7.828 -38.927 2.688 1.00 59.74 398 ALA A CA 1
ATOM 2597 C C . ALA A 1 357 ? -8.501 -39.223 1.348 1.00 64.56 398 ALA A C 1
ATOM 2598 O O . ALA A 1 357 ? -9.672 -39.597 1.341 1.00 64.46 398 ALA A O 1
ATOM 2600 N N . PRO A 1 358 ? -7.814 -39.084 0.183 1.00 75.38 399 PRO A N 1
ATOM 2601 C CA . PRO A 1 358 ? -8.455 -39.274 -1.125 1.00 77.90 399 PRO A CA 1
ATOM 2602 C C . PRO A 1 358 ? -8.937 -40.721 -1.309 1.00 79.01 399 PRO A C 1
ATOM 2603 O O . PRO A 1 358 ? -8.310 -41.594 -0.731 1.00 64.68 399 PRO A O 1
ATOM 2607 N N . LYS A 1 359 ? -10.038 -40.928 -2.048 1.00 94.11 400 LYS A N 1
ATOM 2608 C CA . LYS A 1 359 ? -10.613 -42.278 -2.331 1.00 102.17 400 LYS A CA 1
ATOM 2609 C C . LYS A 1 359 ? -9.567 -43.065 -3.141 1.00 97.52 400 LYS A C 1
ATOM 2610 O O . LYS A 1 359 ? -9.062 -44.099 -2.641 1.00 79.35 400 LYS A O 1
ATOM 2616 N N . ASN A 1 360 ? -9.236 -42.577 -4.338 1.00 96.75 401 ASN A N 1
ATOM 2617 C CA . ASN A 1 360 ? -8.089 -43.075 -5.142 1.00 105.34 401 ASN A CA 1
ATOM 2618 C C . ASN A 1 360 ? -7.316 -41.860 -5.671 1.00 97.01 401 ASN A C 1
ATOM 2619 O O . ASN A 1 360 ? -7.946 -40.835 -6.022 1.00 80.60 401 ASN A O 1
ATOM 2624 N N . ILE A 1 361 ? -5.989 -41.980 -5.665 1.00 87.60 402 ILE A N 1
ATOM 2625 C CA . ILE A 1 361 ? -5.020 -40.949 -6.134 1.00 75.31 402 ILE A CA 1
ATOM 2626 C C . ILE A 1 361 ? -3.830 -41.699 -6.758 1.00 67.46 402 ILE A C 1
ATOM 2627 O O . ILE A 1 361 ? -3.457 -42.789 -6.242 1.00 54.19 402 ILE A O 1
ATOM 2632 N N . SER A 1 362 ? -3.257 -41.155 -7.831 1.00 70.69 403 SER A N 1
ATOM 2633 C CA . SER A 1 362 ? -2.068 -41.739 -8.503 1.00 65.74 403 SER A CA 1
ATOM 2634 C C . SER A 1 362 ? -0.867 -41.639 -7.562 1.00 63.26 403 SER A C 1
ATOM 2635 O O . SER A 1 362 ? -0.725 -40.609 -6.882 1.00 67.83 403 SER A O 1
ATOM 2638 N N . ILE A 1 363 ? -0.064 -42.700 -7.500 1.00 64.74 404 ILE A N 1
ATOM 2639 C CA . ILE A 1 363 ? 1.249 -42.744 -6.797 1.00 69.02 404 ILE A CA 1
ATOM 2640 C C . ILE A 1 363 ? 2.090 -41.537 -7.254 1.00 69.02 404 ILE A C 1
ATOM 2641 O O . ILE A 1 363 ? 2.940 -41.084 -6.488 1.00 82.77 404 ILE A O 1
ATOM 2646 N N . ARG A 1 364 ? 1.865 -41.026 -8.460 1.00 66.63 405 ARG A N 1
ATOM 2647 C CA . ARG A 1 364 ? 2.567 -39.833 -9.001 1.00 67.02 405 ARG A CA 1
ATOM 2648 C C . ARG A 1 364 ? 2.197 -38.588 -8.181 1.00 64.51 405 ARG A C 1
ATOM 2649 O O . ARG A 1 364 ? 3.109 -37.854 -7.772 1.00 59.28 405 ARG A O 1
ATOM 2657 N N . ASN A 1 365 ? 0.901 -38.349 -7.969 1.00 67.57 406 ASN A N 1
ATOM 2658 C CA . ASN A 1 365 ? 0.374 -37.168 -7.226 1.00 66.43 406 ASN A CA 1
ATOM 2659 C C . ASN A 1 365 ? 0.723 -37.295 -5.734 1.00 59.59 406 ASN A C 1
ATOM 2660 O O . ASN A 1 365 ? 0.932 -36.259 -5.108 1.00 58.70 406 ASN A O 1
ATOM 2665 N N . LEU A 1 366 ? 0.821 -38.506 -5.188 1.00 56.00 407 LEU A N 1
ATOM 2666 C CA . LEU A 1 366 ? 1.308 -38.701 -3.799 1.00 62.13 407 LEU A CA 1
ATOM 2667 C C . LEU A 1 366 ? 2.750 -38.194 -3.712 1.00 64.82 407 LEU A C 1
ATOM 2668 O O . LEU A 1 366 ? 3.029 -37.350 -2.860 1.00 72.23 407 LEU A O 1
ATOM 2673 N N . ALA A 1 367 ? 3.619 -38.690 -4.586 1.00 63.60 408 ALA A N 1
ATOM 2674 C CA . ALA A 1 367 ? 5.069 -38.397 -4.619 1.00 66.32 408 ALA A CA 1
ATOM 2675 C C . ALA A 1 367 ? 5.338 -36.889 -4.637 1.00 61.95 408 ALA A C 1
ATOM 2676 O O . ALA A 1 367 ? 6.357 -36.450 -4.043 1.00 70.12 408 ALA A O 1
ATOM 2678 N N . ILE A 1 368 ? 4.516 -36.126 -5.356 1.00 57.64 409 ILE A N 1
ATOM 2679 C CA . ILE A 1 368 ? 4.757 -34.670 -5.580 1.00 58.12 409 ILE A CA 1
ATOM 2680 C C . ILE A 1 368 ? 3.831 -33.822 -4.690 1.00 50.96 409 ILE A C 1
ATOM 2681 O O . ILE A 1 368 ? 4.018 -32.594 -4.680 1.00 49.06 409 ILE A O 1
ATOM 2686 N N . GLY A 1 369 ? 2.850 -34.447 -4.026 1.00 52.74 410 GLY A N 1
ATOM 2687 C CA . GLY A 1 369 ? 1.947 -33.827 -3.029 1.00 58.35 410 GLY A CA 1
ATOM 2688 C C . GLY A 1 369 ? 0.914 -32.874 -3.617 1.00 55.12 410 GLY A C 1
ATOM 2689 O O . GLY A 1 369 ? 0.612 -31.839 -2.958 1.00 51.48 410 GLY A O 1
ATOM 2690 N N . GLN A 1 370 ? 0.338 -33.226 -4.772 1.00 56.79 411 GLN A N 1
ATOM 2691 C CA . GLN A 1 370 ? -0.641 -32.376 -5.507 1.00 55.06 411 GLN A CA 1
ATOM 2692 C C . GLN A 1 370 ? -1.931 -33.165 -5.688 1.00 56.05 411 GLN A C 1
ATOM 2693 O O . GLN A 1 370 ? -1.920 -34.386 -5.384 1.00 57.04 411 GLN A O 1
ATOM 2699 N N . GLU A 1 371 ? -2.984 -32.459 -6.110 1.00 60.22 412 GLU A N 1
ATOM 2700 C CA . GLU A 1 371 ? -4.319 -32.986 -6.489 1.00 70.10 412 GLU A CA 1
ATOM 2701 C C . GLU A 1 371 ? -5.118 -33.268 -5.216 1.00 69.16 412 GLU A C 1
ATOM 2702 O O . GLU A 1 371 ? -5.251 -32.315 -4.418 1.00 87.43 412 GLU A O 1
ATOM 2708 N N . ASN A 1 372 ? -5.677 -34.470 -5.032 1.00 70.96 413 ASN A N 1
ATOM 2709 C CA . ASN A 1 372 ? -6.784 -34.639 -4.051 1.00 79.50 413 ASN A CA 1
ATOM 2710 C C . ASN A 1 372 ? -6.222 -35.064 -2.688 1.00 67.28 413 ASN A C 1
ATOM 2711 O O . ASN A 1 372 ? -6.812 -35.945 -2.041 1.00 70.36 413 ASN A O 1
ATOM 2716 N N . ILE A 1 373 ? -5.139 -34.424 -2.253 1.00 60.44 414 ILE A N 1
ATOM 2717 C CA . ILE A 1 373 ? -4.574 -34.553 -0.880 1.00 55.90 414 ILE A CA 1
ATOM 2718 C C . ILE A 1 373 ? -4.276 -33.130 -0.380 1.00 48.54 414 ILE A C 1
ATOM 2719 O O . ILE A 1 373 ? -3.567 -32.403 -1.069 1.00 50.05 414 ILE A O 1
ATOM 2724 N N . GLU A 1 374 ? -4.920 -32.690 0.698 1.00 50.94 415 GLU A N 1
ATOM 2725 C CA . GLU A 1 374 ? -4.751 -31.307 1.231 1.00 53.91 415 GLU A CA 1
ATOM 2726 C C . GLU A 1 374 ? -4.762 -31.320 2.759 1.00 50.40 415 GLU A C 1
ATOM 2727 O O . GLU A 1 374 ? -5.434 -32.189 3.379 1.00 46.23 415 GLU A O 1
ATOM 2733 N N . PHE A 1 375 ? -4.053 -30.365 3.352 1.00 47.06 416 PHE A N 1
ATOM 2734 C CA . PHE A 1 375 ? -3.893 -30.255 4.819 1.00 43.90 416 PHE A CA 1
ATOM 2735 C C . PHE A 1 375 ? -3.945 -28.789 5.216 1.00 42.76 416 PHE A C 1
ATOM 2736 O O . PHE A 1 375 ? -3.480 -27.951 4.421 1.00 38.78 416 PHE A O 1
ATOM 2744 N N . THR A 1 376 ? -4.431 -28.499 6.423 1.00 40.37 417 THR A N 1
ATOM 2745 C CA . THR A 1 376 ? -4.318 -27.147 7.030 1.00 41.95 417 THR A CA 1
ATOM 2746 C C . THR A 1 376 ? -2.887 -26.922 7.499 1.00 39.58 417 THR A C 1
ATOM 2747 O O . THR A 1 376 ? -2.151 -27.877 7.742 1.00 43.80 417 THR A O 1
ATOM 2751 N N . PRO A 1 377 ? -2.443 -25.664 7.676 1.00 39.40 418 PRO A N 1
ATOM 2752 C CA . PRO A 1 377 ? -1.152 -25.413 8.313 1.00 39.99 418 PRO A CA 1
ATOM 2753 C C . PRO A 1 377 ? -1.107 -26.008 9.721 1.00 37.62 418 PRO A C 1
ATOM 2754 O O . PRO A 1 377 ? -0.094 -26.523 10.078 1.00 39.77 418 PRO A O 1
ATOM 2758 N N . LEU A 1 378 ? -2.227 -26.000 10.435 1.00 36.91 419 LEU A N 1
ATOM 2759 C CA . LEU A 1 378 ? -2.314 -26.585 11.789 1.00 36.55 419 LEU A CA 1
ATOM 2760 C C . LEU A 1 378 ? -1.881 -28.057 11.733 1.00 38.43 419 LEU A C 1
ATOM 2761 O O . LEU A 1 378 ? -1.016 -28.482 12.544 1.00 37.13 419 LEU A O 1
ATOM 2766 N N . GLN A 1 379 ? -2.387 -28.818 10.770 1.00 41.13 420 GLN A N 1
ATOM 2767 C CA . GLN A 1 379 ? -2.051 -30.263 10.650 1.00 37.34 420 GLN A CA 1
ATOM 2768 C C . GLN A 1 379 ? -0.568 -30.427 10.330 1.00 35.04 420 GLN A C 1
ATOM 2769 O O . GLN A 1 379 ? 0.091 -31.273 10.952 1.00 36.10 420 GLN A O 1
ATOM 2775 N N . ILE A 1 380 ? -0.058 -29.674 9.360 1.00 37.24 421 ILE A N 1
ATOM 2776 C CA . ILE A 1 380 ? 1.379 -29.737 8.963 1.00 34.28 421 ILE A CA 1
ATOM 2777 C C . ILE A 1 380 ? 2.248 -29.451 10.192 1.00 35.72 421 ILE A C 1
ATOM 2778 O O . ILE A 1 380 ? 3.301 -30.142 10.373 1.00 35.41 421 ILE A O 1
ATOM 2783 N N . ASN A 1 381 ? 1.847 -28.470 11.009 1.00 34.60 422 ASN A N 1
ATOM 2784 C CA . ASN A 1 381 ? 2.602 -28.076 12.223 1.00 33.34 422 ASN A CA 1
ATOM 2785 C C . ASN A 1 381 ? 2.650 -29.279 13.186 1.00 34.35 422 ASN A C 1
ATOM 2786 O O . ASN A 1 381 ? 3.741 -29.573 13.727 1.00 30.35 422 ASN A O 1
ATOM 2791 N N . GLN A 1 382 ? 1.502 -29.925 13.414 1.00 32.80 423 GLN A N 1
ATOM 2792 C CA . GLN A 1 382 ? 1.367 -31.100 14.297 1.00 33.44 423 GLN A CA 1
ATOM 2793 C C . GLN A 1 382 ? 2.289 -32.197 13.779 1.00 36.42 423 GLN A C 1
ATOM 2794 O O . GLN A 1 382 ? 2.969 -32.857 14.576 1.00 39.74 423 GLN A O 1
ATOM 2800 N N . MET A 1 383 ? 2.280 -32.414 12.476 1.00 38.16 424 MET A N 1
ATOM 2801 C CA . MET A 1 383 ? 3.105 -33.483 11.894 1.00 37.70 424 MET A CA 1
ATOM 2802 C C . MET A 1 383 ? 4.581 -33.113 12.108 1.00 34.99 424 MET A C 1
ATOM 2803 O O . MET A 1 383 ? 5.364 -33.962 12.578 1.00 40.88 424 MET A O 1
ATOM 2808 N N . THR A 1 384 ? 4.935 -31.858 11.883 1.00 32.78 425 THR A N 1
ATOM 2809 C CA . THR A 1 384 ? 6.309 -31.320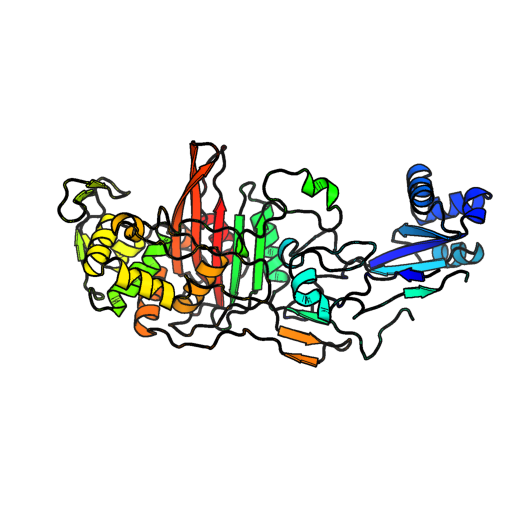 12.081 1.00 33.45 425 THR A CA 1
ATOM 2810 C C . THR A 1 384 ? 6.702 -31.420 13.553 1.00 33.15 425 THR A C 1
ATOM 2811 O O . THR A 1 384 ? 7.838 -31.807 13.829 1.00 37.02 425 THR A O 1
ATOM 2815 N N . GLN A 1 385 ? 5.784 -31.189 14.476 1.00 35.41 426 GLN A N 1
ATOM 2816 C CA . GLN A 1 385 ? 6.052 -31.375 15.928 1.00 36.70 426 GLN A CA 1
ATOM 2817 C C . GLN A 1 385 ? 6.581 -32.787 16.204 1.00 34.81 426 GLN A C 1
ATOM 2818 O O . GLN A 1 385 ? 7.600 -32.934 16.929 1.00 38.58 426 GLN A O 1
ATOM 2824 N N . ILE A 1 386 ? 5.907 -33.805 15.694 1.00 36.71 427 ILE A N 1
ATOM 2825 C CA . ILE A 1 386 ? 6.309 -35.231 15.902 1.00 39.01 427 ILE A CA 1
ATOM 2826 C C . ILE A 1 386 ? 7.748 -35.464 15.413 1.00 35.56 427 ILE A C 1
ATOM 2827 O O . ILE A 1 386 ? 8.569 -36.051 16.134 1.00 38.80 427 ILE A O 1
ATOM 2832 N N . ILE A 1 387 ? 8.043 -35.058 14.198 1.00 36.84 428 ILE A N 1
ATOM 2833 C CA . ILE A 1 387 ? 9.393 -35.252 13.592 1.00 36.74 428 ILE A CA 1
ATOM 2834 C C . ILE A 1 387 ? 10.397 -34.492 14.439 1.00 35.47 428 ILE A C 1
ATOM 2835 O O . ILE A 1 387 ? 11.351 -35.123 14.934 1.00 39.81 428 ILE A O 1
ATOM 2840 N N . ALA A 1 388 ? 10.131 -33.211 14.689 1.00 37.06 429 ALA A N 1
ATOM 2841 C CA . ALA A 1 388 ? 10.999 -32.312 15.493 1.00 35.78 429 ALA A CA 1
ATOM 2842 C C . ALA A 1 388 ? 11.250 -32.866 16.892 1.00 38.50 429 ALA A C 1
ATOM 2843 O O . ALA A 1 388 ? 12.297 -32.503 17.500 1.00 36.27 429 ALA A O 1
ATOM 2845 N N . ASN A 1 389 ? 10.321 -33.662 17.425 1.00 40.66 430 ASN A N 1
ATOM 2846 C CA . ASN A 1 389 ? 10.396 -34.097 18.843 1.00 41.02 430 ASN A CA 1
ATOM 2847 C C . ASN A 1 389 ? 10.722 -35.588 18.855 1.00 41.46 430 ASN A C 1
ATOM 2848 O O . ASN A 1 389 ? 10.298 -36.283 19.786 1.00 37.89 430 ASN A O 1
ATOM 2853 N N . ASN A 1 390 ? 11.395 -36.079 17.812 1.00 43.12 431 ASN A N 1
ATOM 2854 C CA . ASN A 1 390 ? 12.006 -37.434 17.826 1.00 42.55 431 ASN A CA 1
ATOM 2855 C C . ASN A 1 390 ? 10.924 -38.490 18.098 1.00 39.72 431 ASN A C 1
ATOM 2856 O O . ASN A 1 390 ? 11.202 -39.457 18.809 1.00 51.71 431 ASN A O 1
ATOM 2861 N N . GLY A 1 391 ? 9.738 -38.309 17.530 1.00 42.30 432 GLY A N 1
ATOM 2862 C CA . GLY A 1 391 ? 8.605 -39.254 17.613 1.00 42.16 432 GLY A CA 1
ATOM 2863 C C . GLY A 1 391 ? 7.746 -39.074 18.861 1.00 41.77 432 GLY A C 1
ATOM 2864 O O . GLY A 1 391 ? 6.757 -39.784 18.981 1.00 39.85 432 GLY A O 1
ATOM 2865 N N . THR A 1 392 ? 8.079 -38.175 19.788 1.00 41.66 433 THR A N 1
ATOM 2866 C CA . THR A 1 392 ? 7.202 -37.961 20.965 1.00 42.05 433 THR A CA 1
ATOM 2867 C C . THR A 1 392 ? 6.110 -36.970 20.571 1.00 39.33 433 THR A C 1
ATOM 2868 O O . THR A 1 392 ? 6.353 -35.745 20.624 1.00 48.21 433 THR A O 1
ATOM 2872 N N . PHE A 1 393 ? 4.976 -37.506 20.136 1.00 37.88 434 PHE A N 1
ATOM 2873 C CA . PHE A 1 393 ? 3.796 -36.740 19.673 1.00 41.56 434 PHE A CA 1
ATOM 2874 C C . PHE A 1 393 ? 3.252 -36.001 20.888 1.00 42.89 434 PHE A C 1
ATOM 2875 O O . PHE A 1 393 ? 2.947 -36.670 21.911 1.00 43.00 434 PHE A O 1
ATOM 2883 N N . LYS A 1 394 ? 3.255 -34.668 20.823 1.00 43.59 435 LYS A N 1
ATOM 2884 C CA . LYS A 1 394 ? 2.521 -33.812 21.793 1.00 40.77 435 LYS A CA 1
ATOM 2885 C C . LYS A 1 394 ? 1.383 -33.206 21.016 1.00 39.79 435 LYS A C 1
ATOM 2886 O O . LYS A 1 394 ? 1.616 -32.507 20.033 1.00 39.73 435 LYS A O 1
ATOM 2892 N N . PRO A 1 395 ? 0.127 -33.542 21.358 1.00 40.57 436 PRO A N 1
ATOM 2893 C CA . PRO A 1 395 ? -0.998 -33.007 20.609 1.00 41.52 436 PRO A CA 1
ATOM 2894 C C . PRO A 1 395 ? -1.002 -31.488 20.823 1.00 38.77 436 PRO A C 1
ATOM 2895 O O . PRO A 1 395 ? -0.992 -31.070 21.944 1.00 45.05 436 PRO A O 1
ATOM 2899 N N . LEU A 1 396 ? -1.033 -30.727 19.733 1.00 39.15 437 LEU A N 1
ATOM 2900 C CA . LEU A 1 396 ? -1.169 -29.244 19.735 1.00 40.20 437 LEU A CA 1
ATOM 2901 C C . LEU A 1 396 ? -2.404 -28.841 20.549 1.00 38.10 437 LEU A C 1
ATOM 2902 O O . LEU A 1 396 ? -3.441 -29.449 20.364 1.00 44.90 437 LEU A O 1
ATOM 2907 N N . TYR A 1 397 ? -2.303 -27.825 21.400 1.00 39.47 438 TYR A N 1
ATOM 2908 C CA . TYR A 1 397 ? -3.431 -27.335 22.231 1.00 37.17 438 TYR A CA 1
ATOM 2909 C C . TYR A 1 397 ? -3.201 -25.868 22.569 1.00 36.33 438 TYR A C 1
ATOM 2910 O O . TYR A 1 397 ? -2.012 -25.442 22.588 1.00 35.30 438 TYR A O 1
ATOM 2919 N N . LEU A 1 398 ? -4.304 -25.146 22.833 1.00 34.17 439 LEU A N 1
ATOM 2920 C CA . LEU A 1 398 ? -4.354 -23.670 22.973 1.00 33.32 439 LEU A CA 1
ATOM 2921 C C . LEU A 1 398 ? -4.669 -23.229 24.419 1.00 34.82 439 LEU A C 1
ATOM 2922 O O . LEU A 1 398 ? -4.363 -22.096 24.742 1.00 34.87 439 LEU A O 1
ATOM 2927 N N . TYR A 1 399 ? -5.249 -24.075 25.269 1.00 35.54 440 TYR A N 1
ATOM 2928 C CA . TYR A 1 399 ? -5.715 -23.686 26.628 1.00 39.72 440 TYR A CA 1
ATOM 2929 C C . TYR A 1 399 ? -4.821 -24.325 27.691 1.00 41.53 440 TYR A C 1
ATOM 2930 O O . TYR A 1 399 ? -4.409 -25.485 27.525 1.00 40.92 440 TYR A O 1
ATOM 2939 N N . LYS A 1 400 ? -4.538 -23.596 28.772 1.00 39.13 441 LYS A N 1
ATOM 2940 C CA . LYS A 1 400 ? -3.796 -24.184 29.912 1.00 38.97 441 LYS A CA 1
ATOM 2941 C C . LYS A 1 400 ? -4.739 -24.347 31.106 1.00 40.52 441 LYS A C 1
ATOM 2942 O O . LYS A 1 400 ? -4.664 -25.403 31.732 1.00 39.15 441 LYS A O 1
ATOM 2948 N N . SER A 1 401 ? -5.597 -23.362 31.405 1.00 35.14 442 SER A N 1
ATOM 2949 C CA . SER A 1 401 ? -6.331 -23.356 32.689 1.00 34.62 442 SER A CA 1
ATOM 2950 C C . SER A 1 401 ? -7.392 -22.267 32.707 1.00 37.21 442 SER A C 1
ATOM 2951 O O . SER A 1 401 ? -7.332 -21.339 31.888 1.00 36.63 442 SER A O 1
ATOM 2954 N N . LEU A 1 402 ? -8.376 -22.489 33.568 1.00 37.17 443 LEU A N 1
ATOM 2955 C CA . LEU A 1 402 ? -9.345 -21.498 34.066 1.00 39.30 443 LEU A CA 1
ATOM 2956 C C . LEU A 1 402 ? -8.795 -21.015 35.407 1.00 40.59 443 LEU A C 1
ATOM 2957 O O . LEU A 1 402 ? -8.365 -21.882 36.222 1.00 41.02 443 LEU A O 1
ATOM 2962 N N . VAL A 1 403 ? -8.698 -19.699 35.582 1.00 37.55 444 VAL A N 1
ATOM 2963 C CA . VAL A 1 403 ? -8.043 -19.080 36.758 1.00 35.24 444 VAL A CA 1
ATOM 2964 C C . VAL A 1 403 ? -9.033 -18.127 37.419 1.00 42.08 444 VAL A C 1
ATOM 2965 O O . VAL A 1 403 ? -10.047 -17.803 36.781 1.00 41.31 444 VAL A O 1
ATOM 2969 N N . ASP A 1 404 ? -8.752 -17.737 38.665 1.00 39.95 445 ASP A N 1
ATOM 2970 C CA . ASP A 1 404 ? -9.545 -16.738 39.409 1.00 37.55 445 ASP A CA 1
ATOM 2971 C C . ASP A 1 404 ? -8.837 -15.393 39.337 1.00 36.77 445 ASP A C 1
ATOM 2972 O O . ASP A 1 404 ? -7.920 -15.264 38.565 1.00 40.02 445 ASP A O 1
ATOM 2977 N N . ASN A 1 405 ? -9.297 -14.410 40.103 1.00 45.61 446 ASN A N 1
ATOM 2978 C CA . ASN A 1 405 ? -8.755 -13.032 40.076 1.00 47.26 446 ASN A CA 1
ATOM 2979 C C . ASN A 1 405 ? -7.346 -12.987 40.659 1.00 48.19 446 ASN A C 1
ATOM 2980 O O . ASN A 1 405 ? -6.649 -11.995 40.391 1.00 51.06 446 ASN A O 1
ATOM 2985 N N . ASN A 1 406 ? -6.928 -13.986 41.440 1.00 43.85 447 ASN A N 1
ATOM 2986 C CA . ASN A 1 406 ? -5.515 -14.024 41.909 1.00 48.17 447 ASN A CA 1
ATOM 2987 C C . ASN A 1 406 ? -4.617 -14.785 40.929 1.00 48.89 447 ASN A C 1
ATOM 2988 O O . ASN A 1 406 ? -3.433 -14.947 41.257 1.00 53.64 447 ASN A O 1
ATOM 2993 N N . MET A 1 407 ? -5.155 -15.233 39.789 1.00 39.30 448 MET A N 1
ATOM 2994 C CA . MET A 1 407 ? -4.416 -16.014 38.770 1.00 39.73 448 MET A CA 1
ATOM 2995 C C . MET A 1 407 ? -4.095 -17.405 39.328 1.00 37.72 448 MET A C 1
ATOM 2996 O O . MET A 1 407 ? -3.266 -18.082 38.736 1.00 42.78 448 MET A O 1
ATOM 3001 N N . ASN A 1 408 ? -4.781 -17.843 40.381 1.00 39.02 449 ASN A N 1
ATOM 3002 C CA . ASN A 1 408 ? -4.705 -19.234 40.885 1.00 38.12 449 ASN A CA 1
ATOM 3003 C C . ASN A 1 408 ? -5.511 -20.126 39.949 1.00 40.89 449 ASN A C 1
ATOM 3004 O O . ASN A 1 408 ? -6.593 -19.736 39.537 1.00 43.64 449 ASN A O 1
ATOM 3009 N N . THR A 1 409 ? -4.993 -21.312 39.688 1.00 43.17 450 THR A N 1
ATOM 3010 C CA . THR A 1 409 ? -5.639 -22.371 38.886 1.00 43.85 450 THR A CA 1
ATOM 3011 C C . THR A 1 409 ? -6.901 -22.911 39.553 1.00 46.30 450 THR A C 1
ATOM 3012 O O . THR A 1 409 ? -6.802 -23.551 40.607 1.00 47.29 450 THR A O 1
ATOM 3016 N N . ILE A 1 410 ? -8.033 -22.762 38.878 1.00 44.17 451 ILE A N 1
ATOM 3017 C CA . ILE A 1 410 ? -9.305 -23.408 39.280 1.00 44.81 451 ILE A CA 1
ATOM 3018 C C . ILE A 1 410 ? -9.384 -24.755 38.570 1.00 46.08 451 ILE A C 1
ATOM 3019 O O . ILE A 1 410 ? -9.794 -25.739 39.193 1.00 49.86 451 ILE A O 1
ATOM 3024 N N . LYS A 1 411 ? -9.044 -24.804 37.287 1.00 51.13 452 LYS A N 1
ATOM 3025 C CA . LYS A 1 411 ? -8.912 -26.116 36.617 1.00 53.08 452 LYS A CA 1
ATOM 3026 C C . LYS A 1 411 ? -7.923 -26.035 35.455 1.00 45.36 452 LYS A C 1
ATOM 3027 O O . LYS A 1 411 ? -7.742 -24.972 34.848 1.00 44.09 452 LYS A O 1
ATOM 3033 N N . THR A 1 412 ? -7.278 -27.164 35.229 1.00 44.08 453 THR A N 1
ATOM 3034 C CA . THR A 1 412 ? -6.381 -27.470 34.097 1.00 49.24 453 THR A CA 1
ATOM 3035 C C . THR A 1 412 ? -7.230 -27.869 32.886 1.00 45.71 453 THR A C 1
ATOM 3036 O O . THR A 1 412 ? -8.255 -28.524 33.063 1.00 51.13 453 THR A O 1
ATOM 3040 N N . TYR A 1 413 ? -6.862 -27.406 31.701 1.00 42.85 454 TYR A N 1
ATOM 3041 C CA . TYR A 1 413 ? -7.382 -27.906 30.407 1.00 43.02 454 TYR A CA 1
ATOM 3042 C C . TYR A 1 413 ? -6.240 -28.663 29.732 1.00 42.43 454 TYR A C 1
ATOM 3043 O O . TYR A 1 413 ? -5.115 -28.273 29.940 1.00 48.37 454 TYR A O 1
ATOM 3052 N N . LYS A 1 414 ? -6.537 -29.689 28.949 1.00 46.59 455 LYS A N 1
ATOM 3053 C CA . LYS A 1 414 ? -5.533 -30.393 28.117 1.00 52.92 455 LYS A CA 1
ATOM 3054 C C . LYS A 1 414 ? -6.231 -31.060 26.934 1.00 47.25 455 LYS A C 1
ATOM 3055 O O . LYS A 1 414 ? -7.439 -31.193 26.948 1.00 40.23 455 LYS A O 1
ATOM 3061 N N . SER A 1 415 ? -5.454 -31.458 25.934 1.00 47.80 456 SER A N 1
ATOM 3062 C CA . SER A 1 415 ? -5.964 -32.148 24.739 1.00 42.67 456 SER A CA 1
ATOM 3063 C C . SER A 1 415 ? -6.726 -33.415 25.174 1.00 43.39 456 SER A C 1
ATOM 3064 O O . SER A 1 415 ? -6.294 -34.084 26.135 1.00 44.37 456 SER A O 1
ATOM 3067 N N . SER A 1 416 ? -7.775 -33.755 24.436 1.00 48.62 457 SER A N 1
ATOM 3068 C CA . SER A 1 416 ? -8.453 -35.078 24.428 1.00 56.16 457 SER A CA 1
ATOM 3069 C C . SER A 1 416 ? -7.511 -36.179 23.924 1.00 62.26 457 SER A C 1
ATOM 3070 O O . SER A 1 416 ? -7.741 -37.339 24.292 1.00 62.91 457 SER A O 1
ATOM 3073 N N . LYS A 1 417 ? -6.539 -35.845 23.064 1.00 53.35 458 LYS A N 1
ATOM 3074 C CA . LYS A 1 417 ? -5.734 -36.844 22.316 1.00 50.35 458 LYS A CA 1
ATOM 3075 C C . LYS A 1 417 ? -4.760 -37.565 23.257 1.00 49.03 458 LYS A C 1
ATOM 3076 O O . LYS A 1 417 ? -4.222 -36.943 24.181 1.00 43.45 458 LYS A O 1
ATOM 3082 N N . LYS A 1 418 ? -4.509 -38.842 23.009 1.00 57.11 459 LYS A N 1
ATOM 3083 C CA . LYS A 1 418 ? -3.557 -39.629 23.829 1.00 70.49 459 LYS A CA 1
ATOM 3084 C C . LYS A 1 418 ? -2.146 -39.353 23.308 1.00 63.70 459 LYS A C 1
ATOM 3085 O O . LYS A 1 418 ? -1.991 -39.169 22.087 1.00 59.09 459 LYS A O 1
ATOM 3091 N N . GLU A 1 419 ? -1.166 -39.297 24.204 1.00 63.37 460 GLU A N 1
ATOM 3092 C CA . GLU A 1 419 ? 0.270 -39.195 23.836 1.00 69.95 460 GLU A CA 1
ATOM 3093 C C . GLU A 1 419 ? 0.710 -40.522 23.202 1.00 62.74 460 GLU A C 1
ATOM 3094 O O . GLU A 1 419 ? 0.267 -41.560 23.666 1.00 65.59 460 GLU A O 1
ATOM 3100 N N . GLU A 1 420 ? 1.524 -40.454 22.148 1.00 59.95 461 GLU A N 1
ATOM 3101 C CA . GLU A 1 420 ? 2.049 -41.603 21.373 1.00 52.05 461 GLU A CA 1
ATOM 3102 C C . GLU A 1 420 ? 3.564 -41.442 21.259 1.00 50.36 461 GLU A C 1
ATOM 3103 O O . GLU A 1 420 ? 4.053 -40.294 21.164 1.00 46.85 461 GLU A O 1
ATOM 3109 N N . LEU A 1 421 ? 4.282 -42.554 21.212 1.00 51.84 462 LEU A N 1
ATOM 3110 C CA . LEU A 1 421 ? 5.690 -42.590 20.752 1.00 52.71 462 LEU A CA 1
ATOM 3111 C C . LEU A 1 421 ? 5.663 -43.263 19.380 1.00 49.18 462 LEU A C 1
ATOM 3112 O O . LEU A 1 421 ? 5.169 -44.375 19.291 1.00 51.08 462 LEU A O 1
ATOM 3117 N N . ILE A 1 422 ? 6.045 -42.533 18.334 1.00 52.08 463 ILE A N 1
ATOM 3118 C CA . ILE A 1 422 ? 5.869 -42.909 16.900 1.00 48.29 463 ILE A CA 1
ATOM 3119 C C . ILE A 1 422 ? 7.252 -43.070 16.261 1.00 55.35 463 ILE A C 1
ATOM 3120 O O . ILE A 1 422 ? 7.954 -42.027 16.120 1.00 52.14 463 ILE A O 1
ATOM 3125 N N . SER A 1 423 ? 7.609 -44.294 15.845 1.00 51.30 464 SER A N 1
ATOM 3126 C CA . SER A 1 423 ? 8.853 -44.594 15.101 1.00 44.48 464 SER A CA 1
ATOM 3127 C C . SER A 1 423 ? 9.927 -43.560 15.432 1.00 44.80 464 SER A C 1
ATOM 3128 O O . SER A 1 423 ? 10.308 -42.774 14.562 1.00 43.58 464 SER A O 1
ATOM 3131 N N . PRO A 1 424 ? 10.421 -43.485 16.690 1.00 41.83 465 PRO A N 1
ATOM 3132 C CA . PRO A 1 424 ? 11.385 -42.463 17.085 1.00 43.56 465 PRO A CA 1
ATOM 3133 C C . PRO A 1 424 ? 12.642 -42.389 16.213 1.00 48.46 465 PRO A C 1
ATOM 3134 O O . PRO A 1 424 ? 13.170 -41.285 16.033 1.00 42.84 465 PRO A O 1
ATOM 3138 N N . TYR A 1 425 ? 13.135 -43.544 15.752 1.00 53.32 466 TYR A N 1
ATOM 3139 C CA . TYR A 1 425 ? 14.406 -43.618 14.988 1.00 50.19 466 TYR A CA 1
ATOM 3140 C C . TYR A 1 425 ? 14.156 -42.981 13.627 1.00 50.01 466 TYR A C 1
ATOM 3141 O O . TYR A 1 425 ? 14.963 -42.137 13.190 1.00 48.21 466 TYR A O 1
ATOM 3150 N N . VAL A 1 426 ? 13.071 -43.392 12.971 1.00 45.01 467 VAL A N 1
ATOM 3151 C CA . VAL A 1 426 ? 12.687 -42.840 11.646 1.00 47.22 467 VAL A CA 1
ATOM 3152 C C . VAL A 1 426 ? 12.524 -41.326 11.790 1.00 49.23 467 VAL A C 1
ATOM 3153 O O . VAL A 1 426 ? 12.985 -40.588 10.893 1.00 49.72 467 VAL A O 1
ATOM 3157 N N . CYS A 1 427 ? 11.852 -40.887 12.860 1.00 45.14 468 CYS A N 1
ATOM 3158 C CA . CYS A 1 427 ? 11.544 -39.453 13.082 1.00 44.00 468 CYS A CA 1
ATOM 3159 C C . CYS A 1 427 ? 12.886 -38.720 13.130 1.00 43.13 468 CYS A C 1
ATOM 3160 O O . CYS A 1 427 ? 13.034 -37.677 12.453 1.00 42.65 468 CYS A O 1
ATOM 3163 N N . THR A 1 428 ? 13.849 -39.291 13.849 1.00 38.50 469 THR A N 1
ATOM 3164 C CA . THR A 1 428 ? 15.178 -38.681 14.072 1.00 41.36 469 THR A CA 1
ATOM 3165 C C . THR A 1 428 ? 15.921 -38.587 12.730 1.00 43.65 469 THR A C 1
ATOM 3166 O O . THR A 1 428 ? 16.622 -37.587 12.507 1.00 45.13 469 THR A O 1
ATOM 3170 N N . GLN A 1 429 ? 15.751 -39.570 11.852 1.00 46.75 470 GLN A N 1
ATOM 3171 C CA . GLN A 1 429 ? 16.343 -39.553 10.483 1.00 50.36 470 GLN A CA 1
ATOM 3172 C C . GLN A 1 429 ? 15.702 -38.417 9.687 1.00 45.94 470 GLN A C 1
ATOM 3173 O O . GLN A 1 429 ? 16.447 -37.587 9.117 1.00 45.36 470 GLN A O 1
ATOM 3179 N N . VAL A 1 430 ? 14.375 -38.331 9.648 1.00 45.50 471 VAL A N 1
ATOM 3180 C CA . VAL A 1 430 ? 13.748 -37.262 8.819 1.00 46.30 471 VAL A CA 1
ATOM 3181 C C . VAL A 1 430 ? 14.253 -35.909 9.318 1.00 46.40 471 VAL A C 1
ATOM 3182 O O . VAL A 1 430 ? 14.608 -35.063 8.506 1.00 50.56 471 VAL A O 1
ATOM 3186 N N . LYS A 1 431 ? 14.318 -35.757 10.627 1.00 43.30 472 LYS A N 1
ATOM 3187 C CA . LYS A 1 431 ? 14.742 -34.522 11.310 1.00 45.29 472 LYS A CA 1
ATOM 3188 C C . LYS A 1 431 ? 16.180 -34.152 10.919 1.00 51.86 472 LYS A C 1
ATOM 3189 O O . LYS A 1 431 ? 16.435 -32.950 10.662 1.00 43.81 472 LYS A O 1
ATOM 3195 N N . GLU A 1 432 ? 17.098 -35.126 10.922 1.00 58.15 473 GLU A N 1
ATOM 3196 C CA . GLU A 1 432 ? 18.501 -34.932 10.469 1.00 52.50 473 GLU A CA 1
ATOM 3197 C C . GLU A 1 432 ? 18.509 -34.449 9.014 1.00 49.23 473 GLU A C 1
ATOM 3198 O O . GLU A 1 432 ? 19.103 -33.390 8.751 1.00 49.72 473 GLU A O 1
ATOM 3204 N N . TYR A 1 433 ? 17.823 -35.139 8.109 1.00 44.06 474 TYR A N 1
ATOM 3205 C CA . TYR A 1 433 ? 17.789 -34.759 6.671 1.00 45.57 474 TYR A CA 1
ATOM 3206 C C . TYR A 1 433 ? 17.232 -33.337 6.520 1.00 43.30 474 TYR A C 1
ATOM 3207 O O . TYR A 1 433 ? 17.714 -32.597 5.635 1.00 48.44 474 TYR A O 1
ATOM 3216 N N . MET A 1 434 ? 16.278 -32.928 7.361 1.00 45.77 475 MET A N 1
ATOM 3217 C CA . MET A 1 434 ? 15.653 -31.570 7.297 1.00 42.95 475 MET A CA 1
ATOM 3218 C C . MET A 1 434 ? 16.675 -30.480 7.656 1.00 44.86 475 MET A C 1
ATOM 3219 O O . MET A 1 434 ? 16.522 -29.367 7.160 1.00 42.76 475 MET A O 1
ATOM 3224 N N . LYS A 1 435 ? 17.677 -30.778 8.486 1.00 43.86 476 LYS A N 1
ATOM 3225 C CA . LYS A 1 435 ? 18.781 -29.829 8.769 1.00 52.70 476 LYS A CA 1
ATOM 3226 C C . LYS A 1 435 ? 19.612 -29.579 7.506 1.00 51.77 476 LYS A C 1
ATOM 3227 O O . LYS A 1 435 ? 20.218 -28.502 7.431 1.00 55.07 476 LYS A O 1
ATOM 3233 N N . SER A 1 436 ? 19.650 -30.520 6.559 1.00 54.42 477 SER A N 1
ATOM 3234 C CA . SER A 1 436 ? 20.410 -30.360 5.289 1.00 59.86 477 SER A CA 1
ATOM 3235 C C . SER A 1 436 ? 19.670 -29.405 4.350 1.00 62.42 477 SER A C 1
ATOM 3236 O O . SER A 1 436 ? 20.342 -28.588 3.731 1.00 61.48 477 SER A O 1
ATOM 3239 N N . VAL A 1 437 ? 18.336 -29.478 4.290 1.00 66.53 478 VAL A N 1
ATOM 3240 C CA . VAL A 1 437 ? 17.506 -28.615 3.396 1.00 64.66 478 VAL A CA 1
ATOM 3241 C C . VAL A 1 437 ? 17.864 -27.138 3.665 1.00 63.22 478 VAL A C 1
ATOM 3242 O O . VAL A 1 437 ? 17.873 -26.336 2.703 1.00 57.86 478 VAL A O 1
ATOM 3246 N N . SER A 1 438 ? 18.142 -26.777 4.920 1.00 65.40 479 SER A N 1
ATOM 3247 C CA . SER A 1 438 ? 18.392 -25.372 5.342 1.00 71.97 479 SER A CA 1
ATOM 3248 C C . SER A 1 438 ? 19.769 -24.900 4.858 1.00 71.70 479 SER A C 1
ATOM 3249 O O . SER A 1 438 ? 19.918 -23.681 4.699 1.00 77.31 479 SER A O 1
ATOM 3252 N N . ARG A 1 439 ? 20.714 -25.824 4.641 1.00 81.92 480 ARG A N 1
ATOM 3253 C CA . ARG A 1 439 ? 22.182 -25.552 4.560 1.00 98.27 480 ARG A CA 1
ATOM 3254 C C . ARG A 1 439 ? 22.664 -25.606 3.103 1.00 95.36 480 ARG A C 1
ATOM 3255 O O . ARG A 1 439 ? 23.420 -24.698 2.710 1.00 97.56 480 ARG A O 1
ATOM 3263 N N . ILE A 1 440 ? 22.284 -26.645 2.353 1.00 98.37 481 ILE A N 1
ATOM 3264 C CA . ILE A 1 440 ? 22.713 -26.808 0.933 1.00 104.23 481 ILE A CA 1
ATOM 3265 C C . ILE A 1 440 ? 21.544 -27.348 0.115 1.00 94.48 481 ILE A C 1
ATOM 3266 O O . ILE A 1 440 ? 21.779 -28.164 -0.773 1.00 96.48 481 ILE A O 1
ATOM 3271 N N . GLY A 1 441 ? 20.340 -26.879 0.398 1.00 82.74 482 GLY A N 1
ATOM 3272 C CA . GLY A 1 441 ? 19.137 -27.370 -0.292 1.00 81.10 482 GLY A CA 1
ATOM 3273 C C . GLY A 1 441 ? 18.353 -26.267 -0.971 1.00 80.21 482 GLY A C 1
ATOM 3274 O O . GLY A 1 441 ? 18.974 -25.275 -1.435 1.00 78.97 482 GLY A O 1
ATOM 3275 N N . THR A 1 442 ? 17.031 -26.466 -1.022 1.00 79.06 483 THR A N 1
ATOM 3276 C CA . THR A 1 442 ? 16.004 -25.589 -1.655 1.00 85.59 483 THR A CA 1
ATOM 3277 C C . THR A 1 442 ? 15.774 -24.333 -0.798 1.00 78.00 483 THR A C 1
ATOM 3278 O O . THR A 1 442 ? 15.193 -23.333 -1.304 1.00 73.80 483 THR A O 1
ATOM 3282 N N . ALA A 1 443 ? 16.218 -24.415 0.450 1.00 70.91 484 ALA A N 1
ATOM 3283 C CA . ALA A 1 443 ? 16.056 -23.312 1.410 1.00 77.93 484 ALA A CA 1
ATOM 3284 C C . ALA A 1 443 ? 17.427 -22.910 1.946 1.00 82.43 484 ALA A C 1
ATOM 3285 O O . ALA A 1 443 ? 17.511 -22.601 3.130 1.00 75.30 484 ALA A O 1
ATOM 3287 N N . LYS A 1 444 ? 18.439 -22.830 1.080 1.00 86.65 485 LYS A N 1
ATOM 3288 C CA . LYS A 1 444 ? 19.818 -22.482 1.532 1.00 87.74 485 LYS A CA 1
ATOM 3289 C C . LYS A 1 444 ? 19.898 -21.071 2.127 1.00 70.57 485 LYS A C 1
ATOM 3290 O O . LYS A 1 444 ? 20.781 -20.861 2.934 1.00 62.75 485 LYS A O 1
ATOM 3296 N N . ASP A 1 445 ? 19.064 -20.137 1.683 1.00 62.90 486 ASP A N 1
ATOM 3297 C CA . ASP A 1 445 ? 19.031 -18.771 2.257 1.00 64.54 486 ASP A CA 1
ATOM 3298 C C . ASP A 1 445 ? 19.004 -18.832 3.788 1.00 63.36 486 ASP A C 1
ATOM 3299 O O . ASP A 1 445 ? 19.282 -17.815 4.401 1.00 73.45 486 ASP A O 1
ATOM 3304 N N . LEU A 1 446 ? 18.697 -19.992 4.367 1.00 63.01 487 LEU A N 1
ATOM 3305 C CA . LEU A 1 446 ? 18.613 -20.178 5.851 1.00 65.17 487 LEU A CA 1
ATOM 3306 C C . LEU A 1 446 ? 19.915 -20.788 6.392 1.00 62.25 487 LEU A C 1
ATOM 3307 O O . LEU A 1 446 ? 19.988 -21.027 7.634 1.00 62.70 487 LEU A O 1
ATOM 3312 N N . LYS A 1 447 ? 20.901 -21.028 5.527 1.00 62.45 488 LYS A N 1
ATOM 3313 C CA . LYS A 1 447 ? 22.209 -21.621 5.923 1.00 75.33 488 LYS A CA 1
ATOM 3314 C C . LYS A 1 447 ? 22.785 -20.866 7.125 1.00 71.49 488 LYS A C 1
ATOM 3315 O O . LYS A 1 447 ? 23.394 -21.527 7.987 1.00 71.10 488 LYS A O 1
ATOM 3321 N N . ASP A 1 448 ? 22.578 -19.547 7.185 1.00 69.00 489 ASP A N 1
ATOM 3322 C CA . ASP A 1 448 ? 23.390 -18.630 8.026 1.00 84.55 489 ASP A CA 1
ATOM 3323 C C . ASP A 1 448 ? 22.623 -18.115 9.252 1.00 83.05 489 ASP A C 1
ATOM 3324 O O . ASP A 1 448 ? 23.279 -17.436 10.062 1.00 83.79 489 ASP A O 1
ATOM 3329 N N . ILE A 1 449 ? 21.334 -18.438 9.433 1.00 74.66 490 ILE A N 1
ATOM 3330 C CA . ILE A 1 449 ? 20.571 -17.953 10.625 1.00 70.16 490 ILE A CA 1
ATOM 3331 C C . ILE A 1 449 ? 21.249 -18.483 11.888 1.00 60.41 490 ILE A C 1
ATOM 3332 O O . ILE A 1 449 ? 21.661 -19.657 11.904 1.00 56.54 490 ILE A O 1
ATOM 3337 N N . GLU A 1 450 ? 21.372 -17.616 12.893 1.00 59.02 491 GLU A N 1
ATOM 3338 C CA . GLU A 1 450 ? 21.976 -17.939 14.210 1.00 67.12 491 GLU A CA 1
ATOM 3339 C C . GLU A 1 450 ? 21.291 -19.205 14.746 1.00 65.07 491 GLU A C 1
ATOM 3340 O O . GLU A 1 450 ? 20.058 -19.207 14.881 1.00 59.60 491 GLU A O 1
ATOM 3346 N N . GLY A 1 451 ? 22.057 -20.269 14.958 1.00 66.73 492 GLY A N 1
ATOM 3347 C CA . GLY A 1 451 ? 21.598 -21.490 15.645 1.00 61.96 492 GLY A CA 1
ATOM 3348 C C . GLY A 1 451 ? 21.072 -22.535 14.674 1.00 59.10 492 GLY A C 1
ATOM 3349 O O . GLY A 1 451 ? 20.792 -23.664 15.131 1.00 55.11 492 GLY A O 1
ATOM 3350 N N . GLY A 1 452 ? 20.973 -22.201 13.380 1.00 49.34 493 GLY A N 1
ATOM 3351 C CA . GLY A 1 452 ? 20.501 -23.138 12.343 1.00 50.35 493 GLY A CA 1
ATOM 3352 C C . GLY A 1 452 ? 19.027 -23.505 12.517 1.00 57.91 493 GLY A C 1
ATOM 3353 O O . GLY A 1 452 ? 18.357 -23.025 13.467 1.00 56.26 493 GLY A O 1
ATOM 3354 N N . CYS A 1 453 ? 18.510 -24.299 11.594 1.00 51.20 494 CYS A N 1
ATOM 3355 C CA . CYS A 1 453 ? 17.112 -24.772 11.599 1.00 54.20 494 CYS A CA 1
ATOM 3356 C C . CYS A 1 453 ? 17.051 -26.044 10.775 1.00 48.82 494 CYS A C 1
ATOM 3357 O O . CYS A 1 453 ? 18.054 -26.363 10.145 1.00 52.03 494 CYS A O 1
ATOM 3360 N N . GLY A 1 454 ? 15.912 -26.725 10.812 1.00 45.90 495 GLY A N 1
ATOM 3361 C CA . GLY A 1 454 ? 15.581 -27.850 9.926 1.00 45.43 495 GLY A CA 1
ATOM 3362 C C . GLY A 1 454 ? 14.279 -27.526 9.261 1.00 42.99 495 GLY A C 1
ATOM 3363 O O . GLY A 1 454 ? 13.404 -27.042 9.977 1.00 46.66 495 GLY A O 1
ATOM 3364 N N . VAL A 1 455 ? 14.147 -27.716 7.955 1.00 42.78 496 VAL A N 1
ATOM 3365 C CA . VAL A 1 455 ? 12.874 -27.348 7.269 1.00 42.87 496 VAL A CA 1
ATOM 3366 C C . VAL A 1 455 ? 12.600 -28.298 6.123 1.00 41.37 496 VAL A C 1
ATOM 3367 O O . VAL A 1 455 ? 13.423 -29.148 5.822 1.00 43.93 496 VAL A O 1
ATOM 3371 N N . LYS A 1 456 ? 11.418 -28.131 5.565 1.00 41.58 497 LYS A N 1
ATOM 3372 C CA . LYS A 1 456 ? 11.040 -28.630 4.248 1.00 43.66 497 LYS A CA 1
ATOM 3373 C C . LYS A 1 456 ? 10.138 -27.569 3.625 1.00 46.94 497 LYS A C 1
ATOM 3374 O O . LYS A 1 456 ? 9.163 -27.158 4.267 1.00 45.94 497 LYS A O 1
ATOM 3380 N N . THR A 1 457 ? 10.503 -27.089 2.442 1.00 50.72 498 THR A N 1
ATOM 3381 C CA . THR A 1 457 ? 9.681 -26.153 1.628 1.00 49.25 498 THR A CA 1
ATOM 3382 C C . THR A 1 457 ? 8.753 -27.001 0.754 1.00 43.02 498 THR A C 1
ATOM 3383 O O . THR A 1 457 ? 8.913 -28.231 0.725 1.00 44.20 498 THR A O 1
ATOM 3387 N N . GLY A 1 458 ? 7.778 -26.371 0.128 1.00 42.02 499 GLY A N 1
ATOM 3388 C CA . GLY A 1 458 ? 6.919 -27.003 -0.879 1.00 43.70 499 GLY A CA 1
ATOM 3389 C C . GLY A 1 458 ? 6.093 -25.938 -1.544 1.00 43.93 499 GLY A C 1
ATOM 3390 O O . GLY A 1 458 ? 5.979 -24.847 -0.930 1.00 42.99 499 GLY A O 1
ATOM 3391 N N . THR A 1 459 ? 5.572 -26.227 -2.743 1.00 53.42 500 THR A N 1
ATOM 3392 C CA . THR A 1 459 ? 4.616 -25.359 -3.488 1.00 53.42 500 THR A CA 1
ATOM 3393 C C . THR A 1 459 ? 3.311 -26.114 -3.782 1.00 55.48 500 THR A C 1
ATOM 3394 O O . THR A 1 459 ? 3.363 -27.199 -4.402 1.00 52.47 500 THR A O 1
ATOM 3398 N N . ALA A 1 460 ? 2.186 -25.570 -3.306 1.00 52.51 501 ALA A N 1
ATOM 3399 C CA . ALA A 1 460 ? 0.820 -26.023 -3.639 1.00 59.20 501 ALA A CA 1
ATOM 3400 C C . ALA A 1 460 ? 0.420 -25.432 -4.999 1.00 65.09 501 ALA A C 1
ATOM 3401 O O . ALA A 1 460 ? 0.595 -24.198 -5.165 1.00 56.66 501 ALA A O 1
ATOM 3403 N N . GLN A 1 461 ? -0.115 -26.260 -5.907 1.00 72.06 502 GLN A N 1
ATOM 3404 C CA . GLN A 1 461 ? -0.701 -25.823 -7.212 1.00 83.00 502 GLN A CA 1
ATOM 3405 C C . GLN A 1 461 ? -2.234 -25.846 -7.109 1.00 79.42 502 GLN A C 1
ATOM 3406 O O . GLN A 1 461 ? -2.803 -26.954 -6.969 1.00 73.06 502 GLN A O 1
ATOM 3412 N N . SER A 1 462 ? -2.858 -24.660 -7.141 1.00 82.97 503 SER A N 1
ATOM 3413 C CA . SER A 1 462 ? -4.326 -24.432 -7.052 1.00 98.96 503 SER A CA 1
ATOM 3414 C C . SER A 1 462 ? -4.820 -23.805 -8.363 1.00 117.00 503 SER A C 1
ATOM 3415 O O . SER A 1 462 ? -4.106 -23.930 -9.383 1.00 119.76 503 SER A O 1
ATOM 3418 N N . SER A 1 463 ? -6.010 -23.192 -8.342 1.00 134.88 504 SER A N 1
ATOM 3419 C CA . SER A 1 463 ? -6.538 -22.274 -9.388 1.00 137.40 504 SER A CA 1
ATOM 3420 C C . SER A 1 463 ? -7.324 -21.134 -8.719 1.00 132.70 504 SER A C 1
ATOM 3421 O O . SER A 1 463 ? -8.189 -21.443 -7.888 1.00 134.19 504 SER A O 1
ATOM 3424 N N . LEU A 1 464 ? -7.000 -19.872 -9.030 1.00 138.78 505 LEU A N 1
ATOM 3425 C CA . LEU A 1 464 ? -7.852 -18.676 -8.744 1.00 148.27 505 LEU A CA 1
ATOM 3426 C C . LEU A 1 464 ? -8.327 -18.112 -10.094 1.00 158.15 505 LEU A C 1
ATOM 3427 O O . LEU A 1 464 ? -7.463 -17.682 -10.896 1.00 158.66 505 LEU A O 1
ATOM 3432 N N . ASN A 1 465 ? -9.650 -18.104 -10.314 1.00 160.36 506 ASN A N 1
ATOM 3433 C CA . ASN A 1 465 ? -10.317 -18.063 -11.649 1.00 154.93 506 ASN A CA 1
ATOM 3434 C C . ASN A 1 465 ? -10.126 -19.450 -12.286 1.00 151.79 506 ASN A C 1
ATOM 3435 O O . ASN A 1 465 ? -10.562 -20.440 -11.657 1.00 139.55 506 ASN A O 1
ATOM 3440 N N . LYS A 1 466 ? -9.501 -19.532 -13.469 1.00 147.53 507 LYS A N 1
ATOM 3441 C CA . LYS A 1 466 ? -8.965 -20.798 -14.044 1.00 151.57 507 LYS A CA 1
ATOM 3442 C C . LYS A 1 466 ? -7.459 -20.635 -14.321 1.00 152.35 507 LYS A C 1
ATOM 3443 O O . LYS A 1 466 ? -6.885 -21.502 -15.021 1.00 146.06 507 LYS A O 1
ATOM 3449 N N . LYS A 1 467 ? -6.847 -19.587 -13.749 1.00 147.40 508 LYS A N 1
ATOM 3450 C CA . LYS A 1 467 ? -5.387 -19.290 -13.792 1.00 129.12 508 LYS A CA 1
ATOM 3451 C C . LYS A 1 467 ? -4.668 -20.218 -12.799 1.00 123.65 508 LYS A C 1
ATOM 3452 O O . LYS A 1 467 ? -5.218 -20.441 -11.693 1.00 102.22 508 LYS A O 1
ATOM 3458 N N . ALA A 1 468 ? -3.511 -20.768 -13.197 1.00 113.45 509 ALA A N 1
ATOM 3459 C CA . ALA A 1 468 ? -2.612 -21.582 -12.344 1.00 106.07 509 ALA A CA 1
ATOM 3460 C C . ALA A 1 468 ? -1.988 -20.671 -11.279 1.00 102.10 509 ALA A C 1
ATOM 3461 O O . ALA A 1 468 ? -1.162 -19.816 -11.637 1.00 104.78 509 ALA A O 1
ATOM 3463 N N . ILE A 1 469 ? -2.394 -20.839 -10.017 1.00 97.05 510 ILE A N 1
ATOM 3464 C CA . ILE A 1 469 ? -1.896 -20.054 -8.849 1.00 89.36 510 ILE A CA 1
ATOM 3465 C C . ILE A 1 469 ? -1.092 -20.999 -7.941 1.00 80.08 510 ILE A C 1
ATOM 3466 O O . ILE A 1 469 ? -1.494 -22.178 -7.793 1.00 78.38 510 ILE A O 1
ATOM 3471 N N . ASP A 1 470 ? 0.027 -20.515 -7.391 1.00 76.49 511 ASP A N 1
ATOM 3472 C CA . ASP A 1 470 ? 0.941 -21.299 -6.510 1.00 77.44 511 ASP A CA 1
ATOM 3473 C C . ASP A 1 470 ? 0.945 -20.714 -5.079 1.00 70.24 511 ASP A C 1
ATOM 3474 O O . ASP A 1 470 ? 1.229 -19.507 -4.880 1.00 67.88 511 ASP A O 1
ATOM 3479 N N . HIS A 1 471 ? 0.652 -21.556 -4.092 1.00 62.72 512 HIS A N 1
ATOM 3480 C CA . HIS A 1 471 ? 0.794 -21.229 -2.650 1.00 51.60 512 HIS A CA 1
ATOM 3481 C C . HIS A 1 471 ? 2.139 -21.784 -2.153 1.00 48.96 512 HIS A C 1
ATOM 3482 O O . HIS A 1 471 ? 2.476 -22.937 -2.513 1.00 49.12 512 HIS A O 1
ATOM 3489 N N . GLY A 1 472 ? 2.879 -21.006 -1.352 1.00 46.45 513 GLY A N 1
ATOM 3490 C CA . GLY A 1 472 ? 4.216 -21.366 -0.833 1.00 48.37 513 GLY A CA 1
ATOM 3491 C C . GLY A 1 472 ? 4.179 -21.895 0.606 1.00 49.33 513 GLY A C 1
ATOM 3492 O O . GLY A 1 472 ? 3.739 -21.145 1.516 1.00 40.21 513 GLY A O 1
ATOM 3493 N N . TRP A 1 473 ? 4.631 -23.139 0.807 1.00 45.16 514 TRP A N 1
ATOM 3494 C CA . TRP A 1 473 ? 4.734 -23.808 2.129 1.00 45.75 514 TRP A CA 1
ATOM 3495 C C . TRP A 1 473 ? 6.162 -23.706 2.625 1.00 42.37 514 TRP A C 1
ATOM 3496 O O . TRP A 1 473 ? 7.055 -23.952 1.825 1.00 42.94 514 TRP A O 1
ATOM 3507 N N . ILE A 1 474 ? 6.348 -23.507 3.924 1.00 46.90 515 ILE A N 1
ATOM 3508 C CA . ILE A 1 474 ? 7.575 -23.999 4.611 1.00 43.83 515 ILE A CA 1
ATOM 3509 C C . ILE A 1 474 ? 7.210 -24.455 6.017 1.00 40.76 515 ILE A C 1
ATOM 3510 O O . ILE A 1 474 ? 6.384 -23.753 6.681 1.00 41.60 515 ILE A O 1
ATOM 3515 N N . THR A 1 475 ? 7.811 -25.565 6.452 1.00 37.83 516 THR A N 1
ATOM 3516 C CA . THR A 1 475 ? 7.631 -26.134 7.814 1.00 40.56 516 THR A CA 1
ATOM 3517 C C . THR A 1 475 ? 8.991 -26.556 8.362 1.00 42.84 516 THR A C 1
ATOM 3518 O O . THR A 1 475 ? 9.851 -26.972 7.581 1.00 45.04 516 THR A O 1
ATOM 3522 N N . GLY A 1 476 ? 9.191 -26.419 9.664 1.00 41.12 517 GLY A N 1
ATOM 3523 C CA . GLY A 1 476 ? 10.456 -26.821 10.286 1.00 41.21 517 GLY A CA 1
ATOM 3524 C C . GLY A 1 476 ? 10.490 -26.482 11.753 1.00 42.78 517 GLY A C 1
ATOM 3525 O O . GLY A 1 476 ? 9.418 -26.219 12.334 1.00 43.51 517 GLY A O 1
ATOM 3526 N N . PHE A 1 477 ? 11.700 -26.431 12.300 1.00 43.60 518 PHE A N 1
ATOM 3527 C CA . PHE A 1 477 ? 11.988 -26.266 13.743 1.00 45.13 518 PHE A CA 1
ATOM 3528 C C . PHE A 1 477 ? 13.233 -25.396 13.888 1.00 46.64 518 PHE A C 1
ATOM 3529 O O . PHE A 1 477 ? 14.124 -25.421 13.017 1.00 46.92 518 PHE A O 1
ATOM 3537 N N . TYR A 1 478 ? 13.257 -24.624 14.963 1.00 46.17 519 TYR A N 1
ATOM 3538 C CA . TYR A 1 478 ? 14.330 -23.668 15.300 1.00 45.85 519 TYR A CA 1
ATOM 3539 C C . TYR A 1 478 ? 14.541 -23.700 16.809 1.00 45.77 519 TYR A C 1
ATOM 3540 O O . TYR A 1 478 ? 13.586 -23.730 17.564 1.00 48.24 519 TYR A O 1
ATOM 3549 N N . PRO A 1 479 ? 15.776 -23.689 17.334 1.00 52.14 520 PRO A N 1
ATOM 3550 C CA . PRO A 1 479 ? 16.993 -23.853 16.541 1.00 53.29 520 PRO A CA 1
ATOM 3551 C C . PRO A 1 479 ? 17.203 -25.298 16.055 1.00 57.90 520 PRO A C 1
ATOM 3552 O O . PRO A 1 479 ? 16.381 -26.170 16.379 1.00 57.61 520 PRO A O 1
ATOM 3556 N N . GLU A 1 480 ? 18.298 -25.519 15.316 1.00 52.92 521 GLU A N 1
ATOM 3557 C CA . GLU A 1 480 ? 18.662 -26.818 14.690 1.00 60.42 521 GLU A CA 1
ATOM 3558 C C . GLU A 1 480 ? 18.936 -27.843 15.789 1.00 55.89 521 GLU A C 1
ATOM 3559 O O . GLU A 1 480 ? 18.404 -28.985 15.710 1.00 49.60 521 GLU A O 1
ATOM 3565 N N . GLU A 1 481 ? 19.681 -27.416 16.806 1.00 65.31 522 GLU A N 1
ATOM 3566 C CA . GLU A 1 481 ? 20.344 -28.291 17.807 1.00 71.22 522 GLU A CA 1
ATOM 3567 C C . GLU A 1 481 ? 19.330 -28.793 18.838 1.00 67.60 522 GLU A C 1
ATOM 3568 O O . GLU A 1 481 ? 19.272 -30.016 19.060 1.00 80.76 522 GLU A O 1
ATOM 3574 N N . ARG A 1 482 ? 18.658 -27.891 19.527 1.00 61.89 523 ARG A N 1
ATOM 3575 C CA . ARG A 1 482 ? 17.663 -28.330 20.528 1.00 64.47 523 ARG A CA 1
ATOM 3576 C C . ARG A 1 482 ? 16.421 -27.515 20.224 1.00 56.95 523 ARG A C 1
ATOM 3577 O O . ARG A 1 482 ? 16.182 -26.549 20.909 1.00 61.27 523 ARG A O 1
ATOM 3585 N N . PRO A 1 483 ? 15.615 -27.902 19.228 1.00 47.25 524 PRO A N 1
ATOM 3586 C CA . PRO A 1 483 ? 14.511 -27.083 18.811 1.00 50.38 524 PRO A CA 1
ATOM 3587 C C . PRO A 1 483 ? 13.529 -26.750 19.930 1.00 47.58 524 PRO A C 1
ATOM 3588 O O . PRO A 1 483 ? 13.231 -27.566 20.734 1.00 48.89 524 PRO A O 1
ATOM 3592 N N . LYS A 1 484 ? 13.111 -25.497 19.929 1.00 48.41 525 LYS A N 1
ATOM 3593 C CA . LYS A 1 484 ? 12.140 -24.966 20.898 1.00 51.22 525 LYS A CA 1
ATOM 3594 C C . LYS A 1 484 ? 10.839 -24.733 20.151 1.00 44.56 525 LYS A C 1
ATOM 3595 O O . LYS A 1 484 ? 9.799 -24.918 20.718 1.00 40.96 525 LYS A O 1
ATOM 3601 N N . TYR A 1 485 ? 10.960 -24.442 18.870 1.00 40.32 526 TYR A N 1
ATOM 3602 C CA . TYR A 1 485 ? 9.824 -23.963 18.049 1.00 40.91 526 TYR A CA 1
ATOM 3603 C C . TYR A 1 485 ? 9.596 -24.856 16.841 1.00 40.69 526 TYR A C 1
ATOM 3604 O O . TYR A 1 485 ? 10.497 -25.211 16.094 1.00 45.34 526 TYR A O 1
ATOM 3613 N N . VAL A 1 486 ? 8.337 -25.150 16.621 1.00 43.99 527 VAL A N 1
ATOM 3614 C CA . VAL A 1 486 ? 7.866 -25.773 15.368 1.00 41.24 527 VAL A CA 1
ATOM 3615 C C . VAL A 1 486 ? 7.083 -24.698 14.635 1.00 36.41 527 VAL A C 1
ATOM 3616 O O . VAL A 1 486 ? 6.063 -24.231 15.199 1.00 38.13 527 VAL A O 1
ATOM 3620 N N . ILE A 1 487 ? 7.542 -24.363 13.427 1.00 36.89 528 ILE A N 1
ATOM 3621 C CA . ILE A 1 487 ? 7.097 -23.174 12.637 1.00 37.13 528 ILE A CA 1
ATOM 3622 C C . ILE A 1 487 ? 6.600 -23.657 11.279 1.00 38.82 528 ILE A C 1
ATOM 3623 O O . ILE A 1 487 ? 7.329 -24.402 10.603 1.00 39.48 528 ILE A O 1
ATOM 3628 N N . THR A 1 488 ? 5.404 -23.216 10.913 1.00 35.84 529 TH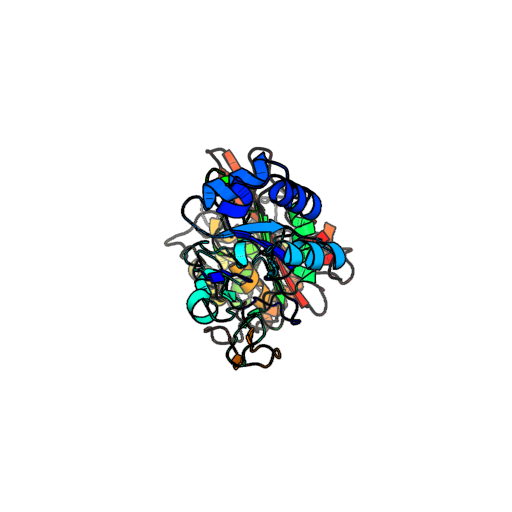R A N 1
ATOM 3629 C CA . THR A 1 488 ? 4.737 -23.502 9.632 1.00 36.98 529 THR A CA 1
ATOM 3630 C C . THR A 1 488 ? 4.167 -22.196 9.087 1.00 38.22 529 THR A C 1
ATOM 3631 O O . THR A 1 488 ? 3.435 -21.464 9.819 1.00 37.24 529 THR A O 1
ATOM 3635 N N . VAL A 1 489 ? 4.493 -21.929 7.834 1.00 38.80 530 VAL A N 1
ATOM 3636 C CA . VAL A 1 489 ? 4.047 -20.712 7.122 1.00 40.34 530 VAL A CA 1
ATOM 3637 C C . VAL A 1 489 ? 3.490 -21.115 5.761 1.00 44.51 530 VAL A C 1
ATOM 3638 O O . VAL A 1 489 ? 4.067 -21.997 5.073 1.00 44.84 530 VAL A O 1
ATOM 3642 N N . LEU A 1 490 ? 2.415 -20.456 5.375 1.00 46.00 531 LEU A N 1
ATOM 3643 C CA . LEU A 1 490 ? 1.791 -20.631 4.049 1.00 47.61 531 LEU A CA 1
ATOM 3644 C C . LEU A 1 490 ? 1.532 -19.220 3.516 1.00 46.98 531 LEU A C 1
ATOM 3645 O O . LEU A 1 490 ? 0.767 -18.493 4.175 1.00 46.11 531 LEU A O 1
ATOM 3650 N N . VAL A 1 491 ? 2.211 -18.842 2.425 1.00 45.86 532 VAL A N 1
ATOM 3651 C CA . VAL A 1 491 ? 1.941 -17.608 1.629 1.00 50.80 532 VAL A CA 1
ATOM 3652 C C . VAL A 1 491 ? 1.114 -17.996 0.397 1.00 53.54 532 VAL A C 1
ATOM 3653 O O . VAL A 1 491 ? 1.666 -18.700 -0.499 1.00 55.27 532 VAL A O 1
ATOM 3657 N N . GLU A 1 492 ? -0.164 -17.604 0.375 1.00 53.34 533 GLU A N 1
ATOM 3658 C CA . GLU A 1 492 ? -1.095 -17.779 -0.784 1.00 58.49 533 GLU A CA 1
ATOM 3659 C C . GLU A 1 492 ? -0.541 -16.989 -1.982 1.00 59.96 533 GLU A C 1
ATOM 3660 O O . GLU A 1 492 ? -0.041 -15.876 -1.773 1.00 62.04 533 GLU A O 1
ATOM 3666 N N . GLY A 1 493 ? -0.599 -17.548 -3.190 1.00 67.83 534 GLY A N 1
ATOM 3667 C CA . GLY A 1 493 ? -0.401 -16.783 -4.441 1.00 80.12 534 GLY A CA 1
ATOM 3668 C C . GLY A 1 493 ? -1.557 -15.822 -4.706 1.00 80.09 534 GLY A C 1
ATOM 3669 O O . GLY A 1 493 ? -2.643 -16.033 -4.141 1.00 69.89 534 GLY A O 1
ATOM 3670 N N . THR A 1 494 ? -1.342 -14.861 -5.598 1.00 90.87 535 THR A N 1
ATOM 3671 C CA . THR A 1 494 ? -2.412 -13.919 -6.008 1.00 97.04 535 THR A CA 1
ATOM 3672 C C . THR A 1 494 ? -2.300 -13.654 -7.509 1.00 102.95 535 THR A C 1
ATOM 3673 O O . THR A 1 494 ? -1.304 -14.079 -8.109 1.00 82.99 535 THR A O 1
ATOM 3677 N N . GLN A 1 495 ? -3.314 -12.996 -8.075 1.00 112.06 536 GLN A N 1
ATOM 3678 C CA . GLN A 1 495 ? -3.320 -12.631 -9.521 1.00 109.26 536 GLN A CA 1
ATOM 3679 C C . GLN A 1 495 ? -1.990 -11.949 -9.843 1.00 96.85 536 GLN A C 1
ATOM 3680 O O . GLN A 1 495 ? -1.418 -12.257 -10.902 1.00 93.30 536 GLN A O 1
ATOM 3686 N N . LYS A 1 496 ? -1.518 -11.103 -8.921 1.00 86.80 537 LYS A N 1
ATOM 3687 C CA . LYS A 1 496 ? -0.242 -10.339 -8.997 1.00 94.57 537 LYS A CA 1
ATOM 3688 C C . LYS A 1 496 ? 0.980 -11.282 -8.975 1.00 95.53 537 LYS A C 1
ATOM 3689 O O . LYS A 1 496 ? 2.046 -10.858 -9.460 1.00 93.82 537 LYS A O 1
ATOM 3695 N N . GLY A 1 497 ? 0.862 -12.502 -8.432 1.00 102.19 538 GLY A N 1
ATOM 3696 C CA . GLY A 1 497 ? 1.930 -13.524 -8.506 1.00 100.13 538 GLY A CA 1
ATOM 3697 C C . GLY A 1 497 ? 2.139 -14.329 -7.223 1.00 95.23 538 GLY A C 1
ATOM 3698 O O . GLY A 1 497 ? 1.493 -14.043 -6.185 1.00 84.45 538 GLY A O 1
ATOM 3699 N N . ASN A 1 498 ? 3.047 -15.305 -7.309 1.00 87.72 539 ASN A N 1
ATOM 3700 C CA . ASN A 1 498 ? 3.355 -16.331 -6.275 1.00 83.60 539 ASN A CA 1
ATOM 3701 C C . ASN A 1 498 ? 4.594 -15.885 -5.483 1.00 78.00 539 ASN A C 1
ATOM 3702 O O . ASN A 1 498 ? 5.360 -15.055 -6.012 1.00 79.71 539 ASN A O 1
ATOM 3707 N N . LYS A 1 499 ? 4.763 -16.383 -4.252 1.00 77.68 540 LYS A N 1
ATOM 3708 C CA . LYS A 1 499 ? 5.925 -16.057 -3.375 1.00 79.35 540 LYS A CA 1
ATOM 3709 C C . LYS A 1 499 ? 6.337 -17.298 -2.587 1.00 71.55 540 LYS A C 1
ATOM 3710 O O . LY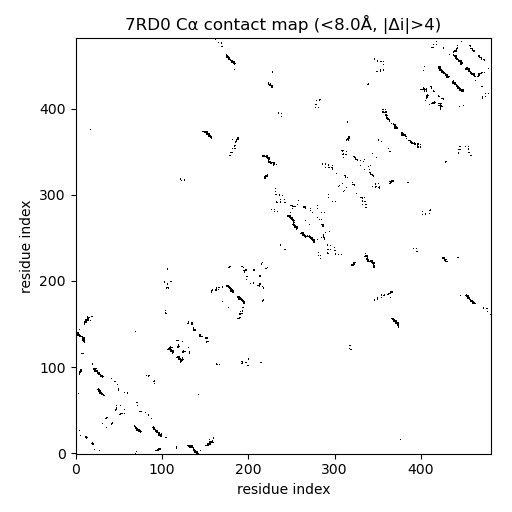S A 1 499 ? 5.482 -18.162 -2.309 1.00 68.69 540 LYS A O 1
ATOM 3716 N N . SER A 1 500 ? 7.616 -17.351 -2.233 1.00 70.54 541 SER A N 1
ATOM 3717 C CA . SER A 1 500 ? 8.197 -18.357 -1.315 1.00 65.24 541 SER A CA 1
ATOM 3718 C C . SER A 1 500 ? 7.845 -17.996 0.138 1.00 63.29 541 SER A C 1
ATOM 3719 O O . SER A 1 500 ? 7.682 -16.803 0.463 1.00 59.61 541 SER A O 1
ATOM 3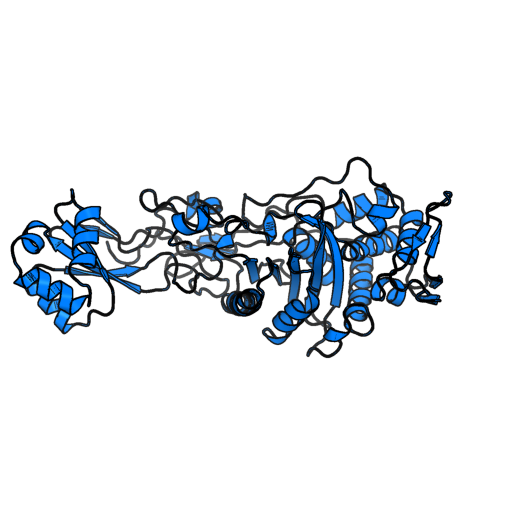722 N N . ALA A 1 501 ? 7.728 -19.008 0.991 1.00 60.72 542 ALA A N 1
ATOM 3723 C CA . ALA A 1 501 ? 7.498 -18.839 2.437 1.00 56.09 542 ALA A CA 1
ATOM 3724 C C . ALA A 1 501 ? 8.841 -18.677 3.169 1.00 53.64 542 ALA A C 1
ATOM 3725 O O . ALA A 1 501 ? 8.836 -18.255 4.324 1.00 47.96 542 ALA A O 1
ATOM 3727 N N . THR A 1 502 ? 9.962 -18.974 2.519 1.00 49.80 543 THR A N 1
ATOM 3728 C CA . THR A 1 502 ? 11.294 -19.021 3.171 1.00 52.09 543 THR A CA 1
ATOM 3729 C C . THR A 1 502 ? 11.609 -17.675 3.819 1.00 56.53 543 THR A C 1
ATOM 3730 O O . THR A 1 502 ? 12.063 -17.648 4.956 1.00 50.60 543 THR A O 1
ATOM 3734 N N . PRO A 1 503 ? 11.402 -16.521 3.146 1.00 62.94 544 PRO A N 1
ATOM 3735 C CA . PRO A 1 503 ? 11.709 -15.217 3.750 1.00 60.16 544 PRO A CA 1
ATOM 3736 C C . PRO A 1 503 ? 11.008 -14.961 5.094 1.00 53.90 544 PRO A C 1
ATOM 3737 O O . PRO A 1 503 ? 11.648 -14.461 6.010 1.00 54.75 544 PRO A O 1
ATOM 3741 N N . ILE A 1 504 ? 9.721 -15.298 5.196 1.00 52.51 545 ILE A N 1
ATOM 3742 C CA . ILE A 1 504 ? 8.913 -15.056 6.431 1.00 52.88 545 ILE A CA 1
ATOM 3743 C C . ILE A 1 504 ? 9.389 -15.990 7.543 1.00 53.34 545 ILE A C 1
ATOM 3744 O O . ILE A 1 504 ? 9.409 -15.545 8.687 1.00 56.36 545 ILE A O 1
ATOM 3749 N N . PHE A 1 505 ? 9.769 -17.222 7.205 1.00 48.53 546 PHE A N 1
ATOM 3750 C CA . PHE A 1 505 ? 10.322 -18.231 8.144 1.00 47.67 546 PHE A CA 1
ATOM 3751 C C . PHE A 1 505 ? 11.614 -17.675 8.741 1.00 48.45 546 PHE A C 1
ATOM 3752 O O . PHE A 1 505 ? 11.840 -17.801 9.971 1.00 52.46 546 PHE A O 1
ATOM 3760 N N . LYS A 1 506 ? 12.434 -17.074 7.882 1.00 53.42 547 LYS A N 1
ATOM 3761 C CA . LYS A 1 506 ? 13.721 -16.425 8.247 1.00 54.35 547 LYS A CA 1
ATOM 3762 C C . LYS A 1 506 ? 13.477 -15.262 9.221 1.00 50.30 547 LYS A C 1
ATOM 3763 O O . LYS A 1 506 ? 14.163 -15.214 10.251 1.00 51.37 547 LYS A O 1
ATOM 3769 N N . GLU A 1 507 ? 12.536 -14.366 8.921 1.00 51.39 548 GLU A N 1
ATOM 3770 C CA . GLU A 1 507 ? 12.239 -13.197 9.796 1.00 57.30 548 GLU A CA 1
ATOM 3771 C C . GLU A 1 507 ? 11.780 -13.694 11.181 1.00 54.07 548 GLU A C 1
ATOM 3772 O O . GLU A 1 507 ? 12.310 -13.200 12.192 1.00 59.16 548 GLU A O 1
ATOM 3778 N N . ILE A 1 508 ? 10.857 -14.658 11.225 1.00 52.32 549 ILE A N 1
ATOM 3779 C CA . ILE A 1 508 ? 10.352 -15.305 12.477 1.00 48.12 549 ILE A CA 1
ATOM 3780 C C . ILE A 1 508 ? 11.560 -15.748 13.293 1.00 45.86 549 ILE A C 1
ATOM 3781 O O . ILE A 1 508 ? 11.685 -15.317 14.448 1.00 48.95 549 ILE A O 1
ATOM 3786 N N . CYS A 1 509 ? 12.434 -16.558 12.709 1.00 45.30 550 CYS A N 1
ATOM 3787 C CA . CYS A 1 509 ? 13.579 -17.129 13.447 1.00 45.57 550 CYS A CA 1
ATOM 3788 C C . CYS A 1 509 ? 14.480 -15.987 13.933 1.00 53.51 550 CYS A C 1
ATOM 3789 O O . CYS A 1 509 ? 14.936 -16.043 15.086 1.00 57.32 550 CYS A O 1
ATOM 3792 N N . GLU A 1 510 ? 14.723 -14.984 13.088 1.00 60.92 551 GLU A N 1
ATOM 3793 C CA . GLU A 1 510 ? 15.594 -13.827 13.429 1.00 63.93 551 GLU A CA 1
ATOM 3794 C C . GLU A 1 510 ? 14.958 -13.029 14.580 1.00 56.41 551 GLU A C 1
ATOM 3795 O O . GLU A 1 510 ? 15.722 -12.576 15.449 1.00 53.29 551 GLU A O 1
ATOM 3801 N N . SER A 1 511 ? 13.627 -12.926 14.650 1.00 50.15 552 SER A N 1
ATOM 3802 C CA . SER A 1 511 ? 12.939 -12.083 15.668 1.00 57.83 552 SER A CA 1
ATOM 3803 C C . SER A 1 511 ? 12.775 -12.797 17.032 1.00 56.90 552 SER A C 1
ATOM 3804 O O . SER A 1 511 ? 12.536 -12.071 18.008 1.00 59.59 552 SER A O 1
ATOM 3807 N N . ILE A 1 512 ? 12.952 -14.126 17.137 1.00 61.40 553 ILE A N 1
ATOM 3808 C CA . ILE A 1 512 ? 12.715 -14.911 18.397 1.00 62.00 553 ILE A CA 1
ATOM 3809 C C . ILE A 1 512 ? 13.992 -15.633 18.857 1.00 61.67 553 ILE A C 1
ATOM 3810 O O . ILE A 1 512 ? 13.848 -16.519 19.706 1.00 74.09 553 ILE A O 1
ATOM 3815 N N . LYS A 1 513 ? 15.186 -15.283 18.360 1.00 73.34 554 LYS A N 1
ATOM 3816 C CA . LYS A 1 513 ? 16.484 -15.892 18.796 1.00 82.13 554 LYS A CA 1
ATOM 3817 C C . LYS A 1 513 ? 16.650 -15.720 20.315 1.00 73.77 554 LYS A C 1
ATOM 3818 O O . LYS A 1 513 ? 16.204 -14.672 20.809 1.00 67.44 554 LYS A O 1
#

CATH classification: 3.90.1310.10 (+1 more: 3.40.710.10)

Secondary structure (DSSP, 8-state):
-EEESS-SS--EE-TTS-BSSS--EEEEEEEEHHHHHT-HHHHHHHHHHH---HHHHHHHHHHTTT-SEEEEEE----HHHHHHHHHTT-EEEEEE-SS-SS-TTHHHH--B-TTT--B-SHHHHHTHHHHTTSS--EEE-----S--TT--EEEES--HHHHHHHHHHHHT--S-EEEEEEETTT-BEEEEEEES---TT-HHHHHH-SS-TT--TTTS--B--GGGGHHHHHHHHHHHTS--TT-EEEE-SEEE-TTSS-EEE-SSSS--EEEEHHHHHHHT-HHHHHHHHHTT-HHHHHHHHHHTTTTS----S-TT----PPPSS--HHHHHHT-SS--B-HHHHHHHHHHHHTTTEE---B-EEEEE-TT--EEEE---SSPPEE--HHHHHHHHHHHHHHHHHSTTGGGTTSTT--EEEEEEEEEEETTEEEEEEEEEEEESSSS--EEEEEEE--BTTB---SHHHHHHHHHHT-

Solvent-accessible surface area: 22191 Å² total; per-residue (Å²): 84,105,0,69,12,7,13,7,0,0,17,0,17,0,46,71,70,94,83,14,0,4,61,49,134,21,11,0,0,4,3,70,39,96,106,2,70,122,60,140,136,10,24,93,25,0,60,145,13,18,182,41,76,65,148,68,0,82,141,13,10,134,127,38,116,109,107,73,12,0,37,2,93,15,132,133,12,100,138,88,29,40,106,72,0,114,172,59,56,0,29,7,48,97,28,17,72,13,14,26,212,88,15,18,3,4,13,3,1,0,42,25,90,128,120,65,19,12,8,61,32,0,0,0,122,26,22,22,113,44,0,92,83,15,3,47,47,66,24,65,15,176,169,105,52,98,98,46,147,128,1,61,5,0,31,0,1,0,21,55,66,14,0,77,77,2,8,96,9,0,99,152,33,122,4,20,0,0,0,0,1,0,21,2,64,55,0,33,0,2,0,3,6,1,15,33,55,18,57,15,88,49,40,88,131,12,120,169,33,190,95,27,35,62,61,6,20,0,0,64,26,31,11,5,0,1,16,0,2,0,0,0,0,0,0,0,0,18,56,62,60,52,16,78,111,117,22,83,38,67,2,90,0,98,32,125,14,38,160,78,128,87,70,8,94,7,127,113,150,112,12,43,27,156,2,63,1,93,74,0,0,0,50,13,0,18,1,0,0,6,48,0,0,91,96,11,26,60,99,106,0,12,112,0,0,79,84,0,15,1,37,57,77,6,61,0,19,6,109,48,2,113,46,96,137,42,10,181,108,20,55,29,58,31,0,1,24,0,15,120,73,1,33,0,0,0,0,1,0,0,3,0,0,0,0,0,2,27,52,0,47,1,42,14,0,36,0,7,59,8,14,2,20,36,116,56,91,85,76,108,96,35,169,17,108,45,176,113,75,129,7,28,56,150,13,0,44,25,0,18,71,13,0,24,1,0,1,99,99,6,69,2,125,82,1,114,123,12,116,48,14,0,0,0,0,18,8,64,0,109,41,73,83,121,195,102,74,2,39,16,6,3,0,0,0,0,7,40,43,141,201,21,98,24,0,0,0,0,0,1,28,2,35,98,170,26,76,85,68,3,12,76,11,0,60,62,2,1,73,37,18,142

Nearest PDB structures (foldseek):
  7rd0-assembly1_A  TM=1.002E+00  e=3.270E-97  Clostridioides difficile R20291
  6tii-assembly1_AAA  TM=7.886E-01  e=1.044E-31  Yersinia pestis
  6tii-assembly2_BBB  TM=7.857E-01  e=5.473E-30  Yersinia pestis
  6g9s-assembly1_A  TM=7.738E-01  e=1.040E-29  Escherichia coli K-12
  6g9f-assembly1_A  TM=7.709E-01  e=1.434E-29  Escherichia coli K-12

B-factor: mean 63.47, std 23.06, range [29.89, 160.36]

Foldseek 3Di:
DKDFQELLWAFEAEPVRHTQWQDDKWKKKKDFLCCCVPPVVLVVLCCVQQVDDPVQQVVQCVVCVPDRMTIHIGHDRDDVSQVVNVVVVIHMDIHTYTHDQLCQPDLQCDAADRVQSQGDFHCSPLVVVCTHSLRTAIDDDPVNHDFDQSRKHFYWHEAPQLSSLLCVLVVVPPFWKWKWKAFLAALGTHYIDTPPADGNVCPPVCVVPDDPNNDSLQFAPWFQQFLLLVLLLLLLLVVVVVDHQADKDAFCQWDAQPPDNDIDGFPVNNTPGIDGPLACSLASGLVSLSVSLVSRDPPSSVVSCVLLVQQHHLPQSGPNGDHAHDDPDDDSSCSSRRADRRIGGLNSSLQSQSCLLNLQFRNRNYITAAMAGPVRHGPDGDGDPDDTGRGNSVSSPVSLVSQQSSCPPGPNNVNNDQPQGWGKHKGWTFDQDPNDTWIKIWMWTFPRSPNGGITMIMIGGGDPVGYDHCSVSVSSSNNSPD

Organism: Clostridioides difficile (strain 630) (NCBI:txid272563)

InterPro domains:
  IPR001460 Penicillin-binding protein, transpeptidase [PF00905] (250-550)
  IPR005311 Penicillin-binding protein, dimerisation domain [PF03717] (60-193)
  IPR012338 Beta-lactamase/transpeptidase-like [G3DSA:3.40.710.10] (224-554)
  IPR012338 Beta-lactamase/transpeptidase-like [SSF56601] (173-552)
  IPR036138 Penicillin-binding protein, dimerisation domain superfamily [SSF56519] (52-197)
  IPR050515 Class D beta-lactamase/transpeptidase [PTHR30627] (1-553)

Radius of gyration: 27.22 Å; Cα contacts (8 Å, |Δi|>4): 1102; chains: 1; bounding box: 59×76×66 Å

Sequence (482 aa):
EKVELNSGRGIIYDRNNKKLTDTSKSQVLIVEKEKLNNNYKILELIKKATKMNDLDIYKAVQEQLTRPIIQIQTKNIDKSMKKELEKNGIMVEEKTMRYAKDGLLSHTIGYIKEDDKSGQSGIEKSMDSVLRNSNEKYISAFKTVDNKDKDRHLKTTIDYNIQKKLEQILNKEENPTAAIISEASTGEILAMCSRPNFDQNDISKSLKGKNGEFENRVIKATYPPGSVFKMVVLFSALENGVIDENYTYNCTGKTKVGNTNEILRCNKRDGHGFQNLRQAFSNSCNPAFLDIAMKLGKEKILKSAEKLHLFEKVDIGLDEEKIREAPKNISIRNLAIGQENIEFTPLQINQMTQIIANNGTFKPLYLYKSLVDNNMNTIKTYKSSKKEELISPYVCTQVKEYMKSVSRIGTAKDLKDIEGGCGVKTGTAQSSLNKKAIDHGWITGFYPEERPKYVITVLVEGTQKGNKSATPIFKEICESIK